Protein AF-A0A3R7J956-F1 (afdb_monomer_lite)

Foldseek 3Di:
DDDDDDDDDDDDDDDDDDDDDDDDDDDDDDDDDDDDDDDDDDDPPDDDDDPVRDDDDDDDDPDPQVVVVVCLVPLVVPPDFPLADPVLLVVCPVLNVVLLVLLVVLPDPPDPDDSVRSNVVLRSLCLLLVNDSLLSSLLSCLQSDDDDDDPPDDDPDDDDLVNVQVVLSNLLSVLSPDLEQEPVSLVSLVVSLVVCVVVVPSHDPSSNVSSVSLNVLVVVLVVLLVVLQVAQEALVSLSVSLSNCVSNNYDYVSNVVSVVLSVQLSVLVVVLVVQLVQLQPLDHPDQAALVRNVVSLVSNPVSSYDDDCNVVSVVLSVLVVVLVVVLVVQLPDQAHDLVVLVVSVVSVSVRSHDPPVSVVSSVVLNVVQVVLVVVLVVQDQPPPPPPPDPDDQQQAAALVVLVVSLVNHNHDDDPSSVVSVVLNVLVVVLLVVLVVLVVCPPVHDLVVLVVSLVVVSVRSHDDLSNLQSVLSSLLVVLLVVLVVCVVVVDDLVVLVVSLVSVVVSLVSHDPVCSVVPDDVSNVVSVVVSVVVVVVLVVVCVVCDVVRSVVVVVVVVVVVVVVVVVVVVD

InterPro domains:
  IPR000949 ELM2 domain [PF01448] (48-105)
  IPR000949 ELM2 domain [SM01189] (47-107)
  IPR013637 Lysine-specific demethylase-like domain [PF08429] (328-508)
  IPR052859 Leucine-rich repeat and IQ domain-containing protein [PTHR46723] (8-522)

Sequence (569 aa):
MSRRGASTAGDTGGDQSPRERSNSTSSAGTSTGAATTASPQFATLHSRVGKRYQAAIPEILTSAADAGELLYKQQALQSPRPRFSPNRAQELGPELEKYLKLARSLRDGATFDTQEQVETLALQHLHRFDYNPTDAACSLYARHSIELPTSAGEHQTKSTSAEETKKWILAFYRCMRRTNVDAQGLEQMRVLHEKAQGSAETMPPTETGVLARLVRRITKWREQCGTAQREKVERARLLQLLHQAEDMEVILPEKEAIAYRIRAFDSALTQLKEALERSSKRHQNKKVGLSELDALFEAVMAPRLVFPEEGSFRATVDEAKDLKHTIEKMLTEEKVSLPVMRDVLAKIELVPVNFEQEVDQFQKKMLNAQTWLAKARKCMPNRRATRRAGGADPKKMDLKAIRALVEDAPCENSTEMFEMQDLLDCADEWAAKVKEAIEGGADVQLERLKDLLDEAKDIPVVMDEQKYLEAEIAAREWCTTAALKLASRKSIEEMEELLSKAKEIRERIHPKKQSRWKPQVERDINASMDQARKWVNELRDHLGFTAFDKMNHRLGDCRRYEQNDLHRH

Secondary structure (DSSP, 8-state):
-------------------------------------------------STTTSPPPPP---SHHHHHHHHHHS-GGGSPP-S--HHHHHHTTHHHHHHHHHHHHT--TTS---HHHHHHHHHHHHHHTTT-HHHHHHHHHHHHS---------------HHHHHHHHHHHHHHHHT-SSEEHHHHHHHHHHHHHHHHTTTTS-HHHHHHHHHHHHHHHHHHHHHHHHHHS-EEHHHHHHHHHHHHHTTEE-HHHHHHHHHHHHHHHHHHHHHHHHHHHHSTT-S-PEEHHHHHHHHHHHHTT-EE-TTHHHHHHHHHHHHHHHHHHHHHHHSSS--HHHHHHHHHHHHHSSEE-HHHHHHHHHHHHHHHHHHHHHHHTS--S---S--------PEEHHHHHHHHHT-S-SS-HHHHHHHHHHHHHHHHHHHHHHHHHTGGGS-HHHHHHHHHHHHHS-EE-HHHHHHHHHHHHHHHHHHHHHHHHTT--HHHHHHHHHHHHHHHHHS-HHHHTT---HHHHHHHHHHHHHHHHHHHHHHHH-HHHHHHHHHHHHHHHHHHHHHTT--

Organism: NCBI:txid325452

Radius of gyration: 57.4 Å; chains: 1; bounding box: 139×59×167 Å

Structure (mmCIF, N/CA/C/O backbone):
data_AF-A0A3R7J956-F1
#
_entry.id   AF-A0A3R7J956-F1
#
loop_
_atom_site.group_PDB
_atom_site.id
_atom_site.type_symbol
_atom_site.label_atom_id
_atom_site.label_alt_id
_atom_site.label_comp_id
_atom_site.label_asym_id
_atom_site.label_entity_id
_atom_site.label_seq_id
_atom_site.pdbx_PDB_ins_code
_atom_site.Cartn_x
_atom_site.Cartn_y
_atom_site.Cartn_z
_atom_site.occupancy
_atom_site.B_iso_or_equiv
_atom_site.auth_seq_id
_atom_site.auth_comp_id
_atom_site.auth_asym_id
_atom_site.auth_atom_id
_atom_site.pdbx_PDB_model_num
ATOM 1 N N . MET A 1 1 ? 30.839 31.707 30.031 1.00 35.56 1 MET A N 1
ATOM 2 C CA . MET A 1 1 ? 32.205 32.230 30.249 1.00 35.56 1 MET A CA 1
ATOM 3 C C . MET A 1 1 ? 33.168 31.058 30.349 1.00 35.56 1 MET A C 1
ATOM 5 O O . MET A 1 1 ? 32.908 30.136 31.107 1.00 35.56 1 MET A O 1
ATOM 9 N N . SER A 1 2 ? 34.211 31.072 29.521 1.00 32.47 2 SER A N 1
ATOM 10 C CA . SER A 1 2 ? 35.227 30.022 29.371 1.00 32.47 2 SER A CA 1
ATOM 11 C C . SER A 1 2 ? 36.265 29.994 30.496 1.00 32.47 2 SER A C 1
ATOM 13 O O . SER A 1 2 ? 36.699 31.058 30.927 1.00 32.47 2 SER A O 1
ATOM 15 N N . ARG A 1 3 ? 36.760 28.792 30.838 1.00 31.28 3 ARG A N 1
ATOM 16 C CA . ARG A 1 3 ? 38.187 28.401 31.032 1.00 31.28 3 ARG A CA 1
ATOM 17 C C . ARG A 1 3 ? 38.226 26.918 31.461 1.00 31.28 3 ARG A C 1
ATOM 19 O O . ARG A 1 3 ? 37.575 26.562 32.427 1.00 31.28 3 ARG A O 1
ATOM 26 N N . ARG A 1 4 ? 38.698 25.991 30.615 1.00 36.31 4 ARG A N 1
ATOM 27 C CA . ARG A 1 4 ? 40.084 25.477 30.449 1.00 36.31 4 ARG A CA 1
ATOM 28 C C . ARG A 1 4 ? 40.672 24.816 31.706 1.00 36.31 4 ARG A C 1
ATOM 30 O O . ARG A 1 4 ? 40.901 25.504 32.690 1.00 36.31 4 ARG A O 1
ATOM 37 N N . GLY A 1 5 ? 41.058 23.543 31.582 1.00 28.44 5 GLY A N 1
ATOM 38 C CA . GLY A 1 5 ? 42.012 22.877 32.477 1.00 28.44 5 GLY A CA 1
ATOM 39 C C . GLY A 1 5 ? 41.967 21.355 32.359 1.00 28.44 5 GLY A C 1
ATOM 40 O O . GLY A 1 5 ? 40.961 20.753 32.700 1.00 28.44 5 GLY A O 1
ATOM 41 N N . ALA A 1 6 ? 43.031 20.759 31.826 1.00 33.09 6 ALA A N 1
ATOM 42 C CA . ALA A 1 6 ? 43.184 19.333 31.556 1.00 33.09 6 ALA A CA 1
ATOM 43 C C . ALA A 1 6 ? 43.811 18.554 32.734 1.00 33.09 6 ALA A C 1
ATOM 45 O O . ALA A 1 6 ? 44.442 19.153 33.599 1.00 33.09 6 ALA A O 1
ATOM 46 N N . SER A 1 7 ? 43.705 17.219 32.628 1.00 30.73 7 SER A N 1
ATOM 47 C CA . SER A 1 7 ? 44.549 16.140 33.189 1.00 30.73 7 SER A CA 1
ATOM 48 C C . SER A 1 7 ? 44.622 15.949 34.710 1.00 30.73 7 SER A C 1
ATOM 50 O O . SER A 1 7 ? 45.178 16.800 35.389 1.00 30.73 7 SER A O 1
ATOM 52 N N . THR A 1 8 ? 44.229 14.761 35.197 1.00 31.02 8 THR A N 1
ATOM 53 C CA . THR A 1 8 ? 45.140 13.674 35.643 1.00 31.02 8 THR A CA 1
ATOM 54 C C . THR A 1 8 ? 44.369 12.412 36.064 1.00 31.02 8 THR A C 1
ATOM 56 O O . THR A 1 8 ? 43.169 12.441 36.313 1.00 31.02 8 THR A O 1
ATOM 59 N N . ALA A 1 9 ? 45.093 11.292 36.041 1.00 31.47 9 ALA A N 1
ATOM 60 C CA . ALA A 1 9 ? 44.670 9.911 36.243 1.00 31.47 9 ALA A CA 1
ATOM 61 C C . ALA A 1 9 ? 44.447 9.497 37.717 1.00 31.47 9 ALA A C 1
ATOM 63 O O . ALA A 1 9 ? 44.961 10.137 38.630 1.00 31.47 9 ALA A O 1
ATOM 64 N N . GLY A 1 10 ? 43.761 8.361 37.897 1.00 29.47 10 GLY A N 1
ATOM 65 C CA . GLY A 1 10 ? 43.614 7.575 39.134 1.00 29.47 10 GLY A CA 1
ATOM 66 C C . GLY A 1 10 ? 42.394 6.652 38.998 1.00 29.47 10 GLY A C 1
ATOM 67 O O . GLY A 1 10 ? 41.270 7.117 39.113 1.00 29.47 10 GLY A O 1
ATOM 68 N N . ASP A 1 11 ? 42.528 5.481 38.375 1.00 30.28 11 ASP A N 1
ATOM 69 C CA . ASP A 1 11 ? 42.841 4.179 38.995 1.00 30.28 11 ASP A CA 1
ATOM 70 C C . ASP A 1 11 ? 41.724 3.641 39.912 1.00 30.28 11 ASP A C 1
ATOM 72 O O . ASP A 1 11 ? 41.392 4.260 40.920 1.00 30.28 11 ASP A O 1
ATOM 76 N N . THR A 1 12 ? 41.136 2.497 39.537 1.00 35.28 12 THR A N 1
ATOM 77 C CA . THR A 1 12 ? 40.677 1.414 40.436 1.00 35.28 12 THR A CA 1
ATOM 78 C C . THR A 1 12 ? 40.058 0.253 39.643 1.00 35.28 12 THR A C 1
ATOM 80 O O . THR A 1 12 ? 39.009 0.409 39.032 1.00 35.28 12 THR A O 1
ATOM 83 N N . GLY A 1 13 ? 40.722 -0.911 39.726 1.00 31.70 13 GLY A N 1
ATOM 84 C CA . GLY A 1 13 ? 40.157 -2.277 39.788 1.00 31.70 13 GLY A CA 1
ATOM 85 C C . GLY A 1 13 ? 39.386 -2.804 38.566 1.00 31.70 13 GLY A C 1
ATOM 86 O O . GLY A 1 13 ? 38.406 -2.224 38.137 1.00 31.70 13 GLY A O 1
ATOM 87 N N . GLY A 1 14 ? 39.696 -3.943 37.956 1.00 29.48 14 GLY A N 1
ATOM 88 C CA . GLY A 1 14 ? 40.456 -5.100 38.404 1.00 29.48 14 GLY A CA 1
ATOM 89 C C . GLY A 1 14 ? 39.686 -6.339 37.947 1.00 29.48 14 GLY A C 1
ATOM 90 O O . GLY A 1 14 ? 38.605 -6.581 38.457 1.00 29.48 14 GLY A O 1
ATOM 91 N N . ASP A 1 15 ? 40.212 -7.070 36.964 1.00 33.88 15 ASP A N 1
ATOM 92 C CA . ASP A 1 15 ? 40.140 -8.534 36.943 1.00 33.88 15 ASP A CA 1
ATOM 93 C C . ASP A 1 15 ? 41.128 -9.098 35.909 1.00 33.88 15 ASP A C 1
ATOM 95 O O . ASP A 1 15 ? 41.032 -8.882 34.700 1.00 33.88 15 ASP A O 1
ATOM 99 N N . GLN A 1 16 ? 42.147 -9.772 36.442 1.00 31.70 16 GLN A N 1
ATOM 100 C CA . GLN A 1 16 ? 43.103 -10.631 35.739 1.00 31.70 16 GLN A CA 1
ATOM 101 C C . GLN A 1 16 ? 42.481 -12.038 35.692 1.00 31.70 16 GLN A C 1
ATOM 103 O O . GLN A 1 16 ? 41.800 -12.428 36.631 1.00 31.70 16 GLN A O 1
ATOM 108 N N . SER A 1 17 ? 42.660 -12.879 34.672 1.00 36.50 17 SER A N 1
ATOM 109 C CA . SER A 1 17 ? 43.886 -13.637 34.341 1.00 36.50 17 SER A CA 1
ATOM 110 C C . SER A 1 17 ? 43.489 -14.775 33.360 1.00 36.50 17 SER A C 1
ATOM 112 O O . SER A 1 17 ? 42.289 -15.007 33.210 1.00 36.50 17 SER A O 1
ATOM 114 N N . PRO A 1 18 ? 44.394 -15.618 32.810 1.00 45.41 18 PRO A N 1
ATOM 115 C CA . PRO A 1 18 ? 45.819 -15.466 32.471 1.00 45.41 18 PRO A CA 1
ATOM 116 C C . PRO A 1 18 ? 46.080 -15.767 30.963 1.00 45.41 18 PRO A C 1
ATOM 118 O O . PRO A 1 18 ? 45.341 -16.485 30.305 1.00 45.41 18 PRO A O 1
ATOM 121 N N . ARG A 1 19 ? 47.037 -15.109 30.294 1.00 36.28 19 ARG A N 1
ATOM 122 C CA . ARG A 1 19 ? 48.421 -15.585 30.048 1.00 36.28 19 ARG A CA 1
ATOM 123 C C . ARG A 1 19 ? 48.539 -17.031 29.530 1.00 36.28 19 ARG A C 1
ATOM 125 O O . ARG A 1 19 ? 48.510 -17.943 30.334 1.00 36.28 19 ARG A O 1
ATOM 132 N N . GLU A 1 20 ? 48.941 -17.174 28.264 1.00 31.64 20 GLU A N 1
ATOM 133 C CA . GLU A 1 20 ? 50.146 -17.935 27.896 1.00 31.64 20 GLU A CA 1
ATOM 134 C C . GLU A 1 20 ? 50.908 -17.187 26.788 1.00 31.64 20 GLU A C 1
ATOM 136 O O . GLU A 1 20 ? 50.430 -16.981 25.674 1.00 31.64 20 GLU A O 1
ATOM 141 N N . ARG A 1 21 ? 52.100 -16.703 27.152 1.00 35.03 21 ARG A N 1
ATOM 142 C CA . ARG A 1 21 ? 53.157 -16.261 26.242 1.00 35.03 21 ARG A CA 1
ATOM 143 C C . ARG A 1 21 ? 54.156 -17.406 26.164 1.00 35.03 21 ARG A C 1
ATOM 145 O O . ARG A 1 21 ? 54.719 -17.761 27.196 1.00 35.03 21 ARG A O 1
ATOM 152 N N . SER A 1 22 ? 54.484 -17.855 24.963 1.00 34.44 22 SER A N 1
ATOM 153 C CA . SER A 1 22 ? 55.782 -18.476 24.708 1.00 34.44 22 SER A CA 1
ATOM 154 C C . SER A 1 22 ? 56.674 -17.428 24.052 1.00 34.44 22 SER A C 1
ATOM 156 O O . SER A 1 22 ? 56.509 -17.075 22.888 1.00 34.44 22 SER A O 1
ATOM 158 N N . ASN A 1 23 ? 57.587 -16.881 24.852 1.00 33.44 23 ASN A N 1
ATOM 159 C CA . ASN A 1 23 ? 58.734 -16.125 24.370 1.00 33.44 23 ASN A CA 1
ATOM 160 C C . ASN A 1 23 ? 59.752 -17.098 23.763 1.00 33.44 23 ASN A C 1
ATOM 162 O O . ASN A 1 23 ? 59.999 -18.164 24.322 1.00 33.44 23 ASN A O 1
ATOM 166 N N . SER A 1 24 ? 60.440 -16.677 22.708 1.00 32.66 24 SER A N 1
ATOM 167 C CA . SER A 1 24 ? 61.814 -17.103 22.434 1.00 32.66 24 SER A CA 1
ATOM 168 C C . SER A 1 24 ? 62.544 -15.960 21.741 1.00 32.66 24 SER A C 1
ATOM 170 O O . SER A 1 24 ? 62.379 -15.699 20.555 1.00 32.66 24 SER A O 1
ATOM 172 N N . THR A 1 25 ? 63.310 -15.231 22.542 1.00 37.03 25 THR A N 1
ATOM 173 C CA . THR A 1 25 ? 64.406 -14.349 22.137 1.00 37.03 25 THR A CA 1
ATOM 174 C C . THR A 1 25 ? 65.622 -15.186 21.754 1.00 37.03 25 THR A C 1
ATOM 176 O O . THR A 1 25 ? 65.996 -16.063 22.527 1.00 37.03 25 THR A O 1
ATOM 179 N N . SER A 1 26 ? 66.304 -14.862 20.655 1.00 31.38 26 SER A N 1
ATOM 180 C CA . SER A 1 26 ? 67.772 -14.899 20.556 1.00 31.38 26 SER A CA 1
ATOM 181 C C . SER A 1 26 ? 68.244 -13.993 19.422 1.00 31.38 26 SER A C 1
ATOM 183 O O . SER A 1 26 ? 67.603 -13.857 18.387 1.00 31.38 26 SER A O 1
ATOM 185 N N . SER A 1 27 ? 69.360 -13.346 19.697 1.00 38.38 27 SER A N 1
ATOM 186 C CA . SER A 1 27 ? 70.003 -12.210 19.052 1.00 38.38 27 SER A CA 1
ATOM 187 C C . SER A 1 27 ? 70.969 -12.561 17.912 1.00 38.38 27 SER A C 1
ATOM 189 O O . SER A 1 27 ? 71.585 -13.615 17.939 1.00 38.38 27 SER A O 1
ATOM 191 N N . ALA A 1 28 ? 71.147 -11.573 17.022 1.00 40.50 28 ALA A N 1
ATOM 192 C CA . ALA A 1 28 ? 72.368 -11.114 16.335 1.00 40.50 28 ALA A CA 1
ATOM 193 C C . ALA A 1 28 ? 73.318 -12.108 15.626 1.00 40.50 28 ALA A C 1
ATOM 195 O O . ALA A 1 28 ? 73.820 -13.060 16.209 1.00 40.50 28 ALA A O 1
ATOM 196 N N . GLY A 1 29 ? 73.716 -11.747 14.399 1.00 32.62 29 GLY A N 1
ATOM 197 C CA . GLY A 1 29 ? 74.884 -12.323 13.729 1.00 32.62 29 GLY A CA 1
ATOM 198 C C . GLY A 1 29 ? 75.041 -11.862 12.282 1.00 32.62 29 GLY A C 1
ATOM 199 O O . GLY A 1 29 ? 74.481 -12.455 11.369 1.00 32.62 29 GLY A O 1
ATOM 200 N N . THR A 1 30 ? 75.811 -10.799 12.070 1.00 39.25 30 THR A N 1
ATOM 201 C CA . THR A 1 30 ? 76.331 -10.373 10.765 1.00 39.25 30 THR A CA 1
ATOM 202 C C . THR A 1 30 ? 77.421 -11.350 10.303 1.00 39.25 30 THR A C 1
ATOM 204 O O . THR A 1 30 ? 78.337 -11.615 11.076 1.00 39.25 30 THR A O 1
ATOM 207 N N . SER A 1 31 ? 77.385 -11.843 9.060 1.00 35.50 31 SER A N 1
ATOM 208 C CA . SER A 1 31 ? 78.521 -11.847 8.107 1.00 35.50 31 SER A CA 1
ATOM 209 C C . SER A 1 31 ? 78.348 -12.828 6.932 1.00 35.50 31 SER A C 1
ATOM 211 O O . SER A 1 31 ? 77.748 -13.890 7.026 1.00 35.50 31 SER A O 1
ATOM 213 N N . THR A 1 32 ? 78.885 -12.355 5.811 1.00 42.88 32 THR A N 1
ATOM 214 C CA . THR A 1 32 ? 79.239 -12.942 4.509 1.00 42.88 32 THR A CA 1
ATOM 215 C C . THR A 1 32 ? 79.427 -14.460 4.361 1.00 42.88 32 THR A C 1
ATOM 217 O O . THR A 1 32 ? 80.190 -15.065 5.105 1.00 42.88 32 THR A O 1
ATOM 220 N N . GLY A 1 33 ? 78.979 -14.979 3.207 1.00 38.12 33 GLY A N 1
ATOM 221 C CA . GLY A 1 33 ? 79.795 -15.882 2.382 1.00 38.12 33 GLY A CA 1
ATOM 222 C C . GLY A 1 33 ? 79.175 -17.223 1.971 1.00 38.12 33 GLY A C 1
ATOM 223 O O . GLY A 1 33 ? 78.760 -18.007 2.809 1.00 38.12 33 GLY A O 1
ATOM 224 N N . ALA A 1 34 ? 79.281 -17.498 0.666 1.00 37.28 34 ALA A N 1
ATOM 225 C CA . ALA A 1 34 ? 79.226 -18.796 -0.017 1.00 37.28 34 ALA A CA 1
ATOM 226 C C . ALA A 1 34 ? 77.852 -19.418 -0.346 1.00 37.28 34 ALA A C 1
ATOM 228 O O . ALA A 1 34 ? 77.059 -19.820 0.499 1.00 37.28 34 ALA A O 1
ATOM 229 N N . ALA A 1 35 ? 77.641 -19.553 -1.658 1.00 50.84 35 ALA A N 1
ATOM 230 C CA . ALA A 1 35 ? 76.562 -20.284 -2.294 1.00 50.84 35 ALA A CA 1
ATOM 231 C C . ALA A 1 35 ? 76.656 -21.789 -2.017 1.00 50.84 35 ALA A C 1
ATOM 233 O O . ALA A 1 35 ? 77.698 -22.398 -2.246 1.00 50.84 35 ALA A O 1
ATOM 234 N N . THR A 1 36 ? 75.535 -22.397 -1.633 1.00 44.59 36 THR A N 1
ATOM 235 C CA . THR A 1 36 ? 75.287 -23.833 -1.798 1.00 44.59 36 THR A CA 1
ATOM 236 C C . THR A 1 36 ? 73.812 -24.060 -2.142 1.00 44.59 36 THR A C 1
ATOM 238 O O . THR A 1 36 ? 72.913 -23.712 -1.386 1.00 44.59 36 THR A O 1
ATOM 241 N N . THR A 1 37 ? 73.594 -24.564 -3.361 1.00 56.09 37 THR A N 1
ATOM 242 C CA . THR A 1 37 ? 72.463 -25.389 -3.831 1.00 56.09 37 THR A CA 1
ATOM 243 C C . THR A 1 37 ? 71.163 -25.326 -3.015 1.00 56.09 37 THR A C 1
ATOM 245 O O . THR A 1 37 ? 70.932 -26.155 -2.137 1.00 56.09 37 THR A O 1
ATOM 248 N N . ALA A 1 38 ? 70.276 -24.388 -3.361 1.00 49.03 38 ALA A N 1
ATOM 249 C CA . ALA A 1 38 ? 68.920 -24.338 -2.825 1.00 49.03 38 ALA A CA 1
ATOM 250 C C . ALA A 1 38 ? 67.953 -25.122 -3.728 1.00 49.03 38 ALA A C 1
ATOM 252 O O . ALA A 1 38 ? 67.590 -24.675 -4.817 1.00 49.03 38 ALA A O 1
ATOM 253 N N . SER A 1 39 ? 67.509 -26.285 -3.253 1.00 55.31 39 SER A N 1
ATOM 254 C CA . SER A 1 39 ? 66.224 -26.879 -3.642 1.00 55.31 39 SER A CA 1
ATOM 255 C C . SER A 1 39 ? 65.112 -25.826 -3.500 1.00 55.31 39 SER A C 1
ATOM 257 O O . SER A 1 39 ? 65.215 -24.993 -2.594 1.00 55.31 39 SER A O 1
ATOM 259 N N . PRO A 1 40 ? 64.050 -25.826 -4.330 1.00 54.56 40 PRO A N 1
ATOM 260 C CA . PRO A 1 40 ? 63.018 -24.800 -4.246 1.00 54.56 40 PRO A CA 1
ATOM 261 C C . PRO A 1 40 ? 62.308 -24.919 -2.894 1.00 54.56 40 PRO A C 1
ATOM 263 O O . PRO A 1 40 ? 61.473 -25.797 -2.681 1.00 54.56 40 PRO A O 1
ATOM 266 N N . GLN A 1 41 ? 62.666 -24.046 -1.954 1.00 61.72 41 GLN A N 1
ATOM 267 C CA . GLN A 1 41 ? 61.894 -23.842 -0.742 1.00 61.72 41 GLN A CA 1
ATOM 268 C C . GLN A 1 41 ? 60.569 -23.227 -1.179 1.00 61.72 41 GLN A C 1
ATOM 270 O O . GLN A 1 41 ? 60.509 -22.061 -1.570 1.00 61.72 41 GLN A O 1
ATOM 275 N N . PHE A 1 42 ? 59.505 -24.028 -1.160 1.00 60.66 42 PHE A N 1
ATOM 276 C CA . PHE A 1 42 ? 58.151 -23.511 -1.274 1.00 60.66 42 PHE A CA 1
ATOM 277 C C . PHE A 1 42 ? 57.957 -22.485 -0.159 1.00 60.66 42 PHE A C 1
ATOM 279 O O . PHE A 1 42 ? 57.909 -22.838 1.020 1.00 60.66 42 PHE A O 1
ATOM 286 N N . ALA A 1 43 ? 57.872 -21.206 -0.525 1.00 62.12 43 ALA A N 1
ATOM 287 C CA . ALA A 1 43 ? 57.448 -20.178 0.405 1.00 62.12 43 ALA A CA 1
ATOM 288 C C . ALA A 1 43 ? 56.057 -20.575 0.914 1.00 62.12 43 ALA A C 1
ATOM 290 O O . ALA A 1 43 ? 55.114 -20.697 0.130 1.00 62.12 43 ALA A O 1
ATOM 291 N N . THR A 1 44 ? 55.931 -20.821 2.217 1.00 60.69 44 THR A N 1
ATOM 292 C CA . THR A 1 44 ? 54.649 -21.131 2.854 1.00 60.69 44 THR A CA 1
ATOM 293 C C . THR A 1 44 ? 53.719 -19.929 2.706 1.00 60.69 44 THR A C 1
ATOM 295 O O . THR A 1 44 ? 53.771 -18.984 3.500 1.00 60.69 44 THR A O 1
ATOM 298 N N . LEU A 1 45 ? 52.886 -19.943 1.664 1.00 66.75 45 LEU A N 1
ATOM 299 C CA . LEU A 1 45 ? 51.837 -18.957 1.435 1.00 66.75 45 LEU A CA 1
ATOM 300 C C . LEU A 1 45 ? 50.819 -19.056 2.573 1.00 66.75 45 LEU A C 1
ATOM 302 O O . LEU A 1 45 ? 50.035 -19.999 2.655 1.00 66.75 45 LEU A O 1
ATOM 306 N N . HIS A 1 46 ? 50.835 -18.069 3.465 1.00 72.44 46 HIS A N 1
ATOM 307 C CA . HIS A 1 46 ? 49.845 -17.951 4.528 1.00 72.44 46 HIS A CA 1
ATOM 308 C C . HIS A 1 46 ? 48.559 -17.352 3.948 1.00 72.44 46 HIS A C 1
ATOM 310 O O . HIS A 1 46 ? 48.410 -16.132 3.860 1.00 72.44 46 HIS A O 1
ATOM 316 N N . SER A 1 47 ? 47.629 -18.215 3.536 1.00 78.44 47 SER A N 1
ATOM 317 C CA . SER A 1 47 ? 46.295 -17.792 3.104 1.00 78.44 47 SER A CA 1
ATOM 318 C C . SER A 1 47 ? 45.455 -17.375 4.313 1.00 78.44 47 SER A C 1
ATOM 320 O O . SER A 1 47 ? 45.272 -18.148 5.255 1.00 78.44 47 SER A O 1
ATOM 322 N N . ARG A 1 48 ? 44.948 -16.137 4.309 1.00 78.50 48 ARG A N 1
ATOM 323 C CA . ARG A 1 48 ? 44.042 -15.640 5.352 1.00 78.50 48 ARG A CA 1
ATOM 324 C C . ARG A 1 48 ? 42.610 -16.028 4.997 1.00 78.50 48 ARG A C 1
ATOM 326 O O . ARG A 1 48 ? 42.046 -15.506 4.041 1.00 78.50 48 ARG A O 1
ATOM 333 N N . VAL A 1 49 ? 42.016 -16.914 5.789 1.00 79.44 49 VAL A N 1
ATOM 334 C CA . VAL A 1 49 ? 40.639 -17.395 5.607 1.00 79.44 49 VAL A CA 1
ATOM 335 C C . VAL A 1 49 ? 39.733 -16.773 6.674 1.00 79.44 49 VAL A C 1
ATOM 337 O O . VAL A 1 49 ? 40.085 -16.738 7.851 1.00 79.44 49 VAL A O 1
ATOM 340 N N . GLY A 1 50 ? 38.570 -16.253 6.274 1.00 77.12 50 GLY A N 1
ATOM 341 C CA . GLY A 1 50 ? 37.545 -15.736 7.188 1.00 77.12 50 GLY A CA 1
ATOM 342 C C . GLY A 1 50 ? 36.605 -14.727 6.528 1.00 77.12 50 GLY A C 1
ATOM 343 O O . GLY A 1 50 ? 36.908 -14.210 5.456 1.00 77.12 50 GLY A O 1
ATOM 344 N N . LYS A 1 51 ? 35.494 -14.379 7.198 1.00 78.25 51 LYS A N 1
ATOM 345 C CA . LYS A 1 51 ? 34.431 -13.484 6.676 1.00 78.25 51 LYS A CA 1
ATOM 346 C C . LYS A 1 51 ? 34.915 -12.125 6.144 1.00 78.25 51 LYS A C 1
ATOM 348 O O . LYS A 1 51 ? 34.216 -11.495 5.368 1.00 78.25 51 LYS A O 1
ATOM 353 N N . ARG A 1 52 ? 36.087 -11.656 6.589 1.00 76.81 52 ARG A N 1
ATOM 354 C CA . ARG A 1 52 ? 36.700 -10.387 6.150 1.00 76.81 52 ARG A CA 1
ATOM 355 C C . ARG A 1 52 ? 37.547 -10.519 4.878 1.00 76.81 52 ARG A C 1
ATOM 357 O O . ARG A 1 52 ? 37.913 -9.508 4.297 1.00 76.81 52 ARG A O 1
ATOM 364 N N . TYR A 1 53 ? 37.904 -11.747 4.505 1.00 82.50 53 TYR A N 1
ATOM 365 C CA . TYR A 1 53 ? 38.822 -12.074 3.409 1.00 82.50 53 TYR A CA 1
ATOM 366 C C . TYR A 1 53 ? 38.156 -12.909 2.309 1.00 82.50 53 TYR A C 1
ATOM 368 O O . TYR A 1 53 ? 38.626 -12.917 1.177 1.00 82.50 53 TYR A O 1
ATOM 376 N N . GLN A 1 54 ? 37.067 -13.609 2.631 1.00 85.81 54 GLN A N 1
ATOM 377 C CA . GLN A 1 54 ? 36.275 -14.376 1.676 1.00 85.81 54 GLN A CA 1
ATOM 378 C C . GLN A 1 54 ? 35.179 -13.493 1.078 1.00 85.81 54 GLN A C 1
ATOM 380 O O . GLN A 1 54 ? 34.468 -12.802 1.808 1.00 85.81 54 GLN A O 1
ATOM 385 N N . ALA A 1 55 ? 35.031 -13.537 -0.246 1.00 80.25 55 ALA A N 1
ATOM 386 C CA . ALA A 1 55 ? 33.887 -12.936 -0.918 1.00 80.25 55 ALA A CA 1
ATOM 387 C C . ALA A 1 55 ? 32.596 -13.650 -0.487 1.00 80.25 55 ALA A C 1
ATOM 389 O O . ALA A 1 55 ? 32.588 -14.868 -0.296 1.00 80.25 55 ALA A O 1
ATOM 390 N N . ALA A 1 56 ? 31.505 -12.895 -0.346 1.00 78.06 56 ALA A N 1
ATOM 391 C CA . ALA A 1 56 ? 30.187 -13.490 -0.185 1.00 78.06 56 ALA A CA 1
ATOM 392 C C . ALA A 1 56 ? 29.851 -14.256 -1.469 1.00 78.06 56 ALA A C 1
ATOM 394 O O . ALA A 1 56 ? 29.831 -13.668 -2.549 1.00 78.06 56 ALA A O 1
ATOM 395 N N . ILE A 1 57 ? 29.645 -15.567 -1.351 1.00 75.94 57 ILE A N 1
ATOM 396 C CA . ILE A 1 57 ? 29.246 -16.411 -2.476 1.00 75.94 57 ILE A CA 1
ATOM 397 C C . ILE A 1 57 ? 27.757 -16.133 -2.725 1.00 75.94 57 ILE A C 1
ATOM 399 O O . ILE A 1 57 ? 26.964 -16.366 -1.811 1.00 75.94 57 ILE A O 1
ATOM 403 N N . PRO A 1 58 ? 27.367 -15.607 -3.901 1.00 68.69 58 PRO A N 1
ATOM 404 C CA . PRO A 1 58 ? 25.962 -15.404 -4.227 1.00 68.69 58 PRO A CA 1
ATOM 405 C C . PRO A 1 58 ? 25.214 -16.739 -4.234 1.00 68.69 58 PRO A C 1
ATOM 407 O O . PRO A 1 58 ? 25.770 -17.761 -4.643 1.00 68.69 58 PRO A O 1
ATOM 410 N N . GLU A 1 59 ? 23.959 -16.728 -3.796 1.00 73.81 59 GLU A N 1
ATOM 411 C CA . GLU A 1 59 ? 23.104 -17.913 -3.857 1.00 73.81 59 GLU A CA 1
ATOM 412 C C . GLU A 1 59 ? 22.886 -18.348 -5.312 1.00 73.81 59 GLU A C 1
ATOM 414 O O . GLU A 1 59 ? 22.781 -17.524 -6.225 1.00 73.81 59 GLU A O 1
ATOM 419 N N . ILE A 1 60 ? 22.851 -19.664 -5.535 1.00 68.88 60 ILE A N 1
ATOM 420 C CA . ILE A 1 60 ? 22.594 -20.235 -6.857 1.00 68.88 60 ILE A CA 1
ATOM 421 C C . ILE A 1 60 ? 21.140 -19.921 -7.209 1.00 68.88 60 ILE A C 1
ATOM 423 O O . ILE A 1 60 ? 20.221 -20.443 -6.582 1.00 68.88 60 ILE A O 1
ATOM 427 N N . LEU A 1 61 ? 20.943 -19.066 -8.212 1.00 63.06 61 LEU A N 1
ATOM 428 C CA . LEU A 1 61 ? 19.615 -18.736 -8.717 1.00 63.06 61 LEU A CA 1
ATOM 429 C C . LEU A 1 61 ? 18.955 -19.998 -9.280 1.00 63.06 61 LEU A C 1
ATOM 431 O O . LEU A 1 61 ? 19.511 -20.657 -10.160 1.00 63.06 61 LEU A O 1
ATOM 435 N N . THR A 1 62 ? 17.779 -20.341 -8.759 1.00 60.22 62 THR A N 1
ATOM 436 C CA . THR A 1 62 ? 17.055 -21.569 -9.131 1.00 60.22 62 THR A CA 1
ATOM 437 C C . THR A 1 62 ? 16.068 -21.346 -10.279 1.00 60.22 62 THR A C 1
ATOM 439 O O . THR A 1 62 ? 15.635 -22.313 -10.904 1.00 60.22 62 THR A O 1
ATOM 442 N N . SER A 1 63 ? 15.761 -20.085 -10.609 1.00 55.53 63 SER A N 1
ATOM 443 C CA . SER A 1 63 ? 14.823 -19.702 -11.667 1.00 55.53 63 SER A CA 1
ATOM 444 C C . SER A 1 63 ? 15.389 -18.632 -12.607 1.00 55.53 63 SER A C 1
ATOM 446 O O . SER A 1 63 ? 16.117 -17.723 -12.207 1.00 55.53 63 SER A O 1
ATOM 448 N N . ALA A 1 64 ? 14.985 -18.695 -13.880 1.00 54.50 64 ALA A N 1
ATOM 449 C CA . ALA A 1 64 ? 15.267 -17.659 -14.875 1.00 54.50 64 ALA A CA 1
ATOM 450 C C . ALA A 1 64 ? 14.640 -16.294 -14.513 1.00 54.50 64 ALA A C 1
ATOM 452 O O . ALA A 1 64 ? 15.138 -15.257 -14.951 1.00 54.50 64 ALA A O 1
ATOM 453 N N . ALA A 1 65 ? 13.585 -16.281 -13.689 1.00 51.41 65 ALA A N 1
ATOM 454 C CA . ALA A 1 65 ? 12.975 -15.055 -13.174 1.00 51.41 65 ALA A CA 1
ATOM 455 C C . ALA A 1 65 ? 13.928 -14.292 -12.232 1.00 51.41 65 ALA A C 1
ATOM 457 O O . ALA A 1 65 ? 14.057 -13.073 -12.349 1.00 51.41 65 ALA A O 1
ATOM 458 N N . ASP A 1 66 ? 14.680 -15.011 -11.395 1.00 49.31 66 ASP A N 1
ATOM 459 C CA . ASP A 1 66 ? 15.631 -14.420 -10.444 1.00 49.31 66 ASP A CA 1
ATOM 460 C C . ASP A 1 66 ? 16.886 -13.885 -11.163 1.00 49.31 66 ASP A C 1
ATOM 462 O O . ASP A 1 66 ? 17.481 -12.878 -10.774 1.00 49.31 66 ASP A O 1
ATOM 466 N N . ALA A 1 67 ? 17.260 -14.511 -12.287 1.00 51.16 67 ALA A N 1
ATOM 467 C CA . ALA A 1 67 ? 18.286 -13.987 -13.191 1.00 51.16 67 ALA A CA 1
ATOM 468 C C . ALA A 1 67 ? 17.828 -12.690 -13.882 1.00 51.16 67 ALA A C 1
ATOM 470 O O . ALA A 1 67 ? 18.625 -11.767 -14.067 1.00 51.16 67 ALA A O 1
ATOM 471 N N . GLY A 1 68 ? 16.534 -12.593 -14.208 1.00 54.38 68 GLY A N 1
ATOM 472 C CA . GLY A 1 68 ? 15.893 -11.355 -14.645 1.00 54.38 68 GLY A CA 1
ATOM 473 C C . GLY A 1 68 ? 16.035 -10.247 -13.603 1.00 54.38 68 GLY A C 1
ATOM 474 O O . GLY A 1 68 ? 16.434 -9.137 -13.947 1.00 54.38 68 GLY A O 1
ATOM 475 N N . GLU A 1 69 ? 15.815 -10.550 -12.324 1.00 53.06 69 GLU A N 1
ATOM 476 C CA . GLU A 1 69 ? 15.951 -9.581 -11.230 1.00 53.06 69 GLU A CA 1
ATOM 477 C C . GLU A 1 69 ? 17.386 -9.031 -11.090 1.00 53.06 69 GLU A C 1
ATOM 479 O O . GLU A 1 69 ? 17.581 -7.829 -10.885 1.00 53.06 69 GLU A O 1
ATOM 484 N N . LEU A 1 70 ? 18.410 -9.870 -11.295 1.00 50.75 70 LEU A N 1
ATOM 485 C CA . LEU A 1 70 ? 19.803 -9.411 -11.381 1.00 50.75 70 LEU A CA 1
ATOM 486 C C . LEU A 1 70 ? 20.073 -8.543 -12.620 1.00 50.75 70 LEU A C 1
ATOM 488 O O . LEU A 1 70 ? 20.839 -7.585 -12.524 1.00 50.75 70 LEU A O 1
ATOM 492 N N . LEU A 1 71 ? 19.426 -8.814 -13.758 1.00 50.94 71 LEU A N 1
ATOM 493 C CA . LEU A 1 71 ? 19.496 -7.963 -14.958 1.00 50.94 71 LEU A CA 1
ATOM 494 C C . LEU A 1 71 ? 18.788 -6.609 -14.778 1.00 50.94 71 LEU A C 1
ATOM 496 O O . LEU A 1 71 ? 19.096 -5.651 -15.494 1.00 50.94 71 LEU A O 1
ATOM 500 N N . TYR A 1 72 ? 17.839 -6.509 -13.845 1.00 52.22 72 TYR A N 1
ATOM 501 C CA . TYR A 1 72 ? 17.279 -5.228 -13.405 1.00 52.22 72 TYR A CA 1
ATOM 502 C C . TYR A 1 72 ? 18.216 -4.505 -12.422 1.00 52.22 72 TYR A C 1
ATOM 504 O O . TYR A 1 72 ? 18.310 -3.282 -12.484 1.00 52.22 72 TYR A O 1
ATOM 512 N N . LYS A 1 73 ? 18.958 -5.237 -11.573 1.00 50.62 73 LYS A N 1
ATOM 513 C CA . LYS A 1 73 ? 19.969 -4.671 -10.651 1.00 50.62 73 LYS A CA 1
ATOM 514 C C . LYS A 1 73 ? 21.252 -4.216 -11.355 1.00 50.62 73 LYS A C 1
ATOM 516 O O . LYS A 1 73 ? 21.859 -3.229 -10.942 1.00 50.62 73 LYS A O 1
ATOM 521 N N . GLN A 1 74 ? 21.678 -4.891 -12.423 1.00 52.81 74 GLN A N 1
ATOM 522 C CA . GLN A 1 74 ? 22.697 -4.356 -13.321 1.00 52.81 74 GLN A CA 1
ATOM 523 C C . GLN A 1 74 ? 22.096 -3.166 -14.069 1.00 52.81 74 GLN A C 1
ATOM 525 O O . GLN A 1 74 ? 21.094 -3.309 -14.770 1.00 52.81 74 GLN A O 1
ATOM 530 N N . GLN A 1 75 ? 22.716 -1.989 -13.928 1.00 57.19 75 GLN A N 1
ATOM 531 C CA . GLN A 1 75 ? 22.376 -0.820 -14.737 1.00 57.19 75 GLN A CA 1
ATOM 532 C C . GLN A 1 75 ? 22.349 -1.260 -16.205 1.00 57.19 75 GLN A C 1
ATOM 534 O O . GLN A 1 75 ? 23.389 -1.595 -16.763 1.00 57.19 75 GLN A O 1
ATOM 539 N N . ALA A 1 76 ? 21.164 -1.295 -16.820 1.00 54.00 76 ALA A N 1
ATOM 540 C CA . ALA A 1 76 ? 20.939 -1.870 -18.154 1.00 54.00 76 ALA A CA 1
ATOM 541 C C . ALA A 1 76 ? 21.903 -1.309 -19.209 1.00 54.00 76 ALA A C 1
ATOM 543 O O . ALA A 1 76 ? 22.358 -1.999 -20.121 1.00 54.00 76 ALA A O 1
ATOM 544 N N . LEU A 1 77 ? 22.214 -0.024 -19.035 1.00 57.06 77 LEU A N 1
ATOM 545 C CA . LEU A 1 77 ? 23.106 0.768 -19.869 1.00 57.06 77 LEU A CA 1
ATOM 546 C C . LEU A 1 77 ? 24.577 0.329 -19.786 1.00 57.06 77 LEU A C 1
ATOM 548 O O . LEU A 1 77 ? 25.385 0.800 -20.576 1.00 57.06 77 LEU A O 1
ATOM 552 N N . GLN A 1 78 ? 24.934 -0.539 -18.837 1.00 59.94 78 GLN A N 1
ATOM 553 C CA . GLN A 1 78 ? 26.275 -1.107 -18.680 1.00 59.94 78 GLN A CA 1
ATOM 554 C C . GLN A 1 78 ? 26.394 -2.532 -19.238 1.00 59.94 78 GLN A C 1
ATOM 556 O O . GLN A 1 78 ? 27.466 -3.130 -19.138 1.00 59.94 78 GLN A O 1
ATOM 561 N N . SER A 1 79 ? 25.323 -3.100 -19.806 1.00 62.16 79 SER A N 1
ATOM 562 C CA . SER A 1 79 ? 25.408 -4.431 -20.411 1.00 62.16 79 SER A CA 1
ATOM 563 C C . SER A 1 79 ? 26.432 -4.435 -21.564 1.00 62.16 79 SER A C 1
ATOM 565 O O . SER A 1 79 ? 26.468 -3.497 -22.367 1.00 62.16 79 SER A O 1
ATOM 567 N N . PRO A 1 80 ? 27.327 -5.442 -21.635 1.00 63.72 80 PRO A N 1
ATOM 568 C CA . PRO A 1 80 ? 28.375 -5.470 -22.645 1.00 63.72 80 PRO A CA 1
ATOM 569 C C . PRO A 1 80 ? 27.765 -5.571 -24.045 1.00 63.72 80 PRO A C 1
ATOM 571 O O . PRO A 1 80 ? 27.020 -6.499 -24.361 1.00 63.72 80 PRO A O 1
ATOM 574 N N . ARG A 1 81 ? 28.107 -4.600 -24.894 1.00 68.81 81 ARG A N 1
ATOM 575 C CA . ARG A 1 81 ? 27.607 -4.498 -26.265 1.00 68.81 81 ARG A CA 1
ATOM 576 C C . ARG A 1 81 ? 28.374 -5.436 -27.202 1.00 68.81 81 ARG A C 1
ATOM 578 O O . ARG A 1 81 ? 29.604 -5.334 -27.278 1.00 68.81 81 ARG A O 1
ATOM 585 N N . PRO A 1 82 ? 27.689 -6.274 -27.997 1.00 69.19 82 PRO A N 1
ATOM 586 C CA . PRO A 1 82 ? 28.337 -6.955 -29.105 1.00 69.19 82 PRO A CA 1
ATOM 587 C C . PRO A 1 82 ? 28.700 -5.913 -30.170 1.00 69.19 82 PRO A C 1
ATOM 589 O O . PRO A 1 82 ? 27.824 -5.286 -30.746 1.00 69.19 82 PRO A O 1
ATOM 592 N N . ARG A 1 83 ? 29.997 -5.701 -30.419 1.00 76.06 83 ARG A N 1
ATOM 593 C CA . ARG A 1 83 ? 30.490 -4.862 -31.537 1.00 76.06 83 ARG A CA 1
ATOM 594 C C . ARG A 1 83 ? 30.714 -5.656 -32.825 1.00 76.06 83 ARG A C 1
ATOM 596 O O . ARG A 1 83 ? 31.139 -5.102 -33.834 1.00 76.06 83 ARG A O 1
ATOM 603 N N . PHE A 1 84 ? 30.481 -6.961 -32.756 1.00 83.31 84 PHE A N 1
ATOM 604 C CA . PHE A 1 84 ? 30.675 -7.921 -33.824 1.00 83.31 84 PHE A CA 1
ATOM 605 C C . PHE A 1 84 ? 29.860 -9.181 -33.512 1.00 83.31 84 PHE A C 1
ATOM 607 O O . PHE A 1 84 ? 29.742 -9.588 -32.356 1.00 83.31 84 PHE A O 1
ATOM 614 N N . SER A 1 85 ? 29.303 -9.797 -34.546 1.00 85.31 85 SER A N 1
ATOM 615 C CA . SER A 1 85 ? 28.554 -11.046 -34.503 1.00 85.31 85 SER A CA 1
ATOM 616 C C . SER A 1 85 ? 29.247 -12.032 -35.441 1.00 85.31 85 SER A C 1
ATOM 618 O O . SER A 1 85 ? 29.142 -11.885 -36.662 1.00 85.31 85 SER A O 1
ATOM 620 N N . PRO A 1 86 ? 29.953 -13.037 -34.891 1.00 84.00 86 PRO A N 1
ATOM 621 C CA . PRO A 1 86 ? 30.670 -14.025 -35.691 1.00 84.00 86 PRO A CA 1
ATOM 622 C C . PRO A 1 86 ? 29.756 -14.765 -36.667 1.00 84.00 86 PRO A C 1
ATOM 624 O O . PRO A 1 86 ? 30.113 -14.925 -37.829 1.00 84.00 86 PRO A O 1
ATOM 627 N N . ASN A 1 87 ? 28.555 -15.141 -36.220 1.00 87.31 87 ASN A N 1
ATOM 628 C CA . ASN A 1 87 ? 27.600 -15.903 -37.026 1.00 87.31 87 ASN A CA 1
ATOM 629 C C . ASN A 1 87 ? 27.171 -15.114 -38.271 1.00 87.31 87 ASN A C 1
ATOM 631 O O . ASN A 1 87 ? 27.291 -15.610 -39.386 1.00 87.31 87 ASN A O 1
ATOM 635 N N . ARG A 1 88 ? 26.783 -13.844 -38.095 1.00 86.94 88 ARG A N 1
ATOM 636 C CA . ARG A 1 88 ? 26.375 -12.984 -39.217 1.00 86.94 88 ARG A CA 1
ATOM 637 C C . ARG A 1 88 ? 27.518 -12.658 -40.172 1.00 86.94 88 ARG A C 1
ATOM 639 O O . ARG A 1 88 ? 27.297 -12.508 -41.365 1.00 86.94 88 ARG A O 1
ATOM 646 N N . ALA A 1 89 ? 28.744 -12.548 -39.666 1.00 86.81 89 ALA A N 1
ATOM 647 C CA . ALA A 1 89 ? 29.907 -12.362 -40.526 1.00 86.81 89 ALA A CA 1
ATOM 648 C C . ALA A 1 89 ? 30.200 -13.617 -41.363 1.00 86.81 89 ALA A C 1
ATOM 650 O O . ALA A 1 89 ? 30.520 -13.503 -42.543 1.00 86.81 89 ALA A O 1
ATOM 651 N N . GLN A 1 90 ? 30.065 -14.808 -40.774 1.00 87.19 90 GLN A N 1
ATOM 652 C CA . GLN A 1 90 ? 30.283 -16.081 -41.467 1.00 87.19 90 GLN A CA 1
ATOM 653 C C . GLN A 1 90 ? 29.241 -16.343 -42.563 1.00 87.19 90 GLN A C 1
ATOM 655 O O . GLN A 1 90 ? 29.595 -16.885 -43.608 1.00 87.19 90 GLN A O 1
ATOM 660 N N . GLU A 1 91 ? 27.995 -15.898 -42.371 1.00 90.94 91 GLU A N 1
ATOM 661 C CA . GLU A 1 91 ? 26.918 -15.992 -43.371 1.00 90.94 91 GLU A CA 1
ATOM 662 C C . GLU A 1 91 ? 27.259 -15.299 -44.704 1.00 90.94 91 GLU A C 1
ATOM 664 O O . GLU A 1 91 ? 26.762 -15.707 -45.752 1.00 90.94 91 GLU A O 1
ATOM 669 N N . LEU A 1 92 ? 28.148 -14.299 -44.697 1.00 88.44 92 LEU A N 1
ATOM 670 C CA . LEU A 1 92 ? 28.579 -13.579 -45.904 1.00 88.44 92 LEU A CA 1
ATOM 671 C C . LEU A 1 92 ? 29.557 -14.372 -46.788 1.00 88.44 92 LEU A C 1
ATOM 673 O O . LEU A 1 92 ? 29.776 -14.010 -47.948 1.00 88.44 92 LEU A O 1
ATOM 677 N N . GLY A 1 93 ? 30.182 -15.425 -46.252 1.00 90.75 93 GLY A N 1
ATOM 678 C CA . GLY A 1 93 ? 31.106 -16.296 -46.979 1.00 90.75 93 GLY A CA 1
ATOM 679 C C . GLY A 1 93 ? 32.158 -15.534 -47.814 1.00 90.75 93 GLY A C 1
ATOM 680 O O . GLY A 1 93 ? 32.949 -14.769 -47.256 1.00 90.75 93 GLY A O 1
ATOM 681 N N . PRO A 1 94 ? 32.201 -15.715 -49.150 1.00 91.88 94 PRO A N 1
ATOM 682 C CA . PRO A 1 94 ? 33.223 -15.113 -50.011 1.00 91.88 94 PRO A CA 1
ATOM 683 C C . PRO A 1 94 ? 33.112 -13.584 -50.139 1.00 91.88 94 PRO A C 1
ATOM 685 O O . PRO A 1 94 ? 34.077 -12.930 -50.542 1.00 91.88 94 PRO A O 1
ATOM 688 N N . GLU A 1 95 ? 31.960 -12.986 -49.828 1.00 91.31 95 GLU A N 1
ATOM 689 C CA . GLU A 1 95 ? 31.789 -11.530 -49.890 1.00 91.31 95 GLU A CA 1
ATOM 690 C C . GLU A 1 95 ? 32.523 -10.816 -48.756 1.00 91.31 95 GLU A C 1
ATOM 692 O O . GLU A 1 95 ? 33.081 -9.737 -48.971 1.00 91.31 95 GLU A O 1
ATOM 697 N N . LEU A 1 96 ? 32.614 -11.454 -47.584 1.00 92.62 96 LEU A N 1
ATOM 698 C CA . LEU A 1 96 ? 33.406 -10.949 -46.466 1.00 92.62 96 LEU A CA 1
ATOM 699 C C . LEU A 1 96 ? 34.882 -10.822 -46.854 1.00 92.62 96 LEU A C 1
ATOM 701 O O . LEU A 1 96 ? 35.512 -9.802 -46.583 1.00 92.62 96 LEU A O 1
ATOM 705 N N . GLU A 1 97 ? 35.434 -11.826 -47.536 1.00 91.12 97 GLU A N 1
ATOM 706 C CA . GLU A 1 97 ? 36.835 -11.800 -47.960 1.00 91.12 97 GLU A CA 1
ATOM 707 C C . GLU A 1 97 ? 37.095 -10.689 -48.989 1.00 91.12 97 GLU A C 1
ATOM 709 O O . GLU A 1 97 ? 38.111 -9.995 -48.912 1.00 91.12 97 GLU A O 1
ATOM 714 N N . LYS A 1 98 ? 36.164 -10.467 -49.928 1.00 93.00 98 LYS A N 1
ATOM 715 C CA . LYS A 1 98 ? 36.238 -9.350 -50.888 1.00 93.00 98 LYS A CA 1
ATOM 716 C C . LYS A 1 98 ? 36.202 -7.997 -50.177 1.00 93.00 98 LYS A C 1
ATOM 718 O O . LYS A 1 98 ? 37.003 -7.121 -50.498 1.00 93.00 98 LYS A O 1
ATOM 723 N N . TYR A 1 99 ? 35.318 -7.844 -49.195 1.00 93.44 99 TYR A N 1
ATOM 724 C CA . TYR A 1 99 ? 35.211 -6.633 -48.385 1.00 93.44 99 TYR A CA 1
ATOM 725 C C . TYR A 1 99 ? 36.487 -6.362 -47.574 1.00 93.44 99 TYR A C 1
ATOM 727 O O . TYR A 1 99 ? 37.008 -5.248 -47.593 1.00 93.44 99 TYR A O 1
ATOM 735 N N . LEU A 1 100 ? 37.052 -7.382 -46.924 1.00 91.62 100 LEU A N 1
ATOM 736 C CA . LEU A 1 100 ? 38.304 -7.243 -46.176 1.00 91.62 100 LEU A CA 1
ATOM 737 C C . LEU A 1 100 ? 39.495 -6.946 -47.098 1.00 91.62 100 LEU A C 1
ATOM 739 O O . LEU A 1 100 ? 40.344 -6.128 -46.750 1.00 91.62 100 LEU A O 1
ATOM 743 N N . LYS A 1 101 ? 39.547 -7.536 -48.301 1.00 90.94 101 LYS A N 1
ATOM 744 C CA . LYS A 1 101 ? 40.544 -7.178 -49.329 1.00 90.94 101 LYS A CA 1
ATOM 745 C C . LYS A 1 101 ? 40.425 -5.711 -49.743 1.00 90.94 101 LYS A C 1
ATOM 747 O O . LYS A 1 101 ? 41.449 -5.035 -49.827 1.00 90.94 101 LYS A O 1
ATOM 752 N N . LEU A 1 102 ? 39.203 -5.209 -49.940 1.00 90.00 102 LEU A N 1
ATOM 753 C CA . LEU A 1 102 ? 38.961 -3.792 -50.210 1.00 90.00 102 LEU A CA 1
ATOM 754 C C . LEU A 1 102 ? 39.461 -2.919 -49.051 1.00 90.00 102 LEU A C 1
ATOM 756 O O . LEU A 1 102 ? 40.236 -1.997 -49.288 1.00 90.00 102 LEU A O 1
ATOM 760 N N . ALA A 1 103 ? 39.096 -3.235 -47.807 1.00 89.06 103 ALA A N 1
ATOM 761 C CA . ALA A 1 103 ? 39.554 -2.488 -46.635 1.00 89.06 103 ALA A CA 1
ATOM 762 C C . ALA A 1 103 ? 41.090 -2.449 -46.531 1.00 89.06 103 ALA A C 1
ATOM 764 O O . ALA A 1 103 ? 41.664 -1.387 -46.302 1.00 89.06 103 ALA A O 1
ATOM 765 N N . ARG A 1 104 ? 41.769 -3.577 -46.790 1.00 88.12 104 ARG A N 1
ATOM 766 C CA . ARG A 1 104 ? 43.240 -3.642 -46.852 1.00 88.12 104 ARG A CA 1
ATOM 767 C C . ARG A 1 104 ? 43.821 -2.784 -47.981 1.00 88.12 104 ARG A C 1
ATOM 769 O O . ARG A 1 104 ? 44.890 -2.217 -47.797 1.00 88.12 104 ARG A O 1
ATOM 776 N N . SER A 1 105 ? 43.144 -2.687 -49.127 1.00 86.81 105 SER A N 1
ATOM 777 C CA . SER A 1 105 ? 43.595 -1.874 -50.270 1.00 86.81 105 SER A CA 1
ATOM 778 C C . SER A 1 105 ? 43.416 -0.367 -50.066 1.00 86.81 105 SER A C 1
ATOM 780 O O . SER A 1 105 ? 44.175 0.410 -50.630 1.00 86.81 105 SER A O 1
ATOM 782 N N . LEU A 1 106 ? 42.445 0.039 -49.239 1.00 81.81 106 LEU A N 1
ATOM 783 C CA . LEU A 1 106 ? 42.195 1.439 -48.873 1.00 81.81 106 LEU A CA 1
ATOM 784 C C . LEU A 1 106 ? 43.145 1.953 -47.778 1.00 81.81 106 LEU A C 1
ATOM 786 O O . LEU A 1 106 ? 43.060 3.113 -47.377 1.00 81.81 106 LEU A O 1
ATOM 790 N N . ARG A 1 107 ? 44.053 1.100 -47.294 1.00 75.81 107 ARG A N 1
ATOM 791 C CA . ARG A 1 107 ? 45.161 1.488 -46.426 1.00 75.81 107 ARG A CA 1
ATOM 792 C C . ARG A 1 107 ? 46.142 2.342 -47.231 1.00 75.81 107 ARG A C 1
ATOM 794 O O . ARG A 1 107 ? 47.072 1.822 -47.844 1.00 75.81 107 ARG A O 1
ATOM 801 N N . ASP A 1 108 ? 45.937 3.654 -47.220 1.00 60.53 108 ASP A N 1
ATOM 802 C CA . ASP A 1 108 ? 46.941 4.599 -47.700 1.00 60.53 108 ASP A CA 1
ATOM 803 C C . ASP A 1 108 ? 48.224 4.412 -46.881 1.00 60.53 108 ASP A C 1
ATOM 805 O O . ASP A 1 108 ? 48.188 4.367 -45.650 1.00 60.53 108 ASP A O 1
ATOM 809 N N . GLY A 1 109 ? 49.377 4.317 -47.549 1.00 55.03 109 GLY A N 1
ATOM 810 C CA . GLY A 1 109 ? 50.695 4.074 -46.938 1.00 55.03 109 GLY A CA 1
ATOM 811 C C . GLY A 1 109 ? 51.200 5.151 -45.960 1.00 55.03 109 GLY A C 1
ATOM 812 O O . GLY A 1 109 ? 52.390 5.181 -45.661 1.00 55.03 109 GLY A O 1
ATOM 813 N N . ALA A 1 110 ? 50.323 6.038 -45.483 1.00 51.59 110 ALA A N 1
ATOM 814 C CA . ALA A 1 110 ? 50.591 7.101 -44.523 1.00 51.59 110 ALA A CA 1
ATOM 815 C C . ALA A 1 110 ? 50.210 6.736 -43.072 1.00 51.59 110 ALA A C 1
ATOM 817 O O . ALA A 1 110 ? 50.724 7.371 -42.151 1.00 51.59 110 ALA A O 1
ATOM 818 N N . THR A 1 111 ? 49.351 5.732 -42.834 1.00 57.34 111 THR A N 1
ATOM 819 C CA . THR A 1 111 ? 49.029 5.265 -41.472 1.00 57.34 111 THR A CA 1
ATOM 820 C C . THR A 1 111 ? 49.772 3.965 -41.148 1.00 57.34 111 THR A C 1
ATOM 822 O O . THR A 1 111 ? 49.729 2.980 -41.889 1.00 57.34 111 THR A O 1
ATOM 825 N N . PHE A 1 112 ? 50.484 3.939 -40.017 1.00 60.06 112 PHE A N 1
ATOM 826 C CA . PHE A 1 112 ? 51.212 2.763 -39.512 1.00 60.06 112 PHE A CA 1
ATOM 827 C C . PHE A 1 112 ? 50.279 1.674 -38.943 1.00 60.06 112 PHE A C 1
ATOM 829 O O . PHE A 1 112 ? 50.681 0.911 -38.067 1.00 60.06 112 PHE A O 1
ATOM 836 N N . ASP A 1 113 ? 49.037 1.586 -39.422 1.00 74.81 113 ASP A N 1
ATOM 837 C CA . ASP A 1 113 ? 48.056 0.641 -38.895 1.00 74.81 113 ASP A CA 1
ATOM 838 C C . ASP A 1 113 ? 48.462 -0.791 -39.253 1.00 74.81 113 ASP A C 1
ATOM 840 O O . ASP A 1 113 ? 48.840 -1.081 -40.394 1.00 74.81 113 ASP A O 1
ATOM 844 N N . THR A 1 114 ? 48.397 -1.709 -38.293 1.00 82.62 114 THR A N 1
ATOM 845 C CA . THR A 1 114 ? 48.639 -3.129 -38.564 1.00 82.62 114 THR A CA 1
ATOM 846 C C . THR A 1 114 ? 47.486 -3.721 -39.374 1.00 82.62 114 THR A C 1
ATOM 848 O O . THR A 1 114 ? 46.363 -3.215 -39.371 1.00 82.62 114 THR A O 1
ATOM 851 N N . GLN A 1 115 ? 47.741 -4.834 -40.065 1.00 83.44 115 GLN A N 1
ATOM 852 C CA . GLN A 1 115 ? 46.692 -5.547 -40.797 1.00 83.44 115 GLN A CA 1
ATOM 853 C C . GLN A 1 115 ? 45.502 -5.904 -39.885 1.00 83.44 115 GLN A C 1
ATOM 855 O O . GLN A 1 115 ? 44.350 -5.733 -40.278 1.00 83.44 115 GLN A O 1
ATOM 860 N N . GLU A 1 116 ? 45.781 -6.324 -38.651 1.00 85.06 116 GLU A N 1
ATOM 861 C CA . GLU A 1 116 ? 44.767 -6.664 -37.648 1.00 85.06 116 GLU A CA 1
ATOM 862 C C . GLU A 1 116 ? 43.910 -5.455 -37.244 1.00 85.06 116 GLU A C 1
ATOM 864 O O . GLU A 1 116 ? 42.698 -5.587 -37.064 1.00 85.06 116 GLU A O 1
ATOM 869 N N . GLN A 1 117 ? 44.505 -4.262 -37.143 1.00 85.06 117 GLN A N 1
ATOM 870 C CA . GLN A 1 117 ? 43.773 -3.030 -36.831 1.00 85.06 117 GLN A CA 1
ATOM 871 C C . GLN A 1 117 ? 42.811 -2.646 -37.961 1.00 85.06 117 GLN A C 1
ATOM 873 O O . GLN A 1 117 ? 41.647 -2.341 -37.695 1.00 85.06 117 GLN A O 1
ATOM 878 N N . VAL A 1 118 ? 43.266 -2.725 -39.216 1.00 86.06 118 VAL A N 1
ATOM 879 C CA . VAL A 1 118 ? 42.436 -2.435 -40.399 1.00 86.06 118 VAL A CA 1
ATOM 880 C C . VAL A 1 118 ? 41.270 -3.417 -40.505 1.00 86.06 118 VAL A C 1
ATOM 882 O O . VAL A 1 118 ? 40.130 -3.004 -40.712 1.00 86.06 118 VAL A O 1
ATOM 885 N N . GLU A 1 119 ? 41.527 -4.711 -40.311 1.00 88.69 119 GLU A N 1
ATOM 886 C CA . GLU A 1 119 ? 40.480 -5.736 -40.333 1.00 88.69 119 GLU A CA 1
ATOM 887 C C . GLU A 1 119 ? 39.478 -5.549 -39.194 1.00 88.69 119 GLU A C 1
ATOM 889 O O . GLU A 1 119 ? 38.271 -5.603 -39.423 1.00 88.69 119 GLU A O 1
ATOM 894 N N . THR A 1 120 ? 39.950 -5.246 -37.985 1.00 88.19 120 THR A N 1
ATOM 895 C CA . THR A 1 120 ? 39.073 -4.996 -36.833 1.00 88.19 120 THR A CA 1
ATOM 896 C C . THR A 1 120 ? 38.148 -3.804 -37.082 1.00 88.19 120 THR A C 1
ATOM 898 O O . THR A 1 120 ? 36.946 -3.893 -36.824 1.00 88.19 120 THR A O 1
ATOM 901 N N . LEU A 1 121 ? 38.676 -2.700 -37.620 1.00 86.38 121 LEU A N 1
ATOM 902 C CA . LEU A 1 121 ? 37.873 -1.526 -37.969 1.00 86.38 121 LEU A CA 1
ATOM 903 C C . LEU A 1 121 ? 36.875 -1.834 -39.090 1.00 86.38 121 LEU A C 1
ATOM 905 O O . LEU A 1 121 ? 35.711 -1.445 -38.996 1.00 86.38 121 LEU A O 1
ATOM 909 N N . ALA A 1 122 ? 37.291 -2.573 -40.120 1.00 89.12 122 ALA A N 1
ATOM 910 C CA . ALA A 1 122 ? 36.402 -2.994 -41.199 1.00 89.12 122 ALA A CA 1
ATOM 911 C C . ALA A 1 122 ? 35.243 -3.857 -40.672 1.00 89.12 122 ALA A C 1
ATOM 913 O O . ALA A 1 122 ? 34.088 -3.617 -41.010 1.00 89.12 122 ALA A O 1
ATOM 914 N N . LEU A 1 123 ? 35.510 -4.811 -39.777 1.00 91.06 123 LEU A N 1
ATOM 915 C CA . LEU A 1 123 ? 34.464 -5.639 -39.169 1.00 91.06 123 LEU A CA 1
ATOM 916 C C . LEU A 1 123 ? 33.502 -4.824 -38.288 1.00 91.06 123 LEU A C 1
ATOM 918 O O . LEU A 1 123 ? 32.298 -5.083 -38.298 1.00 91.06 123 LEU A O 1
ATOM 922 N N . GLN A 1 124 ? 33.995 -3.804 -37.578 1.00 88.06 124 GLN A N 1
ATOM 923 C CA . GLN A 1 124 ? 33.138 -2.869 -36.835 1.00 88.06 124 GLN A CA 1
ATOM 924 C C . GLN A 1 124 ? 32.237 -2.052 -37.775 1.00 88.06 124 GLN A C 1
ATOM 926 O O . GLN A 1 124 ? 31.046 -1.887 -37.506 1.00 88.06 124 GLN A O 1
ATOM 931 N N . HIS A 1 125 ? 32.770 -1.587 -38.908 1.00 86.88 125 HIS A N 1
ATOM 932 C CA . HIS A 1 125 ? 31.980 -0.902 -39.933 1.00 86.88 125 HIS A CA 1
ATOM 933 C C . HIS A 1 125 ? 30.930 -1.815 -40.562 1.00 86.88 125 HIS A C 1
ATOM 935 O O . HIS A 1 125 ? 29.777 -1.416 -40.717 1.00 86.88 125 HIS A O 1
ATOM 941 N N . LEU A 1 126 ? 31.295 -3.055 -40.870 1.00 91.25 126 LEU A N 1
ATOM 942 C CA . LEU A 1 126 ? 30.366 -4.049 -41.390 1.00 91.25 126 LEU A CA 1
ATOM 943 C C . LEU A 1 126 ? 29.202 -4.294 -40.421 1.00 91.25 126 LEU A C 1
ATOM 945 O O . LEU A 1 126 ? 28.045 -4.332 -40.839 1.00 91.25 126 LEU A O 1
ATOM 949 N N . HIS A 1 127 ? 29.489 -4.371 -39.120 1.00 89.50 127 HIS A N 1
ATOM 950 C CA . HIS A 1 127 ? 28.460 -4.487 -38.092 1.00 89.50 127 HIS A CA 1
ATOM 951 C C . HIS A 1 127 ? 27.525 -3.264 -38.053 1.00 89.50 127 HIS A C 1
ATOM 953 O O . HIS A 1 127 ? 26.303 -3.432 -38.013 1.00 89.50 127 HIS A O 1
ATOM 959 N N . ARG A 1 128 ? 28.072 -2.043 -38.153 1.00 88.06 128 ARG A N 1
ATOM 960 C CA . ARG A 1 128 ? 27.291 -0.793 -38.237 1.00 88.06 128 ARG A CA 1
ATOM 961 C C . ARG A 1 128 ? 26.286 -0.810 -39.390 1.00 88.06 128 ARG A C 1
ATOM 963 O O . ARG A 1 128 ? 25.141 -0.389 -39.215 1.00 88.06 128 ARG A O 1
ATOM 970 N N . PHE A 1 129 ? 26.662 -1.358 -40.541 1.00 89.25 129 PHE A N 1
ATOM 971 C CA . PHE A 1 129 ? 25.798 -1.469 -41.723 1.00 89.25 129 PHE A CA 1
ATOM 972 C C . PHE A 1 129 ? 24.996 -2.778 -41.798 1.00 89.25 129 PHE A C 1
ATOM 974 O O . PHE A 1 129 ? 24.592 -3.190 -42.880 1.00 89.25 129 PHE A O 1
ATOM 981 N N . ASP A 1 130 ? 24.724 -3.413 -40.651 1.00 88.12 130 ASP A N 1
ATOM 982 C CA . ASP A 1 130 ? 23.901 -4.631 -40.554 1.00 88.12 130 ASP A CA 1
ATOM 983 C C . ASP A 1 130 ? 24.397 -5.761 -41.472 1.00 88.12 130 ASP A C 1
ATOM 985 O O . ASP A 1 130 ? 23.612 -6.487 -42.074 1.00 88.12 130 ASP A O 1
ATOM 989 N N . TYR A 1 131 ? 25.722 -5.897 -41.581 1.00 91.00 131 TYR A N 1
ATOM 990 C CA . TYR A 1 131 ? 26.398 -6.900 -42.404 1.00 91.00 131 TYR A CA 1
ATOM 991 C C . TYR A 1 131 ? 26.146 -6.763 -43.911 1.00 91.00 131 TYR A C 1
ATOM 993 O O . TYR A 1 131 ? 26.376 -7.709 -44.653 1.00 91.00 131 TYR A O 1
ATOM 1001 N N . ASN A 1 132 ? 25.750 -5.584 -44.401 1.00 91.75 132 ASN A N 1
ATOM 1002 C CA . ASN A 1 132 ? 25.716 -5.313 -45.837 1.00 91.75 132 ASN A CA 1
ATOM 1003 C C . ASN A 1 132 ? 27.111 -4.872 -46.341 1.00 91.75 132 ASN A C 1
ATOM 1005 O O . ASN A 1 132 ? 27.552 -3.762 -46.014 1.00 91.75 132 ASN A O 1
ATOM 1009 N N . PRO A 1 133 ? 27.821 -5.695 -47.141 1.00 91.25 133 PRO A N 1
ATOM 1010 C CA . PRO A 1 133 ? 29.190 -5.397 -47.557 1.00 91.25 133 PRO A CA 1
ATOM 1011 C C . PRO A 1 133 ? 29.266 -4.198 -48.507 1.00 91.25 133 PRO A C 1
ATOM 1013 O O . PRO A 1 133 ? 30.248 -3.462 -48.472 1.00 91.25 133 PRO A O 1
ATOM 1016 N N . THR A 1 134 ? 28.234 -3.957 -49.323 1.00 90.56 134 THR A N 1
ATOM 1017 C CA . THR A 1 134 ? 28.170 -2.810 -50.241 1.00 90.56 134 THR A CA 1
ATOM 1018 C C . THR A 1 134 ? 28.019 -1.497 -49.478 1.00 90.56 134 THR A C 1
ATOM 1020 O O . THR A 1 134 ? 28.763 -0.552 -49.731 1.00 90.56 134 THR A O 1
ATOM 1023 N N . ASP A 1 135 ? 27.111 -1.447 -48.501 1.00 90.81 135 ASP A N 1
ATOM 1024 C CA . ASP A 1 135 ? 26.885 -0.252 -47.677 1.00 90.81 135 ASP A CA 1
ATOM 1025 C C . ASP A 1 135 ? 28.137 0.087 -46.853 1.00 90.81 135 ASP A C 1
ATOM 1027 O O . ASP A 1 135 ? 28.589 1.238 -46.820 1.00 90.81 135 ASP A O 1
ATOM 1031 N N . ALA A 1 136 ? 28.747 -0.941 -46.253 1.00 90.44 136 ALA A N 1
ATOM 1032 C CA . ALA A 1 136 ? 29.981 -0.808 -45.492 1.00 90.44 136 ALA A CA 1
ATOM 1033 C C . ALA A 1 136 ? 31.170 -0.392 -46.374 1.00 90.44 136 ALA A C 1
ATOM 1035 O O . ALA A 1 136 ? 31.984 0.429 -45.951 1.00 90.44 136 ALA A O 1
ATOM 1036 N N . ALA A 1 137 ? 31.271 -0.917 -47.600 1.00 90.38 137 ALA A N 1
ATOM 1037 C CA . ALA A 1 137 ? 32.313 -0.555 -48.560 1.00 90.38 137 ALA A CA 1
ATOM 1038 C C . ALA A 1 137 ? 32.198 0.906 -49.005 1.00 90.38 137 ALA A C 1
ATOM 1040 O O . ALA A 1 137 ? 33.200 1.620 -48.999 1.00 90.38 137 ALA A O 1
ATOM 1041 N N . CYS A 1 138 ? 30.987 1.378 -49.324 1.00 88.75 138 CYS A N 1
ATOM 1042 C CA . CYS A 1 138 ? 30.750 2.777 -49.683 1.00 88.75 138 CYS A CA 1
ATOM 1043 C C . CYS A 1 138 ? 31.117 3.729 -48.537 1.00 88.75 138 CYS A C 1
ATOM 1045 O O . CYS A 1 138 ? 31.717 4.774 -48.782 1.00 88.75 138 CYS A O 1
ATOM 1047 N N . SER A 1 139 ? 30.805 3.368 -47.287 1.00 87.00 139 SER A N 1
ATOM 1048 C CA . SER A 1 139 ? 31.203 4.165 -46.119 1.00 87.00 139 SER A CA 1
ATOM 1049 C C . SER A 1 139 ? 32.715 4.155 -45.886 1.00 87.00 139 SER A C 1
ATOM 1051 O O . SER A 1 139 ? 33.295 5.219 -45.677 1.00 87.00 139 SER A O 1
ATOM 1053 N N . LEU A 1 140 ? 33.377 2.994 -45.975 1.00 87.75 140 LEU A N 1
ATOM 1054 C CA . LEU A 1 140 ? 34.838 2.909 -45.867 1.00 87.75 140 LEU A CA 1
ATOM 1055 C C . LEU A 1 140 ? 35.529 3.745 -46.948 1.00 87.75 140 LEU A C 1
ATOM 1057 O O . LEU A 1 140 ? 36.408 4.547 -46.639 1.00 87.75 140 LEU A O 1
ATOM 1061 N N . TYR A 1 141 ? 35.087 3.619 -48.198 1.00 87.38 141 TYR A N 1
ATOM 1062 C CA . TYR A 1 141 ? 35.610 4.409 -49.308 1.00 87.38 141 TYR A CA 1
ATOM 1063 C C . TYR A 1 141 ? 35.439 5.916 -49.065 1.00 87.38 141 TYR A C 1
ATOM 1065 O O . TYR A 1 141 ? 36.393 6.671 -49.227 1.00 87.38 141 TYR A O 1
ATOM 1073 N N . ALA A 1 142 ? 34.271 6.350 -48.573 1.00 85.69 142 ALA A N 1
ATOM 1074 C CA . ALA A 1 142 ? 34.004 7.749 -48.220 1.00 85.69 142 ALA A CA 1
ATOM 1075 C C . ALA A 1 142 ? 34.984 8.316 -47.178 1.00 85.69 142 ALA A C 1
ATOM 1077 O O . ALA A 1 142 ? 35.304 9.508 -47.173 1.00 85.69 142 ALA A O 1
ATOM 1078 N N . ARG A 1 143 ? 35.442 7.481 -46.238 1.00 81.06 143 ARG A N 1
ATOM 1079 C CA . ARG A 1 143 ? 36.401 7.900 -45.208 1.00 81.06 143 ARG A CA 1
ATOM 1080 C C . ARG A 1 143 ? 37.783 8.116 -45.814 1.00 81.06 143 ARG A C 1
ATOM 1082 O O . ARG A 1 143 ? 38.392 9.142 -45.520 1.00 81.06 143 ARG A O 1
ATOM 1089 N N . HIS A 1 144 ? 38.207 7.234 -46.715 1.00 77.62 144 HIS A N 1
ATOM 1090 C CA . HIS A 1 144 ? 39.520 7.285 -47.364 1.00 77.62 144 HIS A CA 1
ATOM 1091 C C . HIS A 1 144 ? 39.593 8.217 -48.588 1.00 77.62 144 HIS A C 1
ATOM 1093 O O . HIS A 1 144 ? 40.678 8.631 -48.980 1.00 77.62 144 HIS A O 1
ATOM 1099 N N . SER A 1 145 ? 38.466 8.630 -49.178 1.00 74.25 145 SER A N 1
ATOM 1100 C CA . SER A 1 145 ? 38.469 9.538 -50.333 1.00 74.25 145 SER A CA 1
ATOM 1101 C C . SER A 1 145 ? 38.915 10.958 -49.949 1.00 74.25 145 SER A C 1
ATOM 1103 O O . SER A 1 145 ? 38.171 11.678 -49.287 1.00 74.25 145 SER A O 1
ATOM 1105 N N . ILE A 1 146 ? 40.105 11.405 -50.354 1.00 62.72 146 ILE A N 1
ATOM 1106 C CA . ILE A 1 146 ? 40.619 12.755 -50.050 1.00 62.72 146 ILE A CA 1
ATOM 1107 C C . ILE A 1 146 ? 39.648 13.834 -50.568 1.00 62.72 146 ILE A C 1
ATOM 1109 O O . ILE A 1 146 ? 39.242 13.822 -51.730 1.00 62.72 146 ILE A O 1
ATOM 1113 N N . GLU A 1 147 ? 39.270 14.783 -49.704 1.00 58.34 147 GLU A N 1
ATOM 1114 C CA . GLU A 1 147 ? 38.511 15.962 -50.131 1.00 58.34 147 GLU A CA 1
ATOM 1115 C C . GLU A 1 147 ? 39.438 16.896 -50.912 1.00 58.34 147 GLU A C 1
ATOM 1117 O O . GLU A 1 147 ? 40.364 17.478 -50.352 1.00 58.34 147 GLU A O 1
ATOM 1122 N N . LEU A 1 148 ? 39.187 17.058 -52.210 1.00 46.66 148 LEU A N 1
ATOM 1123 C CA . LEU A 1 148 ? 39.783 18.153 -52.970 1.00 46.66 148 LEU A CA 1
ATOM 1124 C C . LEU A 1 148 ? 39.030 19.449 -52.614 1.00 46.66 148 LEU A C 1
ATOM 1126 O O . LEU A 1 148 ? 37.793 19.439 -52.642 1.00 46.66 148 LEU A O 1
ATOM 1130 N N . PRO A 1 149 ? 39.726 20.556 -52.281 1.00 43.16 149 PRO A N 1
ATOM 1131 C CA . PRO A 1 149 ? 39.084 21.823 -51.950 1.00 43.16 149 PRO A CA 1
ATOM 1132 C C . PRO A 1 149 ? 38.116 22.246 -53.056 1.00 43.16 149 PRO A C 1
ATOM 1134 O O . PRO A 1 149 ? 38.494 22.350 -54.223 1.00 43.16 149 PRO A O 1
ATOM 1137 N N . THR A 1 150 ? 36.861 22.512 -52.699 1.00 48.22 150 THR A N 1
ATOM 1138 C CA . THR A 1 150 ? 35.933 23.205 -53.595 1.00 48.22 150 THR A CA 1
ATOM 1139 C C . THR A 1 150 ? 36.445 24.627 -53.792 1.00 48.22 150 THR A C 1
ATOM 1141 O O . THR A 1 150 ? 36.352 25.443 -52.879 1.00 48.22 150 THR A O 1
ATOM 1144 N N . SER A 1 151 ? 36.994 24.925 -54.971 1.00 39.09 151 SER A N 1
ATOM 1145 C CA . SER A 1 151 ? 37.264 26.297 -55.394 1.00 39.09 151 SER A CA 1
ATOM 1146 C C . SER A 1 151 ? 35.955 27.082 -55.344 1.00 39.09 151 SER A C 1
ATOM 1148 O O . SER A 1 151 ? 35.022 26.789 -56.096 1.00 39.09 151 SER A O 1
ATOM 1150 N N . ALA A 1 152 ? 35.876 28.044 -54.426 1.00 40.38 152 ALA A N 1
ATOM 1151 C CA . ALA A 1 152 ? 34.815 29.032 -54.370 1.00 40.38 152 ALA A CA 1
ATOM 1152 C C . ALA A 1 152 ? 34.837 29.837 -55.678 1.00 40.38 152 ALA A C 1
ATOM 1154 O O . ALA A 1 152 ? 35.698 30.683 -55.893 1.00 40.38 152 ALA A O 1
ATOM 1155 N N . GLY A 1 153 ? 33.924 29.499 -56.580 1.00 40.03 153 GLY A N 1
ATOM 1156 C CA . GLY A 1 153 ? 33.741 30.148 -57.868 1.00 40.03 153 GLY A CA 1
ATOM 1157 C C . GLY A 1 153 ? 32.301 29.939 -58.296 1.00 40.03 153 GLY A C 1
ATOM 1158 O O . GLY A 1 153 ? 31.995 29.027 -59.060 1.00 40.03 153 GLY A O 1
ATOM 1159 N N . GLU A 1 154 ? 31.403 30.738 -57.727 1.00 47.03 154 GLU A N 1
ATOM 1160 C CA . GLU A 1 154 ? 30.031 30.869 -58.200 1.00 47.03 154 GLU A CA 1
ATOM 1161 C C . GLU A 1 154 ? 30.045 31.484 -59.602 1.00 47.03 154 GLU A C 1
ATOM 1163 O O . GLU A 1 154 ? 30.116 32.698 -59.772 1.00 47.03 154 GLU A O 1
ATOM 1168 N N . HIS A 1 155 ? 29.930 30.642 -60.623 1.00 40.88 155 HIS A N 1
ATOM 1169 C CA . HIS A 1 155 ? 29.374 31.062 -61.899 1.00 40.88 155 HIS A CA 1
ATOM 1170 C C . HIS A 1 155 ? 28.135 30.216 -62.183 1.00 40.88 155 HIS A C 1
ATOM 1172 O O . HIS A 1 155 ? 28.202 29.001 -62.353 1.00 40.88 155 HIS A O 1
ATOM 1178 N N . GLN A 1 156 ? 26.981 30.886 -62.168 1.00 49.25 156 GLN A N 1
ATOM 1179 C CA . GLN A 1 156 ? 25.693 30.349 -62.586 1.00 49.25 156 GLN A CA 1
ATOM 1180 C C . GLN A 1 156 ? 25.711 30.131 -64.105 1.00 49.25 156 GLN A C 1
ATOM 1182 O O . GLN A 1 156 ? 25.262 30.972 -64.879 1.00 49.25 156 GLN A O 1
ATOM 1187 N N . THR A 1 157 ? 26.241 28.999 -64.548 1.00 45.25 157 THR A N 1
ATOM 1188 C CA . THR A 1 157 ? 25.969 28.449 -65.878 1.00 45.25 157 THR A CA 1
ATOM 1189 C C . THR A 1 157 ? 25.120 27.191 -65.712 1.00 45.25 157 THR A C 1
ATOM 1191 O O . THR A 1 157 ? 25.229 26.491 -64.706 1.00 45.25 157 THR A O 1
ATOM 1194 N N . LYS A 1 158 ? 24.197 26.951 -66.656 1.00 53.56 158 LYS A N 1
ATOM 1195 C CA . LYS A 1 158 ? 23.274 25.802 -66.650 1.00 53.56 158 LYS A CA 1
ATOM 1196 C C . LYS A 1 158 ? 24.071 24.517 -66.405 1.00 53.56 158 LYS A C 1
ATOM 1198 O O . LYS A 1 158 ? 24.867 24.140 -67.262 1.00 53.56 158 LYS A O 1
ATOM 1203 N N . SER A 1 159 ? 23.880 23.884 -65.248 1.00 60.53 159 SER A N 1
ATOM 1204 C CA . SER A 1 159 ? 24.591 22.656 -64.911 1.00 60.53 159 SER A CA 1
ATOM 1205 C C . SER A 1 159 ? 24.209 21.560 -65.892 1.00 60.53 159 SER A C 1
ATOM 1207 O O . SER A 1 159 ? 23.033 21.324 -66.160 1.00 60.53 159 SER A O 1
ATOM 1209 N N . THR A 1 160 ? 25.213 20.902 -66.457 1.00 73.94 160 THR A N 1
ATOM 1210 C CA . THR A 1 160 ? 24.985 19.702 -67.265 1.00 73.94 160 THR A CA 1
ATOM 1211 C C . THR A 1 160 ? 24.571 18.544 -66.349 1.00 73.94 160 THR A C 1
ATOM 1213 O O . THR A 1 160 ? 24.960 18.503 -65.180 1.00 73.94 160 THR A O 1
ATOM 1216 N N . SER A 1 161 ? 23.817 17.563 -66.859 1.00 75.19 161 SER A N 1
ATOM 1217 C CA . SER A 1 161 ? 23.396 16.386 -66.072 1.00 75.19 161 SER A CA 1
ATOM 1218 C C . SER A 1 161 ? 24.582 15.637 -65.435 1.00 75.19 161 SER A C 1
ATOM 1220 O O . SER A 1 161 ? 24.481 15.115 -64.323 1.00 75.19 161 SER A O 1
ATOM 1222 N N . ALA A 1 162 ? 25.744 15.646 -66.094 1.00 78.94 162 ALA A N 1
ATOM 1223 C CA . ALA A 1 162 ? 26.991 15.085 -65.579 1.00 78.94 162 ALA A CA 1
ATOM 1224 C C . ALA A 1 162 ? 27.556 15.869 -64.376 1.00 78.94 162 ALA A C 1
ATOM 1226 O O . ALA A 1 162 ? 28.036 15.272 -63.409 1.00 78.94 162 ALA A O 1
ATOM 1227 N N . GLU A 1 163 ? 27.476 17.202 -64.393 1.00 82.31 163 GLU A N 1
ATOM 1228 C CA . GLU A 1 163 ? 27.890 18.043 -63.264 1.00 82.31 163 GLU A CA 1
ATOM 1229 C C . GLU A 1 163 ? 26.960 17.891 -62.060 1.00 82.31 163 GLU A C 1
ATOM 1231 O O . GLU A 1 163 ? 27.426 17.881 -60.920 1.00 82.31 163 GLU A O 1
ATOM 1236 N N . GLU A 1 164 ? 25.657 17.737 -62.295 1.00 83.31 164 GLU A N 1
ATOM 1237 C CA . GLU A 1 164 ? 24.670 17.470 -61.243 1.00 83.31 164 GLU A CA 1
ATOM 1238 C C . GLU A 1 164 ? 24.908 16.111 -60.587 1.00 83.31 164 GLU A C 1
ATOM 1240 O O . GLU A 1 164 ? 24.933 16.017 -59.358 1.00 83.31 164 GLU A O 1
ATOM 1245 N N . THR A 1 165 ? 25.198 15.089 -61.394 1.00 84.06 165 THR A N 1
ATOM 1246 C CA . THR A 1 165 ? 25.560 13.749 -60.915 1.00 84.06 165 THR A CA 1
ATOM 1247 C C . THR A 1 165 ? 26.840 13.793 -60.076 1.00 84.06 165 THR A C 1
ATOM 1249 O O . THR A 1 165 ? 26.881 13.259 -58.968 1.00 84.06 165 THR A O 1
ATOM 1252 N N . LYS A 1 166 ? 27.875 14.517 -60.526 1.00 84.88 166 LYS A N 1
ATOM 1253 C CA . LYS A 1 166 ? 29.124 14.695 -59.762 1.00 84.88 166 LYS A CA 1
ATOM 1254 C C . LYS A 1 166 ? 28.896 15.433 -58.438 1.00 84.88 166 LYS A C 1
ATOM 1256 O O . LYS A 1 166 ? 29.434 15.023 -57.408 1.00 84.88 166 LYS A O 1
ATOM 1261 N N . LYS A 1 167 ? 28.091 16.502 -58.440 1.00 86.94 167 LYS A N 1
ATOM 1262 C CA . LYS A 1 167 ? 27.712 17.239 -57.219 1.00 86.94 167 LYS A CA 1
ATOM 1263 C C . LYS A 1 167 ? 26.948 16.342 -56.243 1.00 86.94 167 LYS A C 1
ATOM 1265 O O . LYS A 1 167 ? 27.211 16.401 -55.042 1.00 86.94 167 LYS A O 1
ATOM 1270 N N . TRP A 1 168 ? 26.049 15.497 -56.749 1.00 89.94 168 TRP A N 1
ATOM 1271 C CA . TRP A 1 168 ? 25.292 14.542 -55.941 1.00 89.94 168 TRP A CA 1
ATOM 1272 C C . TRP A 1 168 ? 26.200 13.479 -55.312 1.00 89.94 168 TRP A C 1
ATOM 1274 O O . TRP A 1 168 ? 26.147 13.284 -54.100 1.00 89.94 168 TRP A O 1
ATOM 1284 N N . ILE A 1 169 ? 27.102 12.869 -56.090 1.00 87.75 169 ILE A N 1
ATOM 1285 C CA . ILE A 1 169 ? 28.059 11.859 -55.604 1.00 87.75 169 ILE A CA 1
ATOM 1286 C C . ILE A 1 169 ? 28.964 12.434 -54.503 1.00 87.75 169 ILE A C 1
ATOM 1288 O O . ILE A 1 169 ? 29.172 11.802 -53.467 1.00 87.75 169 ILE A O 1
ATOM 1292 N N . LEU A 1 170 ? 29.465 13.662 -54.678 1.00 87.19 170 LEU A N 1
ATOM 1293 C CA . LEU A 1 170 ? 30.258 14.338 -53.646 1.00 87.19 170 LEU A CA 1
ATOM 1294 C C . LEU A 1 170 ? 29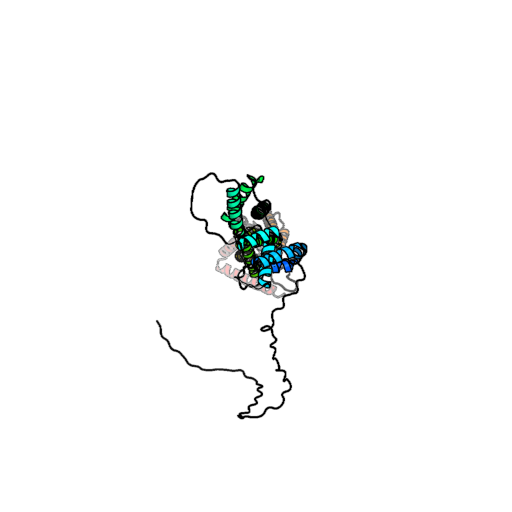.448 14.571 -52.364 1.00 87.19 170 LEU A C 1
ATOM 1296 O O . LEU A 1 170 ? 29.962 14.384 -51.262 1.00 87.19 170 LEU A O 1
ATOM 1300 N N . ALA A 1 171 ? 28.178 14.960 -52.488 1.00 88.12 171 ALA A N 1
ATOM 1301 C CA . ALA A 1 171 ? 27.296 15.143 -51.340 1.00 88.12 171 ALA A CA 1
ATOM 1302 C C . ALA A 1 171 ? 26.960 13.810 -50.641 1.00 88.12 171 ALA A C 1
ATOM 1304 O O . ALA A 1 171 ? 26.930 13.767 -49.409 1.00 88.12 171 ALA A O 1
ATOM 1305 N N . PHE A 1 172 ? 26.788 12.723 -51.401 1.00 90.62 172 PHE A N 1
ATOM 1306 C CA . PHE A 1 172 ? 26.622 11.365 -50.881 1.00 90.62 172 PHE A CA 1
ATOM 1307 C C . PHE A 1 172 ? 27.835 10.933 -50.048 1.00 90.62 172 PHE A C 1
ATOM 1309 O O . PHE A 1 172 ? 27.679 10.604 -48.872 1.00 90.62 172 PHE A O 1
ATOM 1316 N N . TYR A 1 173 ? 29.052 11.008 -50.600 1.00 89.50 173 TYR A N 1
ATOM 1317 C CA . TYR A 1 173 ? 30.261 10.602 -49.873 1.00 89.50 173 TYR A CA 1
ATOM 1318 C C . TYR A 1 173 ? 30.542 11.498 -48.656 1.00 89.50 173 TYR A C 1
ATOM 1320 O O . TYR A 1 173 ? 30.948 10.995 -47.609 1.00 89.50 173 TYR A O 1
ATOM 1328 N N . ARG A 1 174 ? 30.209 12.796 -48.712 1.00 88.56 174 ARG A N 1
ATOM 1329 C CA . ARG A 1 174 ? 30.234 13.671 -47.522 1.00 88.56 174 ARG A CA 1
ATOM 1330 C C . ARG A 1 174 ? 29.283 13.200 -46.421 1.00 88.56 174 ARG A C 1
ATOM 1332 O O . ARG A 1 174 ? 29.637 13.287 -45.248 1.00 88.56 174 ARG A O 1
ATOM 1339 N N . CYS A 1 175 ? 28.098 12.699 -46.771 1.00 87.56 175 CYS A N 1
ATOM 1340 C CA . CYS A 1 175 ? 27.159 12.133 -45.800 1.00 87.56 175 CYS A CA 1
ATOM 1341 C C . CYS A 1 175 ? 27.670 10.798 -45.235 1.00 87.56 175 CYS A C 1
ATOM 1343 O O . CYS A 1 175 ? 27.646 10.607 -44.022 1.00 87.56 175 CYS A O 1
ATOM 1345 N N . MET A 1 176 ? 28.193 9.913 -46.089 1.00 87.56 176 MET A N 1
ATOM 1346 C CA . MET A 1 176 ? 28.703 8.586 -45.705 1.00 87.56 176 MET A CA 1
ATOM 1347 C C . MET A 1 176 ? 30.002 8.619 -44.888 1.00 87.56 176 MET A C 1
ATOM 1349 O O . MET A 1 176 ? 30.303 7.662 -44.172 1.00 87.56 176 MET A O 1
ATOM 1353 N N . ARG A 1 177 ? 30.762 9.716 -44.975 1.00 85.56 177 ARG A N 1
ATOM 1354 C CA . ARG A 1 177 ? 31.961 9.973 -44.167 1.00 85.56 177 ARG A CA 1
ATOM 1355 C C . ARG A 1 177 ? 31.637 10.300 -42.707 1.00 85.56 177 ARG A C 1
ATOM 1357 O O . ARG A 1 177 ? 32.493 10.100 -41.841 1.00 85.56 177 ARG A O 1
ATOM 1364 N N . ARG A 1 178 ? 30.436 10.813 -42.416 1.00 83.75 178 ARG A N 1
ATOM 1365 C CA . ARG A 1 178 ? 30.058 11.183 -41.047 1.00 83.75 178 ARG A CA 1
ATOM 1366 C C . ARG A 1 178 ? 30.005 9.943 -40.164 1.00 83.75 178 ARG A C 1
ATOM 1368 O O . ARG A 1 178 ? 29.322 8.964 -40.458 1.00 83.75 178 ARG A O 1
ATOM 1375 N N . THR A 1 179 ? 30.721 10.001 -39.049 1.00 79.00 179 THR A N 1
ATOM 1376 C CA . THR A 1 179 ? 30.625 8.982 -38.002 1.00 79.00 179 THR A CA 1
ATOM 1377 C C . THR A 1 179 ? 29.249 9.051 -37.369 1.00 79.00 179 THR A C 1
ATOM 1379 O O . THR A 1 179 ? 28.490 8.099 -37.450 1.00 79.00 179 THR A O 1
ATOM 1382 N N . ASN A 1 180 ? 28.859 10.228 -36.898 1.00 86.75 180 ASN A N 1
ATOM 1383 C CA . ASN A 1 180 ? 27.580 10.414 -36.237 1.00 86.75 180 ASN A CA 1
ATOM 1384 C C . ASN A 1 180 ? 26.515 10.963 -37.191 1.00 86.75 180 ASN A C 1
ATOM 1386 O O . ASN A 1 180 ? 26.780 11.899 -37.950 1.00 86.75 180 ASN A O 1
ATOM 1390 N N . VAL A 1 181 ? 25.305 10.407 -37.121 1.00 89.06 181 VAL A N 1
ATOM 1391 C CA . VAL A 1 181 ? 24.139 10.920 -37.856 1.00 89.06 181 VAL A CA 1
ATOM 1392 C C . VAL A 1 181 ? 23.254 11.706 -36.896 1.00 89.06 181 VAL A C 1
ATOM 1394 O O . VAL A 1 181 ? 22.548 11.130 -36.068 1.00 89.06 181 VAL A O 1
ATOM 1397 N N . ASP A 1 182 ? 23.315 13.028 -37.003 1.00 91.00 182 ASP A N 1
ATOM 1398 C CA . ASP A 1 182 ? 22.463 13.972 -36.287 1.00 91.00 182 ASP A CA 1
ATOM 1399 C C . ASP A 1 182 ? 21.201 14.327 -37.097 1.00 91.00 182 ASP A C 1
ATOM 1401 O O . ASP A 1 182 ? 20.992 13.852 -38.218 1.00 91.00 182 ASP A O 1
ATOM 1405 N N . ALA A 1 183 ? 20.329 15.168 -36.533 1.00 89.62 183 ALA A N 1
ATOM 1406 C CA . ALA A 1 183 ? 19.085 15.571 -37.193 1.00 89.62 183 ALA A CA 1
ATOM 1407 C C . ALA A 1 183 ? 19.340 16.277 -38.535 1.00 89.62 183 ALA A C 1
ATOM 1409 O O . ALA A 1 183 ? 18.643 16.011 -39.514 1.00 89.62 183 ALA A O 1
ATOM 1410 N N . GLN A 1 184 ? 20.372 17.125 -38.596 1.00 90.25 184 GLN A N 1
ATOM 1411 C CA . GLN A 1 184 ? 20.758 17.827 -39.817 1.00 90.25 184 GLN A CA 1
ATOM 1412 C C . GLN A 1 184 ? 21.323 16.864 -40.870 1.00 90.25 184 GLN A C 1
ATOM 1414 O O . GLN A 1 184 ? 21.000 16.983 -42.051 1.00 90.25 184 GLN A O 1
ATOM 1419 N N . GLY A 1 185 ? 22.145 15.896 -40.463 1.00 88.81 185 GLY A N 1
ATOM 1420 C CA . GLY A 1 185 ? 22.687 14.859 -41.335 1.00 88.81 185 GLY A CA 1
ATOM 1421 C C . GLY A 1 185 ? 21.610 13.949 -41.908 1.00 88.81 185 GLY A C 1
ATOM 1422 O O . GLY A 1 185 ? 21.626 13.682 -43.108 1.00 88.81 185 GLY A O 1
ATOM 1423 N N . LEU A 1 186 ? 20.633 13.537 -41.097 1.00 90.62 186 LEU A N 1
ATOM 1424 C CA . LEU A 1 186 ? 19.494 12.758 -41.583 1.00 90.62 186 LEU A CA 1
ATOM 1425 C C . LEU A 1 186 ? 18.667 13.544 -42.608 1.00 90.62 186 LEU A C 1
ATOM 1427 O O . LEU A 1 186 ? 18.262 12.982 -43.624 1.00 90.62 186 LEU A O 1
ATOM 1431 N N . GLU A 1 187 ? 18.437 14.834 -42.369 1.00 91.81 187 GLU A N 1
ATOM 1432 C CA . GLU A 1 187 ? 17.689 15.675 -43.303 1.00 91.81 187 GLU A CA 1
ATOM 1433 C C . GLU A 1 187 ? 18.440 15.862 -44.626 1.00 91.81 187 GLU A C 1
ATOM 1435 O O . GLU A 1 187 ? 17.868 15.716 -45.702 1.00 91.81 187 GLU A O 1
ATOM 1440 N N . GLN A 1 188 ? 19.758 16.062 -44.571 1.00 91.00 188 GLN A N 1
ATOM 1441 C CA . GLN A 1 188 ? 20.598 16.107 -45.770 1.00 91.00 188 GLN A CA 1
ATOM 1442 C C . GLN A 1 188 ? 20.555 14.789 -46.554 1.00 91.00 188 GLN A C 1
ATOM 1444 O O . GLN A 1 188 ? 20.441 14.813 -47.780 1.00 91.00 188 GLN A O 1
ATOM 1449 N N . MET A 1 189 ? 20.586 13.643 -45.867 1.00 91.62 189 MET A N 1
ATOM 1450 C CA . MET A 1 189 ? 20.439 12.328 -46.498 1.00 91.62 189 MET A CA 1
ATOM 1451 C C . MET A 1 189 ? 19.061 12.148 -47.154 1.00 91.62 189 MET A C 1
ATOM 1453 O O . MET A 1 189 ? 18.984 11.589 -48.247 1.00 91.62 189 MET A O 1
ATOM 1457 N N . ARG A 1 190 ? 17.983 12.647 -46.535 1.00 92.69 190 ARG A N 1
ATOM 1458 C CA . ARG A 1 190 ? 16.623 12.618 -47.105 1.00 92.69 190 ARG A CA 1
ATOM 1459 C C . ARG A 1 190 ? 16.505 13.478 -48.355 1.00 92.69 190 ARG A C 1
ATOM 1461 O O . ARG A 1 190 ? 16.089 12.966 -49.387 1.00 92.69 190 ARG A O 1
ATOM 1468 N N . VAL A 1 191 ? 16.961 14.729 -48.297 1.00 92.56 191 VAL A N 1
ATOM 1469 C CA . VAL A 1 191 ? 16.958 15.639 -49.454 1.00 92.56 191 VAL A CA 1
ATOM 1470 C C . VAL A 1 191 ? 17.781 15.060 -50.610 1.00 92.56 191 VAL A C 1
ATOM 1472 O O . VAL A 1 191 ? 17.385 15.158 -51.770 1.00 92.56 191 VAL A O 1
ATOM 1475 N N . LEU A 1 192 ? 18.925 14.429 -50.323 1.00 90.69 192 LEU A N 1
ATOM 1476 C CA . LEU A 1 192 ? 19.726 13.749 -51.348 1.00 90.69 192 LEU A CA 1
ATOM 1477 C C . LEU A 1 192 ? 19.014 12.528 -51.937 1.00 90.69 192 LEU A C 1
ATOM 1479 O O . LEU A 1 192 ? 19.111 12.299 -53.143 1.00 90.69 192 LEU A O 1
ATOM 1483 N N . HIS A 1 193 ? 18.296 11.768 -51.112 1.00 91.25 193 HIS A N 1
ATOM 1484 C CA . HIS A 1 193 ? 17.510 10.621 -51.550 1.00 91.25 193 HIS A CA 1
ATOM 1485 C C . HIS A 1 193 ? 16.321 11.043 -52.428 1.00 91.25 193 HIS A C 1
ATOM 1487 O O . HIS A 1 193 ? 16.121 10.459 -53.487 1.00 91.25 193 HIS A O 1
ATOM 1493 N N . GLU A 1 194 ? 15.590 12.096 -52.063 1.00 90.31 194 GLU A N 1
ATOM 1494 C CA . GLU A 1 194 ? 14.491 12.648 -52.873 1.00 90.31 194 GLU A CA 1
ATOM 1495 C C . GLU A 1 194 ? 14.983 13.157 -54.234 1.00 90.31 194 GLU A C 1
ATOM 1497 O O . GLU A 1 194 ? 14.391 12.854 -55.270 1.00 90.31 194 GLU A O 1
ATOM 1502 N N . LYS A 1 195 ? 16.125 13.858 -54.258 1.00 87.25 195 LYS A N 1
ATOM 1503 C CA . LYS A 1 195 ? 16.768 14.286 -55.512 1.00 87.25 195 LYS A CA 1
ATOM 1504 C C . LYS A 1 195 ? 17.164 13.107 -56.398 1.00 87.25 195 LYS A C 1
ATOM 1506 O O . LYS A 1 195 ? 17.030 13.192 -57.613 1.00 87.25 195 LYS A O 1
ATOM 1511 N N . ALA A 1 196 ? 17.631 12.009 -55.804 1.00 86.12 196 ALA A N 1
ATOM 1512 C CA . ALA A 1 196 ? 17.949 10.799 -56.553 1.00 86.12 196 ALA A CA 1
ATOM 1513 C C . ALA A 1 196 ? 16.701 10.109 -57.120 1.00 86.12 196 ALA A C 1
ATOM 1515 O O . ALA A 1 196 ? 16.756 9.579 -58.224 1.00 86.12 196 ALA A O 1
ATOM 1516 N N . GLN A 1 197 ? 15.574 10.147 -56.404 1.00 84.88 197 GLN A N 1
ATOM 1517 C CA . GLN A 1 197 ? 14.302 9.611 -56.897 1.00 84.88 197 GLN A CA 1
ATOM 1518 C C . GLN A 1 197 ? 13.744 10.421 -58.073 1.00 84.88 197 GLN A C 1
ATOM 1520 O O . GLN A 1 197 ? 13.224 9.832 -59.018 1.00 84.88 197 GLN A O 1
ATOM 1525 N N . GLY A 1 198 ? 13.885 11.751 -58.045 1.00 80.88 198 GLY A N 1
ATOM 1526 C CA . GLY A 1 198 ? 13.470 12.627 -59.148 1.00 80.88 198 GLY A CA 1
ATOM 1527 C C . GLY A 1 198 ? 14.316 12.484 -60.420 1.00 80.88 198 GLY A C 1
ATOM 1528 O O . GLY A 1 198 ? 13.834 12.790 -61.506 1.00 80.88 198 GLY A O 1
ATOM 1529 N N . SER A 1 199 ? 15.545 11.974 -60.290 1.00 79.38 199 SER A N 1
ATOM 1530 C CA . SER A 1 199 ? 16.525 11.818 -61.374 1.00 79.38 199 SER A CA 1
ATOM 1531 C C . SER A 1 199 ? 17.032 10.372 -61.477 1.00 79.38 199 SER A C 1
ATOM 1533 O O . SER A 1 199 ? 18.229 10.124 -61.625 1.00 79.38 199 SER A O 1
ATOM 1535 N N . ALA A 1 200 ? 16.119 9.402 -61.362 1.00 69.12 200 ALA A N 1
ATOM 1536 C CA . ALA A 1 200 ? 16.448 7.980 -61.228 1.00 69.12 200 ALA A CA 1
ATOM 1537 C C . ALA A 1 200 ? 17.241 7.390 -62.412 1.00 69.12 200 ALA A C 1
ATOM 1539 O O . ALA A 1 200 ? 17.994 6.440 -62.219 1.00 69.12 200 ALA A O 1
ATOM 1540 N N . GLU A 1 201 ? 17.112 7.951 -63.619 1.00 67.56 201 GLU A N 1
ATOM 1541 C CA . GLU A 1 201 ? 17.832 7.479 -64.814 1.00 67.56 201 GLU A CA 1
ATOM 1542 C C . GLU A 1 201 ? 19.284 7.980 -64.907 1.00 67.56 201 GLU A C 1
ATOM 1544 O O . GLU A 1 201 ? 20.086 7.389 -65.627 1.00 67.56 201 GLU A O 1
ATOM 1549 N N . THR A 1 202 ? 19.651 9.052 -64.195 1.00 75.50 202 THR A N 1
ATOM 1550 C CA . THR A 1 202 ? 20.985 9.677 -64.302 1.00 75.50 202 THR A CA 1
ATOM 1551 C C . THR A 1 202 ? 21.898 9.399 -63.110 1.00 75.50 202 THR A C 1
ATOM 1553 O O . THR A 1 202 ? 23.110 9.588 -63.215 1.00 75.50 202 THR A O 1
ATOM 1556 N N . MET A 1 203 ? 21.351 8.930 -61.986 1.00 82.69 203 MET A N 1
ATOM 1557 C CA . MET A 1 203 ? 22.109 8.737 -60.748 1.00 82.69 203 MET A CA 1
ATOM 1558 C C . MET A 1 203 ? 22.674 7.311 -60.608 1.00 82.69 203 MET A C 1
ATOM 1560 O O . MET A 1 203 ? 22.033 6.347 -61.026 1.00 82.69 203 MET A O 1
ATOM 1564 N N . PRO A 1 204 ? 23.850 7.133 -59.972 1.00 84.81 204 PRO A N 1
ATOM 1565 C CA . PRO A 1 204 ? 24.440 5.812 -59.762 1.00 84.81 204 PRO A CA 1
ATOM 1566 C C . PRO A 1 204 ? 23.530 4.880 -58.937 1.00 84.81 204 PRO A C 1
ATOM 1568 O O . PRO A 1 204 ? 23.122 5.241 -57.828 1.00 84.81 204 PRO A O 1
ATOM 1571 N N . PRO A 1 205 ? 23.220 3.660 -59.412 1.00 85.19 205 PRO A N 1
ATOM 1572 C CA . PRO A 1 205 ? 22.266 2.770 -58.743 1.00 85.19 205 PRO A CA 1
ATOM 1573 C C . PRO A 1 205 ? 22.782 2.224 -57.400 1.00 85.19 205 PRO A C 1
ATOM 1575 O O . PRO A 1 205 ? 21.997 1.935 -56.495 1.00 85.19 205 PRO A O 1
ATOM 1578 N N . THR A 1 206 ? 24.103 2.096 -57.241 1.00 87.06 206 THR A N 1
ATOM 1579 C CA . THR A 1 206 ? 24.719 1.560 -56.020 1.00 87.06 206 THR A CA 1
ATOM 1580 C C . THR A 1 206 ? 24.590 2.553 -54.869 1.00 87.06 206 THR A C 1
ATOM 1582 O O . THR A 1 206 ? 23.987 2.235 -53.844 1.00 87.06 206 THR A O 1
ATOM 1585 N N . GLU A 1 207 ? 25.094 3.774 -55.045 1.00 88.81 207 GLU A N 1
ATOM 1586 C CA . GLU A 1 207 ? 25.072 4.840 -54.043 1.00 88.81 207 GLU A CA 1
ATOM 1587 C C . GLU A 1 207 ? 23.643 5.265 -53.689 1.00 88.81 207 GLU A C 1
ATOM 1589 O O . GLU A 1 207 ? 23.329 5.472 -52.514 1.00 88.81 207 GLU A O 1
ATOM 1594 N N . THR A 1 208 ? 22.743 5.335 -54.676 1.00 88.19 208 THR A N 1
ATOM 1595 C CA . THR A 1 208 ? 21.321 5.611 -54.418 1.00 88.19 208 THR A CA 1
ATOM 1596 C C . THR A 1 208 ? 20.669 4.495 -53.601 1.00 88.19 208 THR A C 1
ATOM 1598 O O . THR A 1 208 ? 19.939 4.784 -52.651 1.00 88.19 208 THR A O 1
ATOM 1601 N N . GLY A 1 209 ? 20.987 3.227 -53.886 1.00 89.06 209 GLY A N 1
ATOM 1602 C CA . GLY A 1 209 ? 20.526 2.076 -53.109 1.00 89.06 209 GLY A CA 1
ATOM 1603 C C . GLY A 1 209 ? 21.039 2.068 -51.664 1.00 89.06 209 GLY A C 1
ATOM 1604 O O . GLY A 1 209 ? 20.266 1.787 -50.744 1.00 89.06 209 GLY A O 1
ATOM 1605 N N . VAL A 1 210 ? 22.314 2.413 -51.451 1.00 90.25 210 VAL A N 1
ATOM 1606 C CA . VAL A 1 210 ? 22.938 2.534 -50.117 1.00 90.25 210 VAL A CA 1
ATOM 1607 C C . VAL A 1 210 ? 22.249 3.635 -49.307 1.00 90.25 210 VAL A C 1
ATOM 1609 O O . VAL A 1 210 ? 21.813 3.404 -48.176 1.00 90.25 210 VAL A O 1
ATOM 1612 N N . LEU A 1 211 ? 22.084 4.822 -49.904 1.00 90.44 211 LEU A N 1
ATOM 1613 C CA . LEU A 1 211 ? 21.424 5.956 -49.258 1.00 90.44 211 LEU A CA 1
ATOM 1614 C C . LEU A 1 211 ? 19.968 5.628 -48.902 1.00 90.44 211 LEU A C 1
ATOM 1616 O O . LEU A 1 211 ? 19.533 5.885 -47.778 1.00 90.44 211 LEU A O 1
ATOM 1620 N N . ALA A 1 212 ? 19.231 5.003 -49.825 1.00 91.44 212 ALA A N 1
ATOM 1621 C CA . ALA A 1 212 ? 17.848 4.590 -49.607 1.00 91.44 212 ALA A CA 1
ATOM 1622 C C . ALA A 1 212 ? 17.715 3.606 -48.434 1.00 91.44 212 ALA A C 1
ATOM 1624 O O . ALA A 1 212 ? 16.815 3.757 -47.603 1.00 91.44 212 ALA A O 1
ATOM 1625 N N . ARG A 1 213 ? 18.611 2.614 -48.327 1.00 92.50 213 ARG A N 1
ATOM 1626 C CA . ARG A 1 213 ? 18.622 1.657 -47.208 1.00 92.50 213 ARG A CA 1
ATOM 1627 C C . ARG A 1 213 ? 18.912 2.339 -45.875 1.00 92.50 213 ARG A C 1
ATOM 1629 O O . ARG A 1 213 ? 18.188 2.086 -44.911 1.00 92.50 213 ARG A O 1
ATOM 1636 N N . LEU A 1 214 ? 19.910 3.223 -45.819 1.00 90.19 214 LEU A N 1
ATOM 1637 C CA . LEU A 1 214 ? 20.274 3.934 -44.591 1.00 90.19 214 LEU A CA 1
ATOM 1638 C C . LEU A 1 214 ? 19.147 4.862 -44.114 1.00 90.19 214 LEU A C 1
ATOM 1640 O O . LEU A 1 214 ? 18.730 4.779 -42.956 1.00 90.19 214 LEU A O 1
ATOM 1644 N N . VAL A 1 215 ? 18.593 5.684 -45.013 1.00 92.19 215 VAL A N 1
ATOM 1645 C CA . VAL A 1 215 ? 17.460 6.575 -44.706 1.00 92.19 215 VAL A CA 1
ATOM 1646 C C . VAL A 1 215 ? 16.253 5.764 -44.237 1.00 92.19 215 VAL A C 1
ATOM 1648 O O . VAL A 1 215 ? 15.643 6.106 -43.221 1.00 92.19 215 VAL A O 1
ATOM 1651 N N . ARG A 1 216 ? 15.931 4.654 -44.915 1.00 93.44 216 ARG A N 1
ATOM 1652 C CA . ARG A 1 216 ? 14.838 3.750 -44.523 1.00 93.44 216 ARG A CA 1
ATOM 1653 C C . ARG A 1 216 ? 15.064 3.121 -43.149 1.00 93.44 216 ARG A C 1
ATOM 1655 O O . ARG A 1 216 ? 14.128 2.995 -42.366 1.00 93.44 216 ARG A O 1
ATOM 1662 N N . ARG A 1 217 ? 16.296 2.724 -42.832 1.00 92.44 217 ARG A N 1
ATOM 1663 C CA . ARG A 1 217 ? 16.629 2.118 -41.538 1.00 92.44 217 ARG A CA 1
ATOM 1664 C C . ARG A 1 217 ? 16.451 3.115 -40.392 1.00 92.44 217 ARG A C 1
ATOM 1666 O O . ARG A 1 217 ? 15.802 2.782 -39.404 1.00 92.44 217 ARG A O 1
ATOM 1673 N N . ILE A 1 218 ? 16.960 4.340 -40.546 1.00 92.81 218 ILE A N 1
ATOM 1674 C CA . ILE A 1 218 ? 16.855 5.387 -39.516 1.00 92.81 218 ILE A CA 1
ATOM 1675 C C . ILE A 1 218 ? 15.403 5.868 -39.359 1.00 92.81 218 ILE A C 1
ATOM 1677 O O . ILE A 1 218 ? 14.935 6.058 -38.238 1.00 92.81 218 ILE A O 1
ATOM 1681 N N . THR A 1 219 ? 14.660 6.025 -40.460 1.00 92.62 219 THR A N 1
ATOM 1682 C CA . THR A 1 219 ? 13.226 6.386 -40.419 1.00 92.62 219 THR A CA 1
ATOM 1683 C C . THR A 1 219 ? 12.388 5.314 -39.732 1.00 92.62 219 THR A C 1
ATOM 1685 O O . THR A 1 219 ? 11.663 5.639 -38.795 1.00 92.62 219 THR A O 1
ATOM 1688 N N . LYS A 1 220 ? 12.567 4.039 -40.097 1.00 94.94 220 LYS A N 1
ATOM 1689 C CA . LYS A 1 220 ? 11.905 2.907 -39.432 1.00 94.94 220 LYS A CA 1
ATOM 1690 C C . LYS A 1 220 ? 12.234 2.847 -37.940 1.00 94.94 220 LYS A C 1
ATOM 1692 O O . LYS A 1 220 ? 11.356 2.574 -37.128 1.00 94.94 220 LYS A O 1
ATOM 1697 N N . TRP A 1 221 ? 13.486 3.104 -37.560 1.00 95.19 221 TRP A N 1
ATOM 1698 C CA . TRP A 1 221 ? 13.871 3.187 -36.150 1.00 95.19 221 TRP A CA 1
ATOM 1699 C C . TRP A 1 221 ? 13.131 4.323 -35.429 1.00 95.19 221 TRP A C 1
ATOM 1701 O O . TRP A 1 221 ? 12.540 4.087 -34.381 1.00 95.19 221 TRP A O 1
ATOM 1711 N N . ARG A 1 222 ? 13.064 5.523 -36.020 1.00 94.56 222 ARG A N 1
ATOM 1712 C CA . ARG A 1 222 ? 12.327 6.669 -35.459 1.00 94.56 222 ARG A CA 1
ATOM 1713 C C . ARG A 1 222 ? 10.830 6.383 -35.306 1.00 94.56 222 ARG A C 1
ATOM 1715 O O . ARG A 1 222 ? 10.247 6.735 -34.284 1.00 94.56 222 ARG A O 1
ATOM 1722 N N . GLU A 1 223 ? 10.217 5.709 -36.275 1.00 94.00 223 GLU A N 1
ATOM 1723 C CA . GLU A 1 223 ? 8.827 5.244 -36.176 1.00 94.00 223 GLU A CA 1
ATOM 1724 C C . GLU A 1 223 ? 8.643 4.282 -34.996 1.00 94.00 223 GLU A C 1
ATOM 1726 O O . GLU A 1 223 ? 7.731 4.466 -34.193 1.00 94.00 223 GLU A O 1
ATOM 1731 N N . GLN A 1 224 ? 9.552 3.314 -34.832 1.00 93.69 224 GLN A N 1
ATOM 1732 C CA . GLN A 1 224 ? 9.534 2.381 -33.700 1.00 93.69 224 GLN A CA 1
ATOM 1733 C C . GLN A 1 224 ? 9.759 3.074 -32.349 1.00 93.69 224 GLN A C 1
ATOM 1735 O O . GLN A 1 224 ? 9.178 2.660 -31.347 1.00 93.69 224 GLN A O 1
ATOM 1740 N N . CYS A 1 225 ? 10.571 4.134 -32.296 1.00 92.94 225 CYS A N 1
ATOM 1741 C CA . CYS A 1 225 ? 10.688 4.973 -31.104 1.00 92.94 225 CYS A CA 1
ATOM 1742 C C . CYS A 1 225 ? 9.366 5.690 -30.802 1.00 92.94 225 CYS A C 1
ATOM 1744 O O . CYS A 1 225 ? 8.941 5.727 -29.648 1.00 92.94 225 CYS A O 1
ATOM 1746 N N . GLY A 1 226 ? 8.695 6.212 -31.833 1.00 91.44 226 GLY A N 1
ATOM 1747 C CA . GLY A 1 226 ? 7.406 6.892 -31.710 1.00 91.44 226 GLY A CA 1
ATOM 1748 C C . GLY A 1 226 ? 6.281 5.978 -31.215 1.00 91.44 226 GLY A C 1
ATOM 1749 O O . GLY A 1 226 ? 5.509 6.383 -30.343 1.00 91.44 226 GLY A O 1
ATOM 1750 N N . THR A 1 227 ? 6.204 4.738 -31.709 1.00 92.12 227 THR A N 1
ATOM 1751 C CA . THR A 1 227 ? 5.249 3.741 -31.191 1.00 92.12 227 THR A CA 1
ATOM 1752 C C . THR A 1 227 ? 5.590 3.373 -29.751 1.00 92.12 227 THR A C 1
ATOM 1754 O O . THR A 1 227 ? 4.729 3.440 -28.872 1.00 92.12 227 THR A O 1
ATOM 1757 N N . ALA A 1 228 ? 6.870 3.098 -29.476 1.00 91.44 228 ALA A N 1
ATOM 1758 C CA . ALA A 1 228 ? 7.315 2.716 -28.146 1.00 91.44 228 ALA A CA 1
ATOM 1759 C C . ALA A 1 228 ? 7.044 3.806 -27.103 1.00 91.44 228 ALA A C 1
ATOM 1761 O O . ALA A 1 228 ? 6.730 3.477 -25.964 1.00 91.44 228 ALA A O 1
ATOM 1762 N N . GLN A 1 229 ? 7.133 5.091 -27.459 1.00 89.69 229 GLN A N 1
ATOM 1763 C CA . GLN A 1 229 ? 6.873 6.209 -26.545 1.00 89.69 229 GLN A CA 1
ATOM 1764 C C . GLN A 1 229 ? 5.410 6.286 -26.077 1.00 89.69 229 GLN A C 1
ATOM 1766 O O . GLN A 1 229 ? 5.147 6.756 -24.970 1.00 89.69 229 GLN A O 1
ATOM 1771 N N . ARG A 1 230 ? 4.456 5.841 -26.902 1.00 88.62 230 ARG A N 1
ATOM 1772 C CA . ARG A 1 230 ? 3.019 5.906 -26.586 1.00 88.62 230 ARG A CA 1
ATOM 1773 C C . ARG A 1 230 ? 2.555 4.699 -25.782 1.00 88.62 230 ARG A C 1
ATOM 1775 O O . ARG A 1 230 ? 1.694 4.837 -24.913 1.00 88.62 230 ARG A O 1
ATOM 1782 N N . GLU A 1 231 ? 3.134 3.542 -26.059 1.00 92.31 231 GLU A N 1
ATOM 1783 C CA . GLU A 1 231 ? 2.701 2.263 -25.509 1.00 92.31 231 GLU A CA 1
ATOM 1784 C C . GLU A 1 231 ? 3.401 1.906 -24.192 1.00 92.31 231 GLU A C 1
ATOM 1786 O O . GLU A 1 231 ? 4.462 2.438 -23.830 1.00 92.31 231 GLU A O 1
ATOM 1791 N N . LYS A 1 232 ? 2.786 0.965 -23.470 1.00 91.56 232 LYS A N 1
ATOM 1792 C CA . LYS A 1 232 ? 3.437 0.268 -22.365 1.00 91.56 232 LYS A CA 1
ATOM 1793 C C . LYS A 1 232 ? 4.286 -0.853 -22.955 1.00 91.56 232 LYS A C 1
ATOM 1795 O O . LYS A 1 232 ? 3.754 -1.738 -23.613 1.00 91.56 232 LYS A O 1
ATOM 1800 N N . VAL A 1 233 ? 5.599 -0.783 -22.761 1.00 92.00 233 VAL A N 1
ATOM 1801 C CA . VAL A 1 233 ? 6.564 -1.622 -23.491 1.00 92.00 233 VAL A CA 1
ATOM 1802 C C . VAL A 1 233 ? 7.460 -2.376 -22.511 1.00 92.00 233 VAL A C 1
ATOM 1804 O O . VAL A 1 233 ? 7.699 -1.927 -21.393 1.00 92.00 233 VAL A O 1
ATOM 1807 N N . GLU A 1 234 ? 7.972 -3.530 -22.919 1.00 88.19 234 GLU A N 1
ATOM 1808 C CA . GLU A 1 234 ? 8.996 -4.250 -22.167 1.00 88.19 234 GLU A CA 1
ATOM 1809 C C . GLU A 1 234 ? 10.348 -3.522 -22.203 1.00 88.19 234 GLU A C 1
ATOM 1811 O O . GLU A 1 234 ? 10.768 -2.976 -23.229 1.00 88.19 234 GLU A O 1
ATOM 1816 N N . ARG A 1 235 ? 11.097 -3.586 -21.097 1.00 86.12 235 ARG A N 1
ATOM 1817 C CA . ARG A 1 235 ? 12.448 -3.003 -20.999 1.00 86.12 235 ARG A CA 1
ATOM 1818 C C . ARG A 1 235 ? 13.387 -3.508 -22.101 1.00 86.12 235 ARG A C 1
ATOM 1820 O O . ARG A 1 235 ? 14.124 -2.715 -22.686 1.00 86.12 235 ARG A O 1
ATOM 1827 N N . ALA A 1 236 ? 13.322 -4.800 -22.432 1.00 85.69 236 ALA A N 1
ATOM 1828 C CA . ALA A 1 236 ? 14.158 -5.424 -23.463 1.00 85.69 236 ALA A CA 1
ATOM 1829 C C . ALA A 1 236 ? 13.989 -4.766 -24.843 1.00 85.69 236 ALA A C 1
ATOM 1831 O O . ALA A 1 236 ? 14.966 -4.547 -25.562 1.00 85.69 236 ALA A O 1
ATOM 1832 N N . ARG A 1 237 ? 12.759 -4.376 -25.192 1.00 89.19 237 ARG A N 1
ATOM 1833 C CA . ARG A 1 237 ? 12.459 -3.723 -26.467 1.00 89.19 237 ARG A CA 1
ATOM 1834 C C . ARG A 1 237 ? 13.057 -2.318 -26.553 1.00 89.19 237 ARG A C 1
ATOM 1836 O O . ARG A 1 237 ? 13.565 -1.948 -27.609 1.00 89.19 237 ARG A O 1
ATOM 1843 N N . LEU A 1 238 ? 13.050 -1.551 -25.461 1.00 90.06 238 LEU A N 1
ATOM 1844 C CA . LEU A 1 238 ? 13.703 -0.236 -25.430 1.00 90.06 238 LEU A CA 1
ATOM 1845 C C . LEU A 1 238 ? 15.230 -0.345 -25.525 1.00 90.06 238 LEU A C 1
ATOM 1847 O O . LEU A 1 238 ? 15.849 0.434 -26.248 1.00 90.06 238 LEU A O 1
ATOM 1851 N N . LEU A 1 239 ? 15.831 -1.334 -24.857 1.00 88.75 239 LEU A N 1
ATOM 1852 C CA . LEU A 1 239 ? 17.270 -1.605 -24.969 1.00 88.75 239 LEU A CA 1
ATOM 1853 C C . LEU A 1 239 ? 17.662 -2.006 -26.391 1.00 88.75 239 LEU A C 1
ATOM 1855 O O . LEU A 1 239 ? 18.667 -1.528 -26.907 1.00 88.75 239 LEU A O 1
ATOM 1859 N N . GLN A 1 240 ? 16.834 -2.808 -27.063 1.00 89.19 240 GLN A N 1
ATOM 1860 C CA . GLN A 1 240 ? 17.043 -3.150 -28.467 1.00 89.19 240 GLN A CA 1
ATOM 1861 C C . GLN A 1 240 ? 17.060 -1.902 -29.364 1.00 89.19 240 GLN A C 1
ATOM 1863 O O . GLN A 1 240 ? 17.932 -1.784 -30.223 1.00 89.19 240 GLN A O 1
ATOM 1868 N N . LEU A 1 241 ? 16.132 -0.960 -29.163 1.00 91.06 241 LEU A N 1
ATOM 1869 C CA . LEU A 1 241 ? 16.108 0.301 -29.915 1.00 91.06 241 LEU A CA 1
ATOM 1870 C C . LEU A 1 241 ? 17.331 1.174 -29.614 1.00 91.06 241 LEU A C 1
ATOM 1872 O O . LEU A 1 241 ? 17.855 1.815 -30.525 1.00 91.06 241 LEU A O 1
ATOM 1876 N N . LEU A 1 242 ? 17.803 1.184 -28.367 1.00 90.25 242 LEU A N 1
ATOM 1877 C CA . LEU A 1 242 ? 19.013 1.904 -27.976 1.00 90.25 242 LEU A CA 1
ATOM 1878 C C . LEU A 1 242 ? 20.260 1.304 -28.644 1.00 90.25 242 LEU A C 1
ATOM 1880 O O . LEU A 1 242 ? 21.027 2.043 -29.258 1.00 90.25 242 LEU A O 1
ATOM 1884 N N . HIS A 1 243 ? 20.409 -0.025 -28.625 1.00 87.94 243 HIS A N 1
ATOM 1885 C CA . HIS A 1 243 ? 21.496 -0.721 -29.321 1.00 87.94 243 HIS A CA 1
ATOM 1886 C C . HIS A 1 243 ? 21.459 -0.464 -30.830 1.00 87.94 243 HIS A C 1
ATOM 1888 O O . HIS A 1 243 ? 22.480 -0.113 -31.407 1.00 87.94 243 HIS A O 1
ATOM 1894 N N . GLN A 1 244 ? 20.282 -0.514 -31.466 1.00 89.25 244 GLN A N 1
ATOM 1895 C CA . GLN A 1 244 ? 20.146 -0.174 -32.889 1.00 89.25 244 GLN A CA 1
ATOM 1896 C C . GLN A 1 244 ? 20.589 1.264 -33.194 1.00 89.25 244 GLN A C 1
ATOM 1898 O O . GLN A 1 244 ? 21.257 1.499 -34.201 1.00 89.25 244 GLN A O 1
ATOM 1903 N N . ALA A 1 245 ? 20.235 2.227 -32.338 1.00 89.56 245 ALA A N 1
ATOM 1904 C CA . ALA A 1 245 ? 20.649 3.621 -32.492 1.00 89.56 245 ALA A CA 1
ATOM 1905 C C . ALA A 1 245 ? 22.171 3.779 -32.373 1.00 89.56 245 ALA A C 1
ATOM 1907 O O . ALA A 1 245 ? 22.783 4.551 -33.108 1.00 89.56 245 ALA A O 1
ATOM 1908 N N . GLU A 1 246 ? 22.786 3.044 -31.449 1.00 87.38 246 GLU A N 1
ATOM 1909 C CA . GLU A 1 246 ? 24.234 3.023 -31.260 1.00 87.38 246 GLU A CA 1
ATOM 1910 C C . GLU A 1 246 ? 24.982 2.279 -32.369 1.00 87.38 246 GLU A C 1
ATOM 1912 O O . GLU A 1 246 ? 26.094 2.676 -32.710 1.00 87.38 246 GLU A O 1
ATOM 1917 N N . ASP A 1 247 ? 24.396 1.230 -32.947 1.00 86.56 247 ASP A N 1
ATOM 1918 C CA . ASP A 1 247 ? 24.931 0.521 -34.116 1.00 86.56 247 ASP A CA 1
ATOM 1919 C C . ASP A 1 247 ? 24.944 1.423 -35.341 1.00 86.56 247 ASP A C 1
ATOM 1921 O O . ASP A 1 247 ? 25.903 1.411 -36.102 1.00 86.56 247 ASP A O 1
ATOM 1925 N N . MET A 1 248 ? 23.919 2.259 -35.502 1.00 87.19 248 MET A N 1
ATOM 1926 C CA . MET A 1 248 ? 23.855 3.248 -36.577 1.00 87.19 248 MET A CA 1
ATOM 1927 C C . MET A 1 248 ? 24.651 4.536 -36.284 1.00 87.19 248 MET A C 1
ATOM 1929 O O . MET A 1 248 ? 24.784 5.368 -37.184 1.00 87.19 248 MET A O 1
ATOM 1933 N N . GLU A 1 249 ? 25.187 4.697 -35.067 1.00 86.44 249 GLU A N 1
ATOM 1934 C CA . GLU A 1 249 ? 25.856 5.917 -34.571 1.00 86.44 249 GLU A CA 1
ATOM 1935 C C . GLU A 1 249 ? 24.965 7.173 -34.674 1.00 86.44 249 GLU A C 1
ATOM 1937 O O . GLU A 1 249 ? 25.371 8.256 -35.094 1.00 86.44 249 GLU A O 1
ATOM 1942 N N . VAL A 1 250 ? 23.697 7.021 -34.298 1.00 88.31 250 VAL A N 1
ATOM 1943 C CA . VAL A 1 250 ? 22.676 8.068 -34.388 1.00 88.31 250 VAL A CA 1
ATOM 1944 C C . VAL A 1 250 ? 22.687 8.945 -33.128 1.00 88.31 250 VAL A C 1
ATOM 1946 O O . VAL A 1 250 ? 22.663 8.439 -31.999 1.00 88.31 250 VAL A O 1
ATOM 1949 N N . ILE A 1 251 ? 22.685 10.268 -33.323 1.00 90.19 251 ILE A N 1
ATOM 1950 C CA . ILE A 1 251 ? 22.555 11.295 -32.277 1.00 90.19 251 ILE A CA 1
ATOM 1951 C C . ILE A 1 251 ? 21.252 12.051 -32.532 1.00 90.19 251 ILE A C 1
ATOM 1953 O O . ILE A 1 251 ? 21.221 13.117 -33.144 1.00 90.19 251 ILE A O 1
ATOM 1957 N N . LEU A 1 252 ? 20.148 11.442 -32.112 1.00 91.25 252 LEU A N 1
ATOM 1958 C CA . LEU A 1 252 ? 18.804 11.984 -32.276 1.00 91.25 252 LEU A CA 1
ATOM 1959 C C . LEU A 1 252 ? 18.093 12.055 -30.918 1.00 91.25 252 LEU A C 1
ATOM 1961 O O . LEU A 1 252 ? 18.351 11.204 -30.060 1.00 91.25 252 LEU A O 1
ATOM 1965 N N . PRO A 1 253 ? 17.179 13.025 -30.718 1.00 90.44 253 PRO A N 1
ATOM 1966 C CA . PRO A 1 253 ? 16.501 13.226 -29.435 1.00 90.44 253 PRO A CA 1
ATOM 1967 C C . PRO A 1 253 ? 15.695 11.999 -28.992 1.00 90.44 253 PRO A C 1
ATOM 1969 O O . PRO A 1 253 ? 15.552 11.746 -27.799 1.00 90.44 253 PRO A O 1
ATOM 1972 N N . GLU A 1 254 ? 15.218 11.176 -29.930 1.00 93.00 254 GLU A N 1
ATOM 1973 C CA . GLU A 1 254 ? 14.511 9.933 -29.618 1.00 93.00 254 GLU A CA 1
ATOM 1974 C C . GLU A 1 254 ? 15.389 8.929 -28.853 1.00 93.00 254 GLU A C 1
ATOM 1976 O O . GLU A 1 254 ? 14.899 8.227 -27.966 1.00 93.00 254 GLU A O 1
ATOM 1981 N N . LYS A 1 255 ? 16.699 8.889 -29.140 1.00 91.12 255 LYS A N 1
ATOM 1982 C CA . LYS A 1 255 ? 17.655 8.032 -28.422 1.00 91.12 255 LYS A CA 1
ATOM 1983 C C . LYS A 1 255 ? 17.794 8.485 -26.971 1.00 91.12 255 LYS A C 1
ATOM 1985 O O . LYS A 1 255 ? 17.757 7.660 -26.058 1.00 91.12 255 LYS A O 1
ATOM 1990 N N . GLU A 1 256 ? 17.941 9.789 -26.760 1.00 90.62 256 GLU A N 1
ATOM 1991 C CA . GLU A 1 256 ? 18.056 10.381 -25.425 1.00 90.62 256 GLU A CA 1
ATOM 1992 C C . GLU A 1 256 ? 16.767 10.200 -24.622 1.00 90.62 256 GLU A C 1
ATOM 1994 O O . GLU A 1 256 ? 16.828 9.840 -23.448 1.00 90.62 256 GLU A O 1
ATOM 1999 N N . ALA A 1 257 ? 15.604 10.346 -25.264 1.00 92.12 257 ALA A N 1
ATOM 2000 C CA . ALA A 1 257 ? 14.306 10.113 -24.639 1.00 92.12 257 ALA A CA 1
ATOM 2001 C C . ALA A 1 257 ? 14.146 8.659 -24.159 1.00 92.12 257 ALA A C 1
ATOM 2003 O O . ALA A 1 257 ? 13.677 8.426 -23.044 1.00 92.12 257 ALA A O 1
ATOM 2004 N N . ILE A 1 258 ? 14.578 7.676 -24.960 1.00 91.50 258 ILE A N 1
ATOM 2005 C CA . ILE A 1 258 ? 14.580 6.259 -24.559 1.00 91.50 258 ILE A CA 1
ATOM 2006 C C . ILE A 1 258 ? 15.540 6.027 -23.387 1.00 91.50 258 ILE A C 1
ATOM 2008 O O . ILE A 1 258 ? 15.156 5.399 -22.398 1.00 91.50 258 ILE A O 1
ATOM 2012 N N . ALA A 1 259 ? 16.766 6.551 -23.466 1.00 90.06 259 ALA A N 1
ATOM 2013 C CA . ALA A 1 259 ? 17.751 6.414 -22.396 1.00 90.06 259 ALA A CA 1
ATOM 2014 C C . ALA A 1 259 ? 17.254 7.038 -21.081 1.00 90.06 259 ALA A C 1
ATOM 2016 O O . ALA A 1 259 ? 17.384 6.431 -20.018 1.00 90.06 259 ALA A O 1
ATOM 2017 N N . TYR A 1 260 ? 16.645 8.223 -21.155 1.00 91.38 260 TYR A N 1
ATOM 2018 C CA . TYR A 1 260 ? 16.030 8.898 -20.017 1.00 91.38 260 TYR A CA 1
ATOM 2019 C C . TYR A 1 260 ? 14.889 8.071 -19.422 1.00 91.38 260 TYR A C 1
ATOM 2021 O O . TYR A 1 260 ? 14.865 7.859 -18.214 1.00 91.38 260 TYR A O 1
ATOM 2029 N N . ARG A 1 261 ? 13.991 7.536 -20.259 1.00 91.69 261 ARG A N 1
ATOM 2030 C CA . ARG A 1 261 ? 12.869 6.695 -19.817 1.00 91.69 261 ARG A CA 1
ATOM 2031 C C . ARG A 1 261 ? 13.334 5.461 -19.042 1.00 91.69 261 ARG A C 1
ATOM 2033 O O . ARG A 1 261 ? 12.762 5.160 -17.999 1.00 91.69 261 ARG A O 1
ATOM 2040 N N . ILE A 1 262 ? 14.375 4.776 -19.522 1.00 90.00 262 ILE A N 1
ATOM 2041 C CA . ILE A 1 262 ? 14.958 3.617 -18.825 1.00 90.00 262 ILE A CA 1
ATOM 2042 C C . ILE A 1 262 ? 15.563 4.047 -17.483 1.00 90.00 262 ILE A C 1
ATOM 2044 O O . ILE A 1 262 ? 15.267 3.435 -16.464 1.00 90.00 262 ILE A O 1
ATOM 2048 N N . ARG A 1 263 ? 16.355 5.130 -17.453 1.00 89.25 263 ARG A N 1
ATOM 2049 C CA . ARG A 1 263 ? 16.967 5.634 -16.208 1.00 89.25 263 ARG A CA 1
ATOM 2050 C C . ARG A 1 263 ? 15.932 6.070 -15.175 1.00 89.25 263 ARG A C 1
ATOM 2052 O O . ARG A 1 263 ? 16.103 5.782 -13.995 1.00 89.25 263 ARG A O 1
ATOM 2059 N N . ALA A 1 264 ? 14.881 6.765 -15.609 1.00 90.62 264 ALA A N 1
ATOM 2060 C CA . ALA A 1 264 ? 13.796 7.208 -14.741 1.00 90.62 264 ALA A CA 1
ATOM 2061 C C . ALA A 1 264 ? 13.087 6.010 -14.098 1.00 90.62 264 ALA A C 1
ATOM 2063 O O . ALA A 1 264 ? 12.871 6.006 -12.889 1.00 90.62 264 ALA A O 1
ATOM 2064 N N . PHE A 1 265 ? 12.810 4.968 -14.886 1.00 91.88 265 PHE A N 1
ATOM 2065 C CA . PHE A 1 265 ? 12.247 3.720 -14.381 1.00 91.88 265 PHE A CA 1
ATOM 2066 C C . PHE A 1 265 ? 13.185 2.993 -13.416 1.00 91.88 265 PHE A C 1
ATOM 2068 O O . PHE A 1 265 ? 12.763 2.668 -12.313 1.00 91.88 265 PHE A O 1
ATOM 2075 N N . ASP A 1 266 ? 14.452 2.778 -13.786 1.00 87.75 266 ASP A N 1
ATOM 2076 C CA . ASP A 1 266 ? 15.420 2.076 -12.934 1.00 87.75 266 ASP A CA 1
ATOM 2077 C C . ASP A 1 266 ? 15.602 2.817 -11.589 1.00 87.75 266 ASP A C 1
ATOM 2079 O O . ASP A 1 266 ? 15.638 2.195 -10.525 1.00 87.75 266 ASP A O 1
ATOM 2083 N N . SER A 1 267 ? 15.647 4.156 -11.617 1.00 89.19 267 SER A N 1
ATOM 2084 C CA . SER A 1 267 ? 15.709 4.991 -10.411 1.00 89.19 267 SER A CA 1
ATOM 2085 C C . SER A 1 267 ? 14.453 4.851 -9.551 1.00 89.19 267 SER A C 1
ATOM 2087 O O . SER A 1 267 ? 14.570 4.654 -8.343 1.00 89.19 267 SER A O 1
ATOM 2089 N N . ALA A 1 268 ? 13.262 4.947 -10.148 1.00 91.31 268 ALA A N 1
ATOM 2090 C CA . ALA A 1 268 ? 12.002 4.835 -9.417 1.00 91.31 268 ALA A CA 1
ATOM 2091 C C . ALA A 1 268 ? 11.822 3.431 -8.818 1.00 91.31 268 ALA A C 1
ATOM 2093 O O . ALA A 1 268 ? 11.454 3.296 -7.653 1.00 91.31 268 ALA A O 1
ATOM 2094 N N . LEU A 1 269 ? 12.152 2.381 -9.580 1.00 89.56 269 LEU A N 1
ATOM 2095 C CA . LEU A 1 269 ? 12.047 0.993 -9.132 1.00 89.56 269 LEU A CA 1
ATOM 2096 C C . LEU A 1 269 ? 13.001 0.718 -7.967 1.00 89.56 269 LEU A C 1
ATOM 2098 O O . LEU A 1 269 ? 12.614 0.071 -6.996 1.00 89.56 269 LEU A O 1
ATOM 2102 N N . THR A 1 270 ? 14.227 1.244 -8.034 1.00 88.06 270 THR A N 1
ATOM 2103 C CA . THR A 1 270 ? 15.197 1.135 -6.936 1.00 88.06 270 THR A CA 1
ATOM 2104 C C . THR A 1 270 ? 14.673 1.827 -5.679 1.00 88.06 270 THR A C 1
ATOM 2106 O O . THR A 1 270 ? 14.682 1.228 -4.607 1.00 88.06 270 THR A O 1
ATOM 2109 N N . GLN A 1 271 ? 14.140 3.046 -5.807 1.00 89.00 271 GLN A N 1
ATOM 2110 C CA . GLN A 1 271 ? 13.568 3.782 -4.675 1.00 89.00 271 GLN A CA 1
ATOM 2111 C C . GLN A 1 271 ? 12.378 3.047 -4.043 1.00 89.00 271 GLN A C 1
ATOM 2113 O O . GLN A 1 271 ? 12.306 2.969 -2.817 1.00 89.00 271 GLN A O 1
ATOM 2118 N N . LEU A 1 272 ? 11.486 2.469 -4.855 1.00 89.25 272 LEU A N 1
ATOM 2119 C CA . LEU A 1 272 ? 10.355 1.670 -4.378 1.00 89.25 272 LEU A CA 1
ATOM 2120 C C . LEU A 1 272 ? 10.821 0.402 -3.646 1.00 89.25 272 LEU A C 1
ATOM 2122 O O . LEU A 1 272 ? 10.360 0.131 -2.536 1.00 89.25 272 LEU A O 1
ATOM 2126 N N . LYS A 1 273 ? 11.763 -0.356 -4.225 1.00 87.56 273 LYS A N 1
ATOM 2127 C CA . LYS A 1 273 ? 12.313 -1.566 -3.590 1.00 87.56 273 LYS A CA 1
ATOM 2128 C C . LYS A 1 273 ? 13.007 -1.236 -2.270 1.00 87.56 273 LYS A C 1
ATOM 2130 O O . LYS A 1 273 ? 12.732 -1.879 -1.263 1.00 87.56 273 LYS A O 1
ATOM 2135 N N . GLU A 1 274 ? 13.834 -0.195 -2.231 1.00 86.44 274 GLU A N 1
ATOM 2136 C CA . GLU A 1 274 ? 14.477 0.244 -0.990 1.00 86.44 274 GLU A CA 1
ATOM 2137 C C . GLU A 1 274 ? 13.466 0.695 0.071 1.00 86.44 274 GLU A C 1
ATOM 2139 O O . GLU A 1 274 ? 13.654 0.424 1.256 1.00 86.44 274 GLU A O 1
ATOM 2144 N N . ALA A 1 275 ? 12.404 1.394 -0.332 1.00 85.44 275 ALA A N 1
ATOM 2145 C CA . ALA A 1 275 ? 11.325 1.821 0.553 1.00 85.44 275 ALA A CA 1
ATOM 2146 C C . ALA A 1 275 ? 10.612 0.606 1.189 1.00 85.44 275 ALA A C 1
ATOM 2148 O O . ALA A 1 275 ? 10.394 0.574 2.407 1.00 85.44 275 ALA A O 1
ATOM 2149 N N . LEU A 1 276 ? 10.339 -0.436 0.400 1.00 84.00 276 LEU A N 1
ATOM 2150 C CA . LEU A 1 276 ? 9.744 -1.693 0.869 1.00 84.00 276 LEU A CA 1
ATOM 2151 C C . LEU A 1 276 ? 10.708 -2.535 1.729 1.00 84.00 276 LEU A C 1
ATOM 2153 O O . LEU A 1 276 ? 10.318 -3.082 2.759 1.00 84.00 276 LEU A O 1
ATOM 2157 N N . GLU A 1 277 ? 11.993 -2.599 1.382 1.00 82.75 277 GLU A N 1
ATOM 2158 C CA . GLU A 1 277 ? 12.998 -3.301 2.193 1.00 82.75 277 GLU A CA 1
ATOM 2159 C C . GLU A 1 277 ? 13.230 -2.619 3.550 1.00 82.75 277 GLU A C 1
ATOM 2161 O O . GLU A 1 277 ? 13.410 -3.291 4.572 1.00 82.75 277 GLU A O 1
ATOM 2166 N N . ARG A 1 278 ? 13.220 -1.279 3.579 1.00 79.19 278 ARG A N 1
ATOM 2167 C CA . ARG A 1 278 ? 13.328 -0.491 4.817 1.00 79.19 278 ARG A CA 1
ATOM 2168 C C . ARG A 1 278 ? 12.158 -0.757 5.761 1.00 79.19 278 ARG A C 1
ATOM 2170 O O . ARG A 1 278 ? 12.368 -0.844 6.967 1.00 79.19 278 ARG A O 1
ATOM 2177 N N . SER A 1 279 ? 10.958 -0.917 5.217 1.00 73.25 279 SER A N 1
ATOM 2178 C CA . SER A 1 279 ? 9.727 -1.138 5.983 1.00 73.25 279 SER A CA 1
ATOM 2179 C C . SER A 1 279 ? 9.489 -2.603 6.372 1.00 73.25 279 SER A C 1
ATOM 2181 O O . SER A 1 279 ? 8.854 -2.856 7.394 1.00 73.25 279 SER A O 1
ATOM 2183 N N . SER A 1 280 ? 10.043 -3.564 5.625 1.00 71.38 280 SER A N 1
ATOM 2184 C CA . SER A 1 280 ? 9.988 -5.001 5.940 1.00 71.38 280 SER A CA 1
ATOM 2185 C C . SER A 1 280 ? 10.849 -5.388 7.155 1.00 71.38 280 SER A C 1
ATOM 2187 O O . SER A 1 280 ? 10.519 -6.308 7.910 1.00 71.38 280 SER A O 1
ATOM 2189 N N . LYS A 1 281 ? 11.954 -4.671 7.405 1.00 69.69 281 LYS A N 1
ATOM 2190 C CA . LYS A 1 281 ? 12.813 -4.924 8.571 1.00 69.69 281 LYS A CA 1
ATOM 2191 C C . LYS A 1 281 ? 12.085 -4.502 9.847 1.00 69.69 281 LYS A C 1
ATOM 2193 O O . LYS A 1 281 ? 12.071 -3.326 10.193 1.00 69.69 281 LYS A O 1
ATOM 2198 N N . ARG A 1 282 ? 11.558 -5.504 10.563 1.00 58.19 282 ARG A N 1
ATOM 2199 C CA . ARG A 1 282 ? 10.729 -5.473 11.792 1.00 58.19 282 ARG A CA 1
ATOM 2200 C C . ARG A 1 282 ? 11.046 -4.414 12.867 1.00 58.19 282 ARG A C 1
ATOM 2202 O O . ARG A 1 282 ? 10.219 -4.217 13.748 1.00 58.19 282 ARG A O 1
ATOM 2209 N N . HIS A 1 283 ? 12.205 -3.751 12.836 1.00 52.28 283 HIS A N 1
ATOM 2210 C CA . HIS A 1 283 ? 12.698 -2.862 13.895 1.00 52.28 283 HIS A CA 1
ATOM 2211 C C . HIS A 1 283 ? 13.366 -1.559 13.410 1.00 52.28 283 HIS A C 1
ATOM 2213 O O . HIS A 1 283 ? 14.159 -0.982 14.152 1.00 52.28 283 HIS A O 1
ATOM 2219 N N . GLN A 1 284 ? 13.094 -1.067 12.194 1.00 55.66 284 GLN A N 1
ATOM 2220 C CA . GLN A 1 284 ? 13.494 0.304 11.836 1.00 55.66 284 GLN A CA 1
ATOM 2221 C C . GLN A 1 284 ? 12.308 1.268 11.930 1.00 55.66 284 GLN A C 1
ATOM 2223 O O . GLN A 1 284 ? 11.298 1.086 11.259 1.00 55.66 284 GLN A O 1
ATOM 2228 N N . ASN A 1 285 ? 12.472 2.324 12.735 1.00 54.84 285 ASN A N 1
ATOM 2229 C CA . ASN A 1 285 ? 11.511 3.406 13.017 1.00 54.84 285 ASN A CA 1
ATOM 2230 C C . ASN A 1 285 ? 11.217 4.316 11.802 1.00 54.84 285 ASN A C 1
ATOM 2232 O O . ASN A 1 285 ? 11.051 5.525 11.940 1.00 54.84 285 ASN A O 1
ATOM 2236 N N . LYS A 1 286 ? 11.267 3.779 10.581 1.00 67.06 286 LYS A N 1
ATOM 2237 C CA . LYS A 1 286 ? 11.095 4.548 9.349 1.00 67.06 286 LYS A CA 1
ATOM 2238 C C . LYS A 1 286 ? 10.368 3.718 8.296 1.00 67.06 286 LYS A C 1
ATOM 2240 O O . LYS A 1 286 ? 10.863 3.516 7.188 1.00 67.06 286 LYS A O 1
ATOM 2245 N N . LYS A 1 287 ? 9.195 3.200 8.677 1.00 77.44 287 LYS A N 1
ATOM 2246 C CA . LYS A 1 287 ? 8.227 2.678 7.711 1.00 77.44 287 LYS A CA 1
ATOM 2247 C C . LYS A 1 287 ? 7.785 3.816 6.784 1.00 77.44 287 LYS A C 1
ATOM 2249 O O . LYS A 1 287 ? 7.720 4.974 7.192 1.00 77.44 287 LYS A O 1
ATOM 2254 N N . VAL A 1 288 ? 7.512 3.469 5.535 1.00 83.81 288 VAL A N 1
ATOM 2255 C CA . VAL A 1 288 ? 7.124 4.406 4.474 1.00 83.81 288 VAL A CA 1
ATOM 2256 C C . VAL A 1 288 ? 5.654 4.766 4.663 1.00 83.81 288 VAL A C 1
ATOM 2258 O O . VAL A 1 288 ? 4.842 3.894 4.974 1.00 83.81 288 VAL A O 1
ATOM 2261 N N . GLY A 1 289 ? 5.302 6.044 4.527 1.00 86.19 289 GLY A N 1
ATOM 2262 C CA . GLY A 1 289 ? 3.899 6.463 4.609 1.00 86.19 289 GLY A CA 1
ATOM 2263 C C . GLY A 1 289 ? 3.095 5.961 3.406 1.00 86.19 289 GLY A C 1
ATOM 2264 O O . GLY A 1 289 ? 3.648 5.822 2.319 1.00 86.19 289 GLY A O 1
ATOM 2265 N N . LEU A 1 290 ? 1.784 5.732 3.558 1.00 87.38 290 LEU A N 1
ATOM 2266 C CA . LEU A 1 290 ? 0.939 5.265 2.444 1.00 87.38 290 LEU A CA 1
ATOM 2267 C C . LEU A 1 290 ? 1.006 6.204 1.228 1.00 87.38 290 LEU A C 1
ATOM 2269 O O . LEU A 1 290 ? 1.152 5.745 0.102 1.00 87.38 290 LEU A O 1
ATOM 2273 N N . SER A 1 291 ? 0.970 7.519 1.461 1.00 87.81 291 SER A N 1
ATOM 2274 C CA . SER A 1 291 ? 1.074 8.529 0.400 1.00 87.81 291 SER A CA 1
ATOM 2275 C C . SER A 1 291 ? 2.431 8.521 -0.304 1.00 87.81 291 SER A C 1
ATOM 2277 O O . SER A 1 291 ? 2.506 8.783 -1.501 1.00 87.81 291 SER A O 1
ATOM 2279 N N . GLU A 1 292 ? 3.504 8.217 0.427 1.00 89.69 292 GLU A N 1
ATOM 2280 C CA . GLU A 1 292 ? 4.846 8.073 -0.134 1.00 89.69 292 GLU A CA 1
ATOM 2281 C C . GLU A 1 292 ? 4.939 6.793 -0.970 1.00 89.69 292 GLU A C 1
ATOM 2283 O O . GLU A 1 292 ? 5.458 6.836 -2.082 1.00 89.69 292 GLU A O 1
ATOM 2288 N N . LEU A 1 293 ? 4.385 5.676 -0.484 1.00 89.56 293 LEU A N 1
ATOM 2289 C CA . LEU A 1 293 ? 4.345 4.415 -1.225 1.00 89.56 293 LEU A CA 1
ATOM 2290 C C . LEU A 1 293 ? 3.539 4.552 -2.525 1.00 89.56 293 LEU A C 1
ATOM 2292 O O . LEU A 1 293 ? 4.008 4.119 -3.577 1.00 89.56 293 LEU A O 1
ATOM 2296 N N . ASP A 1 294 ? 2.375 5.204 -2.464 1.00 90.44 294 ASP A N 1
ATOM 2297 C CA . ASP A 1 294 ? 1.559 5.534 -3.636 1.00 90.44 294 ASP A CA 1
ATOM 2298 C C . ASP A 1 294 ? 2.335 6.392 -4.639 1.00 90.44 294 ASP A C 1
ATOM 2300 O O . ASP A 1 294 ? 2.388 6.070 -5.825 1.00 90.44 294 ASP A O 1
ATOM 2304 N N . ALA A 1 295 ? 2.995 7.456 -4.173 1.00 92.06 295 ALA A N 1
ATOM 2305 C CA . ALA A 1 295 ? 3.780 8.332 -5.040 1.00 92.06 295 ALA A CA 1
ATOM 2306 C C . ALA A 1 295 ? 4.961 7.600 -5.701 1.00 92.06 295 ALA A C 1
ATOM 2308 O O . ALA A 1 295 ? 5.238 7.817 -6.882 1.00 92.06 295 ALA A O 1
ATOM 2309 N N . LEU A 1 296 ? 5.646 6.721 -4.962 1.00 91.69 296 LEU A N 1
ATOM 2310 C CA . LEU A 1 296 ? 6.734 5.898 -5.492 1.00 91.69 296 LEU A CA 1
ATOM 2311 C C . LEU A 1 296 ? 6.224 4.888 -6.524 1.00 91.69 296 LEU A C 1
ATOM 2313 O O . LEU A 1 296 ? 6.858 4.711 -7.565 1.00 91.69 296 LEU A O 1
ATOM 2317 N N . PHE A 1 297 ? 5.076 4.256 -6.277 1.00 91.44 297 PHE A N 1
ATOM 2318 C CA . PHE A 1 297 ? 4.466 3.337 -7.234 1.00 91.44 297 PHE A CA 1
ATOM 2319 C C . PHE A 1 297 ? 4.036 4.061 -8.518 1.00 91.44 297 PHE A C 1
ATOM 2321 O O . PHE A 1 297 ? 4.388 3.628 -9.616 1.00 91.44 297 PHE A O 1
ATOM 2328 N N . GLU A 1 298 ? 3.382 5.219 -8.405 1.00 92.56 298 GLU A N 1
ATOM 2329 C CA . GLU A 1 298 ? 3.026 6.055 -9.560 1.00 92.56 298 GLU A CA 1
ATOM 2330 C C . GLU A 1 298 ? 4.265 6.516 -10.346 1.00 92.56 298 GLU A C 1
ATOM 2332 O O . GLU A 1 298 ? 4.264 6.505 -11.580 1.00 92.56 298 GLU A O 1
ATOM 2337 N N . ALA A 1 299 ? 5.369 6.837 -9.662 1.00 91.81 299 ALA A N 1
ATOM 2338 C CA . ALA A 1 299 ? 6.635 7.177 -10.311 1.00 91.81 299 ALA A CA 1
ATOM 2339 C C . ALA A 1 299 ? 7.234 6.003 -11.111 1.00 91.81 299 ALA A C 1
ATOM 2341 O O . ALA A 1 299 ? 7.810 6.227 -12.177 1.00 91.81 299 ALA A O 1
ATOM 2342 N N . VAL A 1 300 ? 7.072 4.756 -10.649 1.00 92.38 300 VAL A N 1
ATOM 2343 C CA . VAL A 1 300 ? 7.474 3.542 -11.393 1.00 92.38 300 VAL A CA 1
ATOM 2344 C C . VAL A 1 300 ? 6.567 3.296 -12.601 1.00 92.38 300 VAL A C 1
ATOM 2346 O O . VAL A 1 300 ? 7.032 2.834 -13.647 1.00 92.38 300 VAL A O 1
ATOM 2349 N N . MET A 1 301 ? 5.283 3.637 -12.490 1.00 91.69 301 MET A N 1
ATOM 2350 C CA . MET A 1 301 ? 4.296 3.452 -13.555 1.00 91.69 301 MET A CA 1
ATOM 2351 C C . MET A 1 301 ? 4.356 4.538 -14.639 1.00 91.69 301 MET A C 1
ATOM 2353 O O . MET A 1 301 ? 4.059 4.253 -15.805 1.00 91.69 301 MET A O 1
ATOM 2357 N N . ALA A 1 302 ? 4.792 5.757 -14.305 1.00 92.00 302 ALA A N 1
ATOM 2358 C CA . ALA A 1 302 ? 4.849 6.894 -15.228 1.00 92.00 302 ALA A CA 1
ATOM 2359 C C . ALA A 1 302 ? 5.680 6.637 -16.510 1.00 92.00 302 ALA A C 1
ATOM 2361 O O . ALA A 1 302 ? 5.215 6.995 -17.598 1.00 92.00 302 ALA A O 1
ATOM 2362 N N . PRO A 1 303 ? 6.843 5.951 -16.464 1.00 89.25 303 PRO A N 1
ATOM 2363 C CA . PRO A 1 303 ? 7.580 5.523 -17.654 1.00 89.25 303 PRO A CA 1
ATOM 2364 C C . PRO A 1 303 ? 6.873 4.472 -18.522 1.00 89.25 303 PRO A C 1
ATOM 2366 O O . PRO A 1 303 ? 7.395 4.145 -19.584 1.00 89.25 303 PRO A O 1
ATOM 2369 N N . ARG A 1 304 ? 5.724 3.910 -18.125 1.00 90.75 304 ARG A N 1
ATOM 2370 C CA . ARG A 1 304 ? 4.978 2.887 -18.888 1.00 90.75 304 ARG A CA 1
ATOM 2371 C C . ARG A 1 304 ? 5.848 1.692 -19.289 1.00 90.75 304 ARG A C 1
ATOM 2373 O O . ARG A 1 304 ? 5.892 1.315 -20.460 1.00 90.75 304 ARG A O 1
ATOM 2380 N N . LEU A 1 305 ? 6.590 1.128 -18.347 1.00 89.12 305 LEU A N 1
ATOM 2381 C CA . LEU A 1 305 ? 7.382 -0.078 -18.578 1.00 89.12 305 LEU A CA 1
ATOM 2382 C C . LEU A 1 305 ? 6.710 -1.283 -17.923 1.00 89.12 305 LEU A C 1
ATOM 2384 O O . LEU A 1 305 ? 6.127 -1.163 -16.850 1.00 89.12 305 LEU A O 1
ATOM 2388 N N . VAL A 1 306 ? 6.750 -2.431 -18.599 1.00 87.81 306 VAL A N 1
ATOM 2389 C CA . VAL A 1 306 ? 6.295 -3.705 -18.027 1.00 87.81 306 VAL A CA 1
ATOM 2390 C C . VAL A 1 306 ? 7.408 -4.279 -17.158 1.00 87.81 306 VAL A C 1
ATOM 2392 O O . VAL A 1 306 ? 8.565 -4.346 -17.592 1.00 87.81 306 VAL A O 1
ATOM 2395 N N . PHE A 1 307 ? 7.056 -4.715 -15.951 1.00 86.69 307 PHE A N 1
ATOM 2396 C CA . PHE A 1 307 ? 7.962 -5.423 -15.057 1.00 86.69 307 PHE A CA 1
ATOM 2397 C C . PHE A 1 307 ? 7.214 -6.507 -14.261 1.00 86.69 307 PHE A C 1
ATOM 2399 O O . PHE A 1 307 ? 6.018 -6.349 -14.007 1.00 86.69 307 PHE A O 1
ATOM 2406 N N . PRO A 1 308 ? 7.878 -7.620 -13.894 1.00 82.62 308 PRO A N 1
ATOM 2407 C CA . PRO A 1 308 ? 7.202 -8.788 -13.324 1.00 82.62 308 PRO A CA 1
ATOM 2408 C C . PRO A 1 308 ? 6.518 -8.525 -11.978 1.00 82.62 308 PRO A C 1
ATOM 2410 O O . PRO A 1 308 ? 5.450 -9.075 -11.719 1.00 82.62 308 PRO A O 1
ATOM 2413 N N . GLU A 1 309 ? 7.100 -7.675 -11.125 1.00 84.62 309 GLU A N 1
ATOM 2414 C CA . GLU A 1 309 ? 6.587 -7.443 -9.767 1.00 84.62 309 GLU A CA 1
ATOM 2415 C C . GLU A 1 309 ? 5.413 -6.448 -9.699 1.00 84.62 309 GLU A C 1
ATOM 2417 O O . GLU A 1 309 ? 4.912 -6.168 -8.610 1.00 84.62 309 GLU A O 1
ATOM 2422 N N . GLU A 1 310 ? 4.934 -5.919 -10.832 1.00 87.56 310 GLU A N 1
ATOM 2423 C CA . GLU A 1 310 ? 3.882 -4.890 -10.866 1.00 87.56 310 GLU A CA 1
ATOM 2424 C C . GLU A 1 310 ? 2.612 -5.324 -10.129 1.00 87.56 310 GLU A C 1
ATOM 2426 O O . GLU A 1 310 ? 2.056 -4.551 -9.348 1.00 87.56 310 GLU A O 1
ATOM 2431 N N . GLY A 1 311 ? 2.167 -6.564 -10.355 1.00 86.25 311 GLY A N 1
ATOM 2432 C CA . GLY A 1 311 ? 0.978 -7.107 -9.697 1.00 86.25 311 GLY A CA 1
ATOM 2433 C C . GLY A 1 311 ? 1.156 -7.233 -8.185 1.00 86.25 311 GLY A C 1
ATOM 2434 O O . GLY A 1 311 ? 0.237 -6.918 -7.435 1.00 86.25 311 GLY A O 1
ATOM 2435 N N . SER A 1 312 ? 2.354 -7.622 -7.738 1.00 87.00 312 SER A N 1
ATOM 2436 C CA . SER A 1 312 ? 2.671 -7.740 -6.314 1.00 87.00 312 SER A CA 1
ATOM 2437 C C . SER A 1 312 ? 2.667 -6.376 -5.630 1.00 87.00 312 SER A C 1
ATOM 2439 O O . SER A 1 312 ? 2.040 -6.229 -4.587 1.00 87.00 312 SER A O 1
ATOM 2441 N N . PHE A 1 313 ? 3.328 -5.367 -6.212 1.00 88.31 313 PHE A N 1
ATOM 2442 C CA . PHE A 1 313 ? 3.360 -4.028 -5.614 1.00 88.31 313 PHE A CA 1
ATOM 2443 C C . PHE A 1 313 ? 1.986 -3.367 -5.608 1.00 88.31 313 PHE A C 1
ATOM 2445 O O . PHE A 1 313 ? 1.619 -2.757 -4.607 1.00 88.31 313 PHE A O 1
ATOM 2452 N N . ARG A 1 314 ? 1.204 -3.536 -6.681 1.00 91.19 314 ARG A N 1
ATOM 2453 C CA . ARG A 1 314 ? -0.177 -3.049 -6.728 1.00 91.19 314 ARG A CA 1
ATOM 2454 C C . ARG A 1 314 ? -1.025 -3.675 -5.623 1.00 91.19 314 ARG A C 1
ATOM 2456 O O . ARG A 1 314 ? -1.672 -2.943 -4.888 1.00 91.19 314 ARG A O 1
ATOM 2463 N N . ALA A 1 315 ? -0.959 -4.997 -5.461 1.00 89.31 315 ALA A N 1
ATOM 2464 C CA . ALA A 1 315 ? -1.696 -5.692 -4.410 1.00 89.31 315 ALA A CA 1
ATOM 2465 C C . ALA A 1 315 ? -1.322 -5.184 -3.008 1.00 89.31 315 ALA A C 1
ATOM 2467 O O . ALA A 1 315 ? -2.208 -4.963 -2.193 1.00 89.31 315 ALA A O 1
ATOM 2468 N N . THR A 1 316 ? -0.035 -4.932 -2.736 1.00 87.69 316 THR A N 1
ATOM 2469 C CA . THR A 1 316 ? 0.408 -4.366 -1.448 1.00 87.69 316 THR A CA 1
ATOM 2470 C C . THR A 1 316 ? -0.116 -2.947 -1.218 1.00 87.69 316 THR A C 1
ATOM 2472 O O . THR A 1 316 ? -0.506 -2.609 -0.102 1.00 87.69 316 THR A O 1
ATOM 2475 N N . VAL A 1 317 ? -0.122 -2.106 -2.255 1.00 90.12 317 VAL A N 1
ATOM 2476 C CA . VAL A 1 317 ? -0.665 -0.741 -2.181 1.00 90.12 317 VAL A CA 1
ATOM 2477 C C . VAL A 1 317 ? -2.174 -0.766 -1.930 1.00 90.12 317 VAL A C 1
ATOM 2479 O O . VAL A 1 317 ? -2.659 -0.043 -1.059 1.00 90.12 317 VAL A O 1
ATOM 2482 N N . ASP A 1 318 ? -2.903 -1.611 -2.656 1.00 90.06 318 ASP A N 1
ATOM 2483 C CA . ASP A 1 318 ? -4.353 -1.749 -2.522 1.00 90.06 318 ASP A CA 1
ATOM 2484 C C . ASP A 1 318 ? -4.725 -2.319 -1.143 1.00 90.06 318 ASP A C 1
ATOM 2486 O O . ASP A 1 318 ? -5.568 -1.751 -0.454 1.00 90.06 318 ASP A O 1
ATOM 2490 N N . GLU A 1 319 ? -4.014 -3.346 -0.663 1.00 90.12 319 GLU A N 1
ATOM 2491 C CA . GLU A 1 319 ? -4.191 -3.889 0.691 1.00 90.12 319 GLU A CA 1
ATOM 2492 C C . GLU A 1 319 ? -3.950 -2.820 1.768 1.00 90.12 319 GLU A C 1
ATOM 2494 O O . GLU A 1 319 ? -4.713 -2.712 2.730 1.00 90.12 319 GLU A O 1
ATOM 2499 N N . ALA A 1 320 ? -2.923 -1.981 1.606 1.00 89.44 320 ALA A N 1
ATOM 2500 C CA . ALA A 1 320 ? -2.651 -0.898 2.543 1.00 89.44 320 ALA A CA 1
ATOM 2501 C C . ALA A 1 320 ? -3.744 0.189 2.529 1.00 89.44 320 ALA A C 1
ATOM 2503 O O . ALA A 1 320 ? -4.092 0.720 3.589 1.00 89.44 320 ALA A O 1
ATOM 2504 N N . LYS A 1 321 ? -4.316 0.505 1.359 1.00 90.31 321 LYS A N 1
ATOM 2505 C CA . LYS A 1 321 ? -5.463 1.423 1.229 1.00 90.31 321 LYS A CA 1
ATOM 2506 C C . LYS A 1 321 ? -6.719 0.854 1.878 1.00 90.31 321 LYS A C 1
ATOM 2508 O O . LYS A 1 321 ? -7.375 1.563 2.641 1.00 90.31 321 LYS A O 1
ATOM 2513 N N . ASP A 1 322 ? -7.015 -0.417 1.634 1.00 90.75 322 ASP A N 1
ATOM 2514 C CA . ASP A 1 322 ? -8.172 -1.106 2.206 1.00 90.75 322 ASP A CA 1
ATOM 2515 C C . ASP A 1 322 ? -8.068 -1.205 3.731 1.00 90.75 322 ASP A C 1
ATOM 2517 O O . ASP A 1 322 ? -9.046 -0.965 4.449 1.00 90.75 322 ASP A O 1
ATOM 2521 N N . LEU A 1 323 ? -6.870 -1.490 4.253 1.00 90.38 323 LEU A N 1
ATOM 2522 C CA . LEU A 1 323 ? -6.608 -1.455 5.691 1.00 90.38 323 LEU A CA 1
ATOM 2523 C C . LEU A 1 323 ? -6.806 -0.054 6.257 1.00 90.38 323 LEU A C 1
ATOM 2525 O O . LEU A 1 323 ? -7.495 0.080 7.265 1.00 90.38 323 LEU A O 1
ATOM 2529 N N . LYS A 1 324 ? -6.280 0.989 5.602 1.00 89.88 324 LYS A N 1
ATOM 2530 C CA . LYS A 1 324 ? -6.502 2.375 6.036 1.00 89.88 324 LYS A CA 1
ATOM 2531 C C . LYS A 1 324 ? -7.989 2.718 6.092 1.00 89.88 324 LYS A C 1
ATOM 2533 O O . LYS A 1 324 ? -8.456 3.252 7.093 1.00 89.88 324 LYS A O 1
ATOM 2538 N N . HIS A 1 325 ? -8.743 2.361 5.058 1.00 89.50 325 HIS A N 1
ATOM 2539 C CA . HIS A 1 325 ? -10.181 2.601 5.020 1.00 89.50 325 HIS A CA 1
ATOM 2540 C C . HIS A 1 325 ? -10.923 1.837 6.128 1.00 89.50 325 HIS A C 1
ATOM 2542 O O . HIS A 1 325 ? -11.795 2.387 6.800 1.00 89.50 325 HIS A O 1
ATOM 2548 N N . THR A 1 326 ? -10.540 0.580 6.370 1.00 89.44 326 THR A N 1
ATOM 2549 C CA . THR A 1 326 ? -11.098 -0.244 7.454 1.00 89.44 326 THR A CA 1
ATOM 2550 C C . THR A 1 326 ? -10.816 0.374 8.825 1.00 89.44 326 THR A C 1
ATOM 2552 O O . THR A 1 326 ? -11.708 0.445 9.670 1.00 89.44 326 THR A O 1
ATOM 2555 N N . ILE A 1 327 ? -9.591 0.858 9.033 1.00 87.69 327 ILE A N 1
ATOM 2556 C CA . ILE A 1 327 ? -9.154 1.560 10.242 1.00 87.69 327 ILE A CA 1
ATOM 2557 C C . ILE A 1 327 ? -9.992 2.823 10.457 1.00 87.69 327 ILE A C 1
ATOM 2559 O O . ILE A 1 327 ? -10.565 2.994 11.531 1.00 87.69 327 ILE A O 1
ATOM 2563 N N . GLU A 1 328 ? -10.097 3.689 9.448 1.00 89.50 328 GLU A N 1
ATOM 2564 C CA . GLU A 1 328 ? -10.873 4.932 9.526 1.00 89.50 328 GLU A CA 1
ATOM 2565 C C . GLU A 1 328 ? -12.340 4.648 9.860 1.00 89.50 328 GLU A C 1
ATOM 2567 O O . GLU A 1 328 ? -12.890 5.243 10.788 1.00 89.50 328 GLU A O 1
ATOM 2572 N N . LYS A 1 329 ? -12.950 3.664 9.189 1.00 89.06 329 LYS A N 1
ATOM 2573 C CA . LYS A 1 329 ? -14.321 3.230 9.470 1.00 89.06 329 LYS A CA 1
ATOM 2574 C C . LYS A 1 329 ? -14.490 2.790 10.930 1.00 89.06 329 LYS A C 1
ATOM 2576 O O . LYS A 1 329 ? -15.342 3.324 11.637 1.00 89.06 329 LYS A O 1
ATOM 2581 N N . MET A 1 330 ? -13.641 1.889 11.419 1.00 86.12 330 MET A N 1
ATOM 2582 C CA . MET A 1 330 ? -13.704 1.406 12.806 1.00 86.12 330 MET A CA 1
ATOM 2583 C C . MET A 1 330 ? -13.404 2.492 13.846 1.00 86.12 330 MET A C 1
ATOM 2585 O O . MET A 1 330 ? -13.874 2.416 14.984 1.00 86.12 330 MET A O 1
ATOM 2589 N N . LEU A 1 331 ? -12.605 3.503 13.499 1.00 86.50 331 LEU A N 1
ATOM 2590 C CA . LEU A 1 331 ? -12.370 4.652 14.371 1.00 86.50 331 LEU A CA 1
ATOM 2591 C C . LEU A 1 331 ? -13.615 5.537 14.469 1.00 86.50 331 LEU A C 1
ATOM 2593 O O . LEU A 1 331 ? -13.900 5.998 15.575 1.00 86.50 331 LEU A O 1
ATOM 2597 N N . THR A 1 332 ? -14.383 5.691 13.385 1.00 87.12 332 THR A N 1
ATOM 2598 C CA . THR A 1 332 ? -15.652 6.445 13.386 1.00 87.12 332 THR A CA 1
ATOM 2599 C C . THR A 1 332 ? -16.814 5.735 14.081 1.00 87.12 332 THR A C 1
ATOM 2601 O O . THR A 1 332 ? -17.697 6.406 14.605 1.00 87.12 332 THR A O 1
ATOM 2604 N N . GLU A 1 333 ? -16.821 4.401 14.125 1.00 85.75 333 GLU A N 1
ATOM 2605 C CA . GLU A 1 333 ? -17.865 3.630 14.813 1.00 85.75 333 GLU A CA 1
ATOM 2606 C C . GLU A 1 333 ? -17.851 3.917 16.324 1.00 85.75 333 GLU A C 1
ATOM 2608 O O . GLU A 1 333 ? -16.820 3.779 16.970 1.00 85.75 333 GLU A O 1
ATOM 2613 N N . GLU A 1 334 ? -18.973 4.314 16.926 1.00 76.00 334 GLU A N 1
ATOM 2614 C CA . GLU A 1 334 ? -19.022 4.662 18.359 1.00 76.00 334 GLU A CA 1
ATOM 2615 C C . GLU A 1 334 ? -18.671 3.466 19.260 1.00 76.00 334 GLU A C 1
ATOM 2617 O O . GLU A 1 334 ? -17.967 3.602 20.264 1.00 76.00 334 GLU A O 1
ATOM 2622 N N . LYS A 1 335 ? -19.088 2.271 18.840 1.00 79.62 335 LYS A N 1
ATOM 2623 C CA . LYS A 1 335 ? -18.882 1.019 19.563 1.00 79.62 335 LYS A CA 1
ATOM 2624 C C . LYS A 1 335 ? -17.891 0.134 18.831 1.00 79.62 335 LYS A C 1
ATOM 2626 O O . LYS A 1 335 ? -17.852 0.108 17.605 1.00 79.62 335 LYS A O 1
ATOM 2631 N N . VAL A 1 336 ? -17.094 -0.615 19.590 1.00 79.06 336 VAL A N 1
ATOM 2632 C CA . VAL A 1 336 ? -15.977 -1.375 19.026 1.00 79.06 336 VAL A CA 1
ATOM 2633 C C . VAL A 1 336 ? -15.962 -2.826 19.467 1.00 79.06 336 VAL A C 1
ATOM 2635 O O . VAL A 1 336 ? -16.240 -3.167 20.617 1.00 79.06 336 VAL A O 1
ATOM 2638 N N . SER A 1 337 ? -15.555 -3.688 18.540 1.00 83.75 337 SER A N 1
ATOM 2639 C CA . SER A 1 337 ? -15.265 -5.094 18.795 1.00 83.75 337 SER A CA 1
ATOM 2640 C C . SER A 1 337 ? -13.767 -5.303 19.035 1.00 83.75 337 SER A C 1
ATOM 2642 O O . SER A 1 337 ? -12.953 -5.180 18.118 1.00 83.75 337 SER A O 1
ATOM 2644 N N . LEU A 1 338 ? -13.389 -5.646 20.272 1.00 83.12 338 LEU A N 1
ATOM 2645 C CA . LEU A 1 338 ? -11.993 -5.902 20.657 1.00 83.12 338 LEU A CA 1
ATOM 2646 C C . LEU A 1 338 ? -11.300 -7.005 19.829 1.00 83.12 338 LEU A C 1
ATOM 2648 O O . LEU A 1 338 ? -10.134 -6.806 19.484 1.00 83.12 338 LEU A O 1
ATOM 2652 N N . PRO A 1 339 ? -11.946 -8.145 19.498 1.00 85.56 339 PRO A N 1
ATOM 2653 C CA . PRO A 1 339 ? -11.351 -9.145 18.609 1.00 85.56 339 PRO A CA 1
ATOM 2654 C C . PRO A 1 339 ? -10.996 -8.570 17.237 1.00 85.56 339 PRO A C 1
ATOM 2656 O O . PRO A 1 339 ? -9.858 -8.693 16.800 1.00 85.56 339 PRO A O 1
ATOM 2659 N N . VAL A 1 340 ? -11.927 -7.837 16.619 1.00 86.56 340 VAL A N 1
ATOM 2660 C CA . VAL A 1 340 ? -11.725 -7.253 15.285 1.00 86.56 340 VAL A CA 1
ATOM 2661 C C . VAL A 1 340 ? -10.590 -6.225 15.305 1.00 86.56 340 VAL A C 1
ATOM 2663 O O . VAL A 1 340 ? -9.760 -6.212 14.401 1.00 86.56 340 VAL A O 1
ATOM 2666 N N . MET A 1 341 ? -10.482 -5.407 16.361 1.00 85.12 341 MET A N 1
ATOM 2667 C CA . MET A 1 341 ? -9.351 -4.478 16.510 1.00 85.12 341 MET A CA 1
ATOM 2668 C C . MET A 1 341 ? -8.003 -5.199 16.587 1.00 85.12 341 MET A C 1
ATOM 2670 O O . MET A 1 341 ? -7.027 -4.726 16.011 1.00 85.12 341 MET A O 1
ATOM 2674 N N . ARG A 1 342 ? -7.931 -6.328 17.304 1.00 86.94 342 ARG A N 1
ATOM 2675 C CA . ARG A 1 342 ? -6.698 -7.123 17.407 1.00 86.94 342 ARG A CA 1
ATOM 2676 C C . ARG A 1 342 ? -6.321 -7.741 16.067 1.00 86.94 342 ARG A C 1
ATOM 2678 O O . ARG A 1 342 ? -5.148 -7.703 15.709 1.00 86.94 342 ARG A O 1
ATOM 2685 N N . ASP A 1 343 ? -7.302 -8.235 15.318 1.00 88.31 343 ASP A N 1
ATOM 2686 C CA . ASP A 1 343 ? -7.080 -8.793 13.983 1.00 88.31 343 ASP A CA 1
ATOM 2687 C C . ASP A 1 343 ? -6.569 -7.723 13.005 1.00 88.31 343 ASP A C 1
ATOM 2689 O O . ASP A 1 343 ? -5.648 -7.978 12.230 1.00 88.31 343 ASP A O 1
ATOM 2693 N N . VAL A 1 344 ? -7.114 -6.503 13.066 1.00 88.06 344 VAL A N 1
ATOM 2694 C CA . VAL A 1 344 ? -6.638 -5.369 12.255 1.00 88.06 344 VAL A CA 1
ATOM 2695 C C . VAL A 1 344 ? -5.215 -4.965 12.644 1.00 88.06 344 VAL A C 1
ATOM 2697 O O . VAL A 1 344 ? -4.383 -4.792 11.757 1.00 88.06 344 VAL A O 1
ATOM 2700 N N . LEU A 1 345 ? -4.888 -4.890 13.939 1.00 86.62 345 LEU A N 1
ATOM 2701 C CA . LEU A 1 345 ? -3.516 -4.627 14.396 1.00 86.62 345 LEU A CA 1
ATOM 2702 C C . LEU A 1 345 ? -2.531 -5.701 13.906 1.00 86.62 345 LEU A C 1
ATOM 2704 O O . LEU A 1 345 ? -1.448 -5.360 13.434 1.00 86.62 345 LEU A O 1
ATOM 2708 N N . ALA A 1 346 ? -2.921 -6.978 13.935 1.00 87.69 346 ALA A N 1
ATOM 2709 C CA . ALA A 1 346 ? -2.098 -8.063 13.406 1.00 87.69 346 ALA A CA 1
ATOM 2710 C C . ALA A 1 346 ? -1.862 -7.931 11.890 1.00 87.69 346 ALA A C 1
ATOM 2712 O O . ALA A 1 346 ? -0.753 -8.172 11.420 1.00 87.69 346 ALA A O 1
ATOM 2713 N N . LYS A 1 347 ? -2.870 -7.501 11.118 1.00 86.56 347 LYS A N 1
ATOM 2714 C CA . LYS A 1 347 ? -2.713 -7.225 9.678 1.00 86.56 347 LYS A CA 1
ATOM 2715 C C . LYS A 1 347 ? -1.808 -6.019 9.411 1.00 86.56 347 LYS A C 1
ATOM 2717 O O . LYS A 1 347 ? -0.959 -6.086 8.528 1.00 86.56 347 LYS A O 1
ATOM 2722 N N . ILE A 1 348 ? -1.926 -4.951 10.202 1.00 85.94 348 ILE A N 1
ATOM 2723 C CA . ILE A 1 348 ? -1.060 -3.760 10.110 1.00 85.94 348 ILE A CA 1
ATOM 2724 C C . ILE A 1 348 ? 0.421 -4.121 10.308 1.00 85.94 348 ILE A C 1
ATOM 2726 O O . ILE A 1 348 ? 1.294 -3.544 9.659 1.00 85.94 348 ILE A O 1
ATOM 2730 N N . GLU A 1 349 ? 0.728 -5.084 11.182 1.00 81.88 349 GLU A N 1
ATOM 2731 C CA . GLU A 1 349 ? 2.106 -5.541 11.391 1.00 81.88 349 GLU A CA 1
ATOM 2732 C C . GLU A 1 349 ? 2.715 -6.223 10.159 1.00 81.88 349 GLU A C 1
ATOM 2734 O O . GLU A 1 349 ? 3.935 -6.163 9.980 1.00 81.88 349 GLU A O 1
ATOM 2739 N N . LEU A 1 350 ? 1.889 -6.848 9.314 1.00 82.88 350 LEU A N 1
ATOM 2740 C CA . LEU A 1 350 ? 2.326 -7.556 8.109 1.00 82.88 350 LEU A CA 1
ATOM 2741 C C . LEU A 1 350 ? 2.572 -6.616 6.924 1.00 82.88 350 LEU A C 1
ATOM 2743 O O . LEU A 1 350 ? 3.370 -6.941 6.046 1.00 82.88 350 LEU A O 1
ATOM 2747 N N . VAL A 1 351 ? 1.922 -5.450 6.903 1.00 83.88 351 VAL A N 1
ATOM 2748 C CA . VAL A 1 351 ? 2.011 -4.513 5.781 1.00 83.88 351 VAL A CA 1
ATOM 2749 C C . VAL A 1 351 ? 3.223 -3.575 5.934 1.00 83.88 351 VAL A C 1
ATOM 2751 O O . VAL A 1 351 ? 3.461 -3.015 7.014 1.00 83.88 351 VAL A O 1
ATOM 2754 N N . PRO A 1 352 ? 3.999 -3.345 4.853 1.00 79.69 352 PRO A N 1
ATOM 2755 C CA . PRO A 1 352 ? 5.192 -2.490 4.849 1.00 79.69 352 PRO A CA 1
ATOM 2756 C C . PRO A 1 352 ? 4.873 -0.979 4.862 1.00 79.69 352 PRO A C 1
ATOM 2758 O O . PRO A 1 352 ? 5.596 -0.173 4.279 1.00 79.69 352 PRO A O 1
ATOM 2761 N N . VAL A 1 353 ? 3.795 -0.565 5.530 1.00 84.81 353 VAL A N 1
ATOM 2762 C CA . VAL A 1 353 ? 3.323 0.827 5.571 1.00 84.81 353 VAL A CA 1
ATOM 2763 C C . VAL A 1 353 ? 3.285 1.330 7.010 1.00 84.81 353 VAL A C 1
ATOM 2765 O O . VAL A 1 353 ? 3.041 0.570 7.951 1.00 84.81 353 VAL A O 1
ATOM 2768 N N . ASN A 1 354 ? 3.590 2.615 7.194 1.00 84.12 354 ASN A N 1
ATOM 2769 C CA . ASN A 1 354 ? 3.476 3.273 8.487 1.00 84.12 354 ASN A CA 1
ATOM 2770 C C . ASN A 1 354 ? 2.009 3.607 8.793 1.00 84.12 354 ASN A C 1
ATOM 2772 O O . ASN A 1 354 ? 1.396 4.390 8.071 1.00 84.12 354 ASN A O 1
ATOM 2776 N N . PHE A 1 355 ? 1.501 3.044 9.887 1.00 84.50 355 PHE A N 1
ATOM 2777 C CA . PHE A 1 355 ? 0.184 3.319 10.461 1.00 84.50 355 PHE A CA 1
ATOM 2778 C C . PHE A 1 355 ? 0.294 3.771 11.930 1.00 84.50 355 PHE A C 1
ATOM 2780 O O . PHE A 1 355 ? -0.626 3.556 12.707 1.00 84.50 355 PHE A O 1
ATOM 2787 N N . GLU A 1 356 ? 1.437 4.315 12.371 1.00 84.75 356 GLU A N 1
ATOM 2788 C CA . GLU A 1 356 ? 1.697 4.663 13.782 1.00 84.75 356 GLU A CA 1
ATOM 2789 C C . GLU A 1 356 ? 0.596 5.541 14.396 1.00 84.75 356 GLU A C 1
ATOM 2791 O O . GLU A 1 356 ? 0.122 5.254 15.494 1.00 84.75 356 GLU A O 1
ATOM 2796 N N . GLN A 1 357 ? 0.131 6.566 13.676 1.00 84.88 357 GLN A N 1
ATOM 2797 C CA . GLN A 1 357 ? -0.908 7.472 14.179 1.00 84.88 357 GLN A CA 1
ATOM 2798 C C . GLN A 1 357 ? -2.247 6.754 14.360 1.00 84.88 357 GLN A C 1
ATOM 2800 O O . GLN A 1 357 ? -2.939 6.939 15.363 1.00 84.88 357 GLN A O 1
ATOM 2805 N N . GLU A 1 358 ? -2.614 5.930 13.387 1.00 85.69 358 GLU A N 1
ATOM 2806 C CA . GLU A 1 358 ? -3.830 5.136 13.395 1.00 85.69 358 GLU A CA 1
ATOM 2807 C C . GLU A 1 358 ? -3.776 4.039 14.468 1.00 85.69 358 GLU A C 1
ATOM 2809 O O . GLU A 1 358 ? -4.750 3.837 15.196 1.00 85.69 358 GLU A O 1
ATOM 2814 N N . VAL A 1 359 ? -2.625 3.379 14.629 1.00 86.69 359 VAL A N 1
ATOM 2815 C CA . VAL A 1 359 ? -2.365 2.378 15.672 1.00 86.69 359 VAL A CA 1
ATOM 2816 C C . VAL A 1 359 ? -2.478 3.003 17.058 1.00 86.69 359 VAL A C 1
ATOM 2818 O O . VAL A 1 359 ? -3.137 2.422 17.918 1.00 86.69 359 VAL A O 1
ATOM 2821 N N . ASP A 1 360 ? -1.926 4.197 17.278 1.00 86.88 360 ASP A N 1
ATOM 2822 C CA . ASP A 1 360 ? -2.054 4.917 18.550 1.00 86.88 360 ASP A CA 1
ATOM 2823 C C . ASP A 1 360 ? -3.522 5.223 18.886 1.00 86.88 360 ASP A C 1
ATOM 2825 O O . ASP A 1 360 ? -3.957 5.087 20.036 1.00 86.88 360 ASP A O 1
ATOM 2829 N N . GLN A 1 361 ? -4.317 5.620 17.888 1.00 87.25 361 GLN A N 1
ATOM 2830 C CA . GLN A 1 361 ? -5.754 5.854 18.061 1.00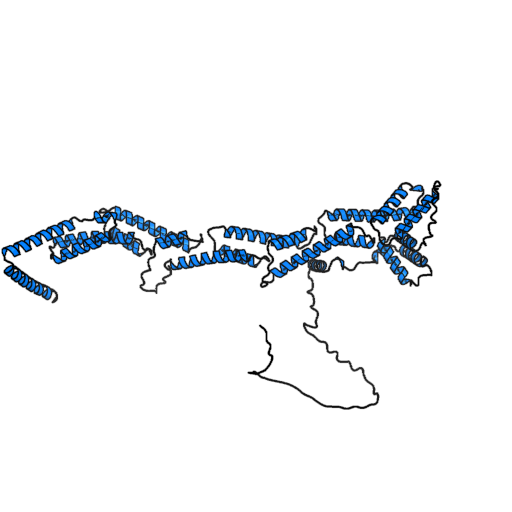 87.25 361 GLN A CA 1
ATOM 2831 C C . GLN A 1 361 ? -6.505 4.551 18.368 1.00 87.25 361 GLN A C 1
ATOM 2833 O O . GLN A 1 361 ? -7.309 4.509 19.306 1.00 87.25 361 GLN A O 1
ATOM 2838 N N . PHE A 1 362 ? -6.192 3.466 17.653 1.00 87.75 362 PHE A N 1
ATOM 2839 C CA . PHE A 1 362 ? -6.727 2.130 17.919 1.00 87.75 362 PHE A CA 1
ATOM 2840 C C . PHE A 1 362 ? -6.383 1.652 19.332 1.00 87.75 362 PHE A C 1
ATOM 2842 O O . PHE A 1 362 ? -7.263 1.188 20.056 1.00 87.75 362 PHE A O 1
ATOM 2849 N N . GLN A 1 363 ? -5.132 1.801 19.765 1.00 88.19 363 GLN A N 1
ATOM 2850 C CA . GLN A 1 363 ? -4.690 1.396 21.097 1.00 88.19 363 GLN A CA 1
ATOM 2851 C C . GLN A 1 363 ? -5.394 2.190 22.198 1.00 88.19 363 GLN A C 1
ATOM 2853 O O . GLN A 1 363 ? -5.833 1.591 23.179 1.00 88.19 363 GLN A O 1
ATOM 2858 N N . LYS A 1 364 ? -5.584 3.507 22.031 1.00 89.69 364 LYS A N 1
ATOM 2859 C CA . LYS A 1 364 ? -6.359 4.333 22.976 1.00 89.69 364 LYS A CA 1
ATOM 2860 C C . LYS A 1 364 ? -7.808 3.862 23.090 1.00 89.69 364 LYS A C 1
ATOM 2862 O O . LYS A 1 364 ? -8.317 3.702 24.199 1.00 89.69 364 LYS A O 1
ATOM 2867 N N . LYS A 1 365 ? -8.463 3.598 21.957 1.00 87.38 365 LYS A N 1
ATOM 2868 C CA . LYS A 1 365 ? -9.858 3.135 21.919 1.00 87.38 365 LYS A CA 1
ATOM 2869 C C . LYS A 1 365 ? -10.001 1.722 22.506 1.00 87.38 365 LYS A C 1
ATOM 2871 O O . LYS A 1 365 ? -10.909 1.462 23.294 1.00 87.38 365 LYS A O 1
ATOM 2876 N N . MET A 1 366 ? -9.034 0.848 22.231 1.00 88.56 366 MET A N 1
ATOM 2877 C CA . MET A 1 366 ? -8.936 -0.491 22.814 1.00 88.56 366 MET A CA 1
ATOM 2878 C C . MET A 1 366 ? -8.713 -0.437 24.333 1.00 88.56 366 MET A C 1
ATOM 2880 O O . MET A 1 366 ? -9.368 -1.169 25.071 1.00 88.56 366 MET A O 1
ATOM 2884 N N . LEU A 1 367 ? -7.817 0.430 24.814 1.00 88.56 367 LEU A N 1
ATOM 2885 C CA . LEU A 1 367 ? -7.551 0.622 26.241 1.00 88.56 367 LEU A CA 1
ATOM 2886 C C . LEU A 1 367 ? -8.790 1.154 26.967 1.00 88.56 367 LEU A C 1
ATOM 2888 O O . LEU A 1 367 ? -9.084 0.702 28.074 1.00 88.56 367 LEU A O 1
ATOM 2892 N N . ASN A 1 368 ? -9.538 2.069 26.343 1.00 88.81 368 ASN A N 1
ATOM 2893 C CA . ASN A 1 368 ? -10.806 2.557 26.880 1.00 88.81 368 ASN A CA 1
ATOM 2894 C C . ASN A 1 368 ? -11.804 1.400 27.061 1.00 88.81 368 ASN A C 1
ATOM 2896 O O . ASN A 1 368 ? -12.298 1.180 28.165 1.00 88.81 368 ASN A O 1
ATOM 2900 N N . ALA A 1 369 ? -11.998 0.577 26.027 1.00 86.94 369 ALA A N 1
ATOM 2901 C CA . ALA A 1 369 ? -12.858 -0.603 26.103 1.00 86.94 369 ALA A CA 1
ATOM 2902 C C . ALA A 1 369 ? -12.378 -1.651 27.125 1.00 86.94 369 ALA A C 1
ATOM 2904 O O . ALA A 1 369 ? -13.187 -2.212 27.860 1.00 86.94 369 ALA A O 1
ATOM 2905 N N . GLN A 1 370 ? -11.070 -1.883 27.254 1.00 87.62 370 GLN A N 1
ATOM 2906 C CA . GLN A 1 370 ? -10.520 -2.770 28.289 1.00 87.62 370 GLN A CA 1
ATOM 2907 C C . GLN A 1 370 ? -10.728 -2.219 29.704 1.00 87.62 370 GLN A C 1
ATOM 2909 O O . GLN A 1 370 ? -11.058 -2.969 30.623 1.00 87.62 370 GLN A O 1
ATOM 2914 N N . THR A 1 371 ? -10.555 -0.909 29.882 1.00 87.88 371 THR A N 1
ATOM 2915 C CA . THR A 1 371 ? -10.787 -0.226 31.159 1.00 87.88 371 THR A CA 1
ATOM 2916 C C . THR A 1 371 ? -12.265 -0.282 31.531 1.00 87.88 371 THR A C 1
ATOM 2918 O O . THR A 1 371 ? -12.593 -0.542 32.690 1.00 87.88 371 THR A O 1
ATOM 2921 N N . TRP A 1 372 ? -13.159 -0.100 30.555 1.00 90.31 372 TRP A N 1
ATOM 2922 C CA . TRP A 1 372 ? -14.593 -0.297 30.736 1.00 90.31 372 TRP A CA 1
ATOM 2923 C C . TRP A 1 372 ? -14.909 -1.743 31.135 1.00 90.31 372 TRP A C 1
ATOM 2925 O O . TRP A 1 372 ? -15.543 -1.940 32.163 1.00 90.31 372 TRP A O 1
ATOM 2935 N N . LEU A 1 373 ? -14.371 -2.756 30.444 1.00 85.94 373 LEU A N 1
ATOM 2936 C CA . LEU A 1 373 ? -14.561 -4.168 30.818 1.00 85.94 373 LEU A CA 1
ATOM 2937 C C . LEU A 1 373 ? -14.057 -4.479 32.232 1.00 85.94 373 LEU A C 1
ATOM 2939 O O . LEU A 1 373 ? -14.685 -5.238 32.965 1.00 85.94 373 LEU A O 1
ATOM 2943 N N . ALA A 1 374 ? -12.932 -3.894 32.648 1.00 86.06 374 ALA A N 1
ATOM 2944 C CA . ALA A 1 374 ? -12.420 -4.061 34.005 1.00 86.06 374 ALA A CA 1
ATOM 2945 C C . ALA A 1 374 ? -13.360 -3.440 35.053 1.00 86.06 374 ALA A C 1
ATOM 2947 O O . ALA A 1 374 ? -13.597 -4.047 36.102 1.00 86.06 374 ALA A O 1
ATOM 2948 N N . LYS A 1 375 ? -13.926 -2.258 34.766 1.00 84.62 375 LYS A N 1
ATOM 2949 C CA . LYS A 1 375 ? -14.973 -1.644 35.597 1.00 84.62 375 LYS A CA 1
ATOM 2950 C C . LYS A 1 375 ? -16.229 -2.514 35.615 1.00 84.62 375 LYS A C 1
ATOM 2952 O O . LYS A 1 375 ? -16.735 -2.785 36.698 1.00 84.62 375 LYS A O 1
ATOM 2957 N N . ALA A 1 376 ? -16.658 -3.015 34.458 1.00 84.31 376 ALA A N 1
ATOM 2958 C CA . ALA A 1 376 ? -17.827 -3.868 34.321 1.00 84.31 376 ALA A CA 1
ATOM 2959 C C . ALA A 1 376 ? -17.690 -5.143 35.160 1.00 84.31 376 ALA A C 1
ATOM 2961 O O . ALA A 1 376 ? -18.509 -5.399 36.032 1.00 84.31 376 ALA A O 1
ATOM 2962 N N . ARG A 1 377 ? -16.576 -5.869 35.026 1.00 83.44 377 ARG A N 1
ATOM 2963 C CA . ARG A 1 377 ? -16.287 -7.069 35.832 1.00 83.44 377 ARG A CA 1
ATOM 2964 C C . ARG A 1 377 ? -16.240 -6.795 37.329 1.00 83.44 377 ARG A C 1
ATOM 2966 O O . ARG A 1 377 ? -16.666 -7.629 38.117 1.00 83.44 377 ARG A O 1
ATOM 2973 N N . LYS A 1 378 ? -15.719 -5.637 37.743 1.00 80.62 378 LYS A N 1
ATOM 2974 C CA . LYS A 1 378 ? -15.711 -5.231 39.157 1.00 80.62 378 LYS A CA 1
ATOM 2975 C C . LYS A 1 378 ? -17.121 -4.919 39.669 1.00 80.62 378 LYS A C 1
ATOM 2977 O O . LYS A 1 378 ? -17.395 -5.114 40.851 1.00 80.62 378 LYS A O 1
ATOM 2982 N N . CYS A 1 379 ? -17.985 -4.440 38.780 1.00 73.81 379 CYS A N 1
ATOM 2983 C CA . CYS A 1 379 ? -19.401 -4.191 39.005 1.00 73.81 379 CYS A CA 1
ATOM 2984 C C . CYS A 1 379 ? -20.286 -5.403 38.675 1.00 73.81 379 CYS A C 1
ATOM 2986 O O . CYS A 1 379 ? -21.488 -5.230 38.576 1.00 73.81 379 CYS A O 1
ATOM 2988 N N . MET A 1 380 ? -19.744 -6.612 38.512 1.00 71.31 380 MET A N 1
ATOM 2989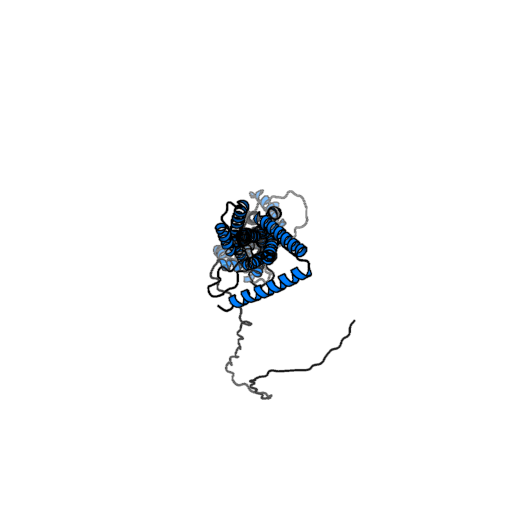 C CA . MET A 1 380 ? -20.543 -7.829 38.359 1.00 71.31 380 MET A CA 1
ATOM 2990 C C . MET A 1 380 ? -20.232 -8.783 39.513 1.00 71.31 380 MET A C 1
ATOM 2992 O O . MET A 1 380 ? -19.057 -9.026 39.810 1.00 71.31 380 MET A O 1
ATOM 2996 N N . PRO A 1 381 ? -21.240 -9.341 40.202 1.00 65.44 381 PRO A N 1
ATOM 2997 C CA . PRO A 1 381 ? -21.005 -10.397 41.175 1.00 65.44 381 PRO A CA 1
ATOM 2998 C C . PRO A 1 381 ? -20.372 -11.601 40.471 1.00 65.44 381 PRO A C 1
ATOM 3000 O O . PRO A 1 381 ? -20.894 -12.100 39.474 1.00 65.44 381 PRO A O 1
ATOM 3003 N N . ASN A 1 382 ? -19.245 -12.097 40.984 1.00 59.06 382 ASN A N 1
ATOM 3004 C CA . ASN A 1 382 ? -18.608 -13.290 40.431 1.00 59.06 382 ASN A CA 1
ATOM 3005 C C . ASN A 1 382 ? -19.565 -14.490 40.543 1.00 59.06 382 ASN A C 1
ATOM 3007 O O . ASN A 1 382 ? -19.687 -15.085 41.613 1.00 59.06 382 ASN A O 1
ATOM 3011 N N . ARG A 1 383 ? -20.164 -14.922 39.421 1.00 54.22 383 ARG A N 1
ATOM 3012 C CA . ARG A 1 383 ? -20.962 -16.167 39.340 1.00 54.22 383 ARG A CA 1
ATOM 3013 C C . ARG A 1 383 ? -20.184 -17.407 39.811 1.00 54.22 383 ARG A C 1
ATOM 3015 O O . ARG A 1 383 ? -20.778 -18.406 40.198 1.00 54.22 383 ARG A O 1
ATOM 3022 N N . ARG 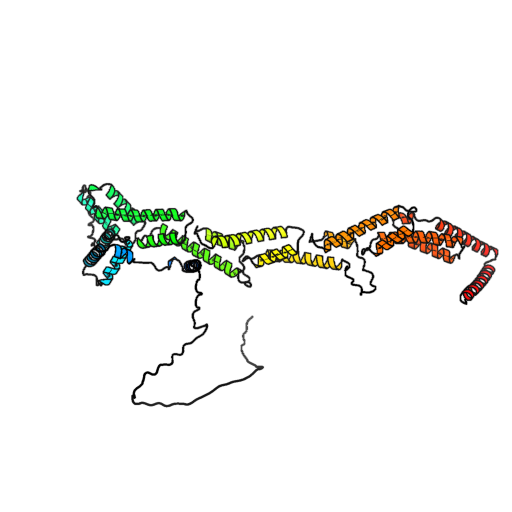A 1 384 ? -18.845 -17.351 39.834 1.00 46.00 384 ARG A N 1
ATOM 3023 C CA . ARG A 1 384 ? -17.967 -18.392 40.395 1.00 46.00 384 ARG A CA 1
ATOM 3024 C C . ARG A 1 384 ? -17.563 -18.113 41.846 1.00 46.00 384 ARG A C 1
ATOM 3026 O O . ARG A 1 384 ? -16.384 -18.179 42.182 1.00 46.00 384 ARG A O 1
ATOM 3033 N N . ALA A 1 385 ? -18.518 -17.889 42.741 1.00 43.47 385 ALA A N 1
ATOM 3034 C CA . ALA A 1 385 ? -18.299 -18.227 44.146 1.00 43.47 385 ALA A CA 1
ATOM 3035 C C . ALA A 1 385 ? -18.334 -19.762 44.270 1.00 43.47 385 ALA A C 1
ATOM 3037 O O . ALA A 1 385 ? -19.328 -20.369 44.660 1.00 43.47 385 ALA A O 1
ATOM 3038 N N . THR A 1 386 ? -17.257 -20.431 43.851 1.00 41.94 386 THR A N 1
ATOM 3039 C CA . THR A 1 386 ? -17.092 -21.878 44.019 1.00 41.94 386 THR A CA 1
ATOM 3040 C C . THR A 1 386 ? -17.108 -22.214 45.505 1.00 41.94 386 THR A C 1
ATOM 3042 O O . THR A 1 386 ? -16.073 -22.077 46.147 1.00 41.94 386 THR A O 1
ATOM 3045 N N . ARG A 1 387 ? -18.276 -22.614 46.029 1.00 45.78 387 ARG A N 1
ATOM 3046 C CA . ARG A 1 387 ? -18.598 -23.521 47.160 1.00 45.78 387 ARG A CA 1
ATOM 3047 C C . ARG A 1 387 ? -17.747 -23.520 48.453 1.00 45.78 387 ARG A C 1
ATOM 3049 O O . ARG A 1 387 ? -18.003 -24.346 49.319 1.00 45.78 387 ARG A O 1
ATOM 3056 N N . ARG A 1 388 ? -16.744 -22.655 48.610 1.00 41.38 388 ARG A N 1
ATOM 3057 C CA . ARG A 1 388 ? -15.760 -22.647 49.711 1.00 41.38 388 ARG A CA 1
ATOM 3058 C C . ARG A 1 388 ? -15.531 -21.273 50.341 1.00 41.38 388 ARG A C 1
ATOM 3060 O O . ARG A 1 388 ? -14.897 -21.214 51.386 1.00 41.38 388 ARG A O 1
ATOM 3067 N N . ALA A 1 389 ? -16.037 -20.188 49.759 1.00 41.03 389 ALA A N 1
ATOM 3068 C CA . ALA A 1 389 ? -15.998 -18.878 50.404 1.00 41.03 389 ALA A CA 1
ATOM 3069 C C . ALA A 1 389 ? -17.282 -18.701 51.221 1.00 41.03 389 ALA A C 1
ATOM 3071 O O . ALA A 1 389 ? -18.336 -18.378 50.680 1.00 41.03 389 ALA A O 1
ATOM 3072 N N . GLY A 1 390 ? -17.199 -19.020 52.510 1.00 39.78 390 GLY A N 1
ATOM 3073 C CA . GLY A 1 390 ? -18.293 -18.819 53.447 1.00 39.78 390 GLY A CA 1
ATOM 3074 C C . GLY A 1 390 ? -18.616 -17.336 53.638 1.00 39.78 390 GLY A C 1
ATOM 3075 O O . GLY A 1 390 ? -17.719 -16.521 53.832 1.00 39.78 390 GLY A O 1
ATOM 3076 N N . GLY A 1 391 ? -19.912 -17.025 53.623 1.00 42.12 391 GLY A N 1
ATOM 3077 C CA . GLY A 1 391 ? -20.516 -16.055 54.538 1.00 42.12 391 GLY A CA 1
ATOM 3078 C C . GLY A 1 391 ? -20.269 -14.563 54.313 1.00 42.12 391 GLY A C 1
ATOM 3079 O O . GLY A 1 391 ? -20.463 -13.809 55.259 1.00 42.12 391 GLY A O 1
ATOM 3080 N N . ALA A 1 392 ? -19.866 -14.113 53.125 1.00 46.72 392 ALA A N 1
ATOM 3081 C CA . ALA A 1 392 ? -19.908 -12.686 52.802 1.00 46.72 392 ALA A CA 1
ATOM 3082 C C . ALA A 1 392 ? -21.150 -12.399 51.952 1.00 46.72 392 ALA A C 1
ATOM 3084 O O . ALA A 1 392 ? -21.225 -12.875 50.818 1.00 46.72 392 ALA A O 1
ATOM 3085 N N . ASP A 1 393 ? -22.105 -11.637 52.499 1.00 53.22 393 ASP A N 1
ATOM 3086 C CA . ASP A 1 393 ? -23.237 -11.111 51.733 1.00 53.22 393 ASP A CA 1
ATOM 3087 C C . ASP A 1 393 ? -22.713 -10.467 50.439 1.00 53.22 393 ASP A C 1
ATOM 3089 O O . ASP A 1 393 ? -21.786 -9.642 50.497 1.00 53.22 393 ASP A O 1
ATOM 3093 N N . PRO A 1 394 ? -23.245 -10.841 49.260 1.00 59.12 394 PRO A N 1
ATOM 3094 C CA . PRO A 1 394 ? -22.820 -10.238 48.010 1.00 59.12 394 PRO A CA 1
ATOM 3095 C C . PRO A 1 394 ? -23.092 -8.739 48.103 1.00 59.12 394 PRO A C 1
ATOM 3097 O O . PRO A 1 394 ? -24.224 -8.308 48.318 1.00 59.12 394 PRO A O 1
ATOM 3100 N N . LYS A 1 395 ? -22.034 -7.932 47.982 1.00 67.81 395 LYS A N 1
ATOM 3101 C CA . LYS A 1 395 ? -22.138 -6.473 48.017 1.00 67.81 395 LYS A CA 1
ATOM 3102 C C . LYS A 1 395 ? -23.115 -6.029 46.926 1.00 67.81 395 LYS A C 1
ATOM 3104 O O . LYS A 1 395 ? -22.745 -6.015 45.754 1.00 67.81 395 LYS A O 1
ATOM 3109 N N . LYS A 1 396 ? -24.340 -5.671 47.324 1.00 72.06 396 LYS A N 1
ATOM 3110 C CA . LYS A 1 396 ? -25.366 -5.167 46.410 1.00 72.06 396 LYS A CA 1
ATOM 3111 C C . LYS A 1 396 ? -24.873 -3.887 45.734 1.00 72.06 396 LYS A C 1
ATOM 3113 O O . LYS A 1 396 ? -24.212 -3.051 46.358 1.00 72.06 396 LYS A O 1
ATOM 3118 N N . MET A 1 397 ? -25.170 -3.756 44.451 1.00 76.00 397 MET A N 1
ATOM 3119 C CA . MET A 1 397 ? -24.668 -2.673 43.602 1.00 76.00 397 MET A CA 1
ATOM 3120 C C . MET A 1 397 ? -25.720 -1.589 43.401 1.00 76.00 397 MET A C 1
ATOM 3122 O O . MET A 1 397 ? -26.907 -1.860 43.498 1.00 76.00 397 MET A O 1
ATOM 3126 N N . ASP A 1 398 ? -25.304 -0.352 43.143 1.00 80.25 398 ASP A N 1
ATOM 3127 C CA . ASP A 1 398 ? -26.250 0.730 42.861 1.00 80.25 398 ASP A CA 1
ATOM 3128 C C . ASP A 1 398 ? -26.779 0.613 41.422 1.00 80.25 398 ASP A C 1
ATOM 3130 O O . ASP A 1 398 ? -26.003 0.661 40.464 1.00 80.25 398 ASP A O 1
ATOM 3134 N N . LEU A 1 399 ? -28.100 0.475 41.274 1.00 80.81 399 LEU A N 1
ATOM 3135 C CA . LEU A 1 399 ? -28.787 0.320 39.989 1.00 80.81 399 LEU A CA 1
ATOM 3136 C C . LEU A 1 399 ? -28.503 1.492 39.038 1.00 80.81 399 LEU A C 1
ATOM 3138 O O . LEU A 1 399 ? -28.306 1.291 37.840 1.00 80.81 399 LEU A O 1
ATOM 3142 N N . LYS A 1 400 ? -28.415 2.720 39.568 1.00 82.00 400 LYS A N 1
ATOM 3143 C CA . LYS A 1 400 ? -28.111 3.916 38.761 1.00 82.00 400 LYS A CA 1
ATOM 3144 C C . LYS A 1 400 ? -26.690 3.885 38.211 1.00 82.00 400 LYS A C 1
ATOM 3146 O O . LYS A 1 400 ? -26.466 4.286 37.073 1.00 82.00 400 LYS A O 1
ATOM 3151 N N . ALA A 1 401 ? -25.745 3.383 39.002 1.00 83.50 401 ALA A N 1
ATOM 3152 C CA . ALA A 1 401 ? -24.358 3.247 38.580 1.00 83.50 401 ALA A CA 1
ATOM 3153 C C . ALA A 1 401 ? -24.194 2.178 37.489 1.00 83.50 401 ALA A C 1
ATOM 3155 O O . ALA A 1 401 ? -23.394 2.372 36.577 1.00 83.50 401 ALA A O 1
ATOM 3156 N N . ILE A 1 402 ? -24.959 1.078 37.554 1.00 83.50 402 ILE A N 1
ATOM 3157 C CA . ILE A 1 402 ? -24.962 0.047 36.504 1.00 83.50 402 ILE A CA 1
ATOM 3158 C C . ILE A 1 402 ? -25.570 0.602 35.210 1.00 83.50 402 ILE A C 1
ATOM 3160 O O . ILE A 1 402 ? -24.955 0.449 34.160 1.00 83.50 402 ILE A O 1
ATOM 3164 N N . ARG A 1 403 ? -26.709 1.312 35.272 1.00 84.25 403 ARG A N 1
ATOM 3165 C CA . ARG A 1 403 ? -27.320 1.945 34.085 1.00 84.25 403 ARG A CA 1
ATOM 3166 C C . ARG A 1 403 ? -26.366 2.899 33.372 1.00 84.25 403 ARG A C 1
ATOM 3168 O O . ARG A 1 403 ? -26.145 2.743 32.179 1.00 84.25 403 ARG A O 1
ATOM 3175 N N . ALA A 1 404 ? -25.747 3.819 34.113 1.00 85.69 404 ALA A N 1
ATOM 3176 C CA . ALA A 1 404 ? -24.774 4.750 33.541 1.00 85.69 404 ALA A CA 1
ATOM 3177 C C . ALA A 1 404 ? -23.585 4.015 32.895 1.00 85.69 404 ALA A C 1
ATOM 3179 O O . ALA A 1 404 ? -23.107 4.400 31.835 1.00 85.69 404 ALA A O 1
ATOM 3180 N N . LEU A 1 405 ? -23.126 2.916 33.505 1.00 86.00 405 LEU A N 1
ATOM 3181 C CA . LEU A 1 405 ? -22.027 2.121 32.963 1.00 86.00 405 LEU A CA 1
ATOM 3182 C C . LEU A 1 405 ? -22.406 1.384 31.668 1.00 86.00 405 LEU A C 1
ATOM 3184 O O . LEU A 1 405 ? -21.551 1.247 30.796 1.00 86.00 405 LEU A O 1
ATOM 3188 N N . VAL A 1 406 ? -23.650 0.914 31.541 1.00 85.88 406 VAL A N 1
ATOM 3189 C CA . VAL A 1 406 ? -24.170 0.283 30.315 1.00 85.88 406 VAL A CA 1
ATOM 3190 C C . VAL A 1 406 ? -24.366 1.312 29.199 1.00 85.88 406 VAL A C 1
ATOM 3192 O O . VAL A 1 406 ? -24.015 1.030 28.056 1.00 85.88 406 VAL A O 1
ATOM 3195 N N . GLU A 1 407 ? -24.861 2.511 29.517 1.00 84.75 407 GLU A N 1
ATOM 3196 C CA . GLU A 1 407 ? -25.012 3.608 28.547 1.00 84.75 407 GLU A CA 1
ATOM 3197 C C . GLU A 1 407 ? -23.656 4.081 27.995 1.00 84.75 407 GLU A C 1
ATOM 3199 O O . GLU A 1 407 ? -23.513 4.261 26.787 1.00 84.75 407 GLU A O 1
ATOM 3204 N N . ASP A 1 408 ? -22.631 4.178 28.848 1.00 84.38 408 ASP A N 1
ATOM 3205 C CA . ASP A 1 408 ? -21.267 4.576 28.470 1.00 84.38 408 ASP A CA 1
ATOM 3206 C C . ASP A 1 408 ? -20.439 3.434 27.833 1.00 84.38 408 ASP A C 1
ATOM 3208 O O . ASP A 1 408 ? -19.210 3.534 27.720 1.00 84.38 408 ASP A O 1
ATOM 3212 N N . ALA A 1 409 ? -21.060 2.307 27.460 1.00 84.25 409 ALA A N 1
ATOM 3213 C CA . ALA A 1 409 ? -20.348 1.128 26.976 1.00 84.25 409 ALA A CA 1
ATOM 3214 C C . ALA A 1 409 ? -19.692 1.361 25.598 1.00 84.25 409 ALA A C 1
ATOM 3216 O O . ALA A 1 409 ? -20.383 1.465 24.584 1.00 84.25 409 ALA A O 1
ATOM 3217 N N . PRO A 1 410 ? -18.347 1.318 25.496 1.00 81.38 410 PRO A N 1
ATOM 3218 C CA . PRO A 1 410 ? -17.639 1.495 24.228 1.00 81.38 410 PRO A CA 1
ATOM 3219 C C . PRO A 1 410 ? -17.636 0.221 23.363 1.00 81.38 410 PRO A C 1
ATOM 3221 O O . PRO A 1 410 ? -16.977 0.180 22.324 1.00 81.38 410 PRO A O 1
ATOM 3224 N N . CYS A 1 411 ? -18.303 -0.856 23.794 1.00 79.12 411 CYS A N 1
ATOM 3225 C CA . CYS A 1 411 ? -18.329 -2.145 23.108 1.00 79.12 411 CYS A CA 1
ATOM 3226 C C . CYS A 1 411 ? -19.724 -2.780 23.149 1.00 79.12 411 CYS A C 1
ATOM 3228 O O . CYS A 1 411 ? -20.327 -2.909 24.210 1.00 79.12 411 CYS A O 1
ATOM 3230 N N . GLU A 1 412 ? -20.206 -3.216 21.985 1.00 70.00 412 GLU A N 1
ATOM 3231 C CA . GLU A 1 412 ? -21.603 -3.629 21.786 1.00 70.00 412 GLU A CA 1
ATOM 3232 C C . GLU A 1 412 ? -21.851 -5.123 22.044 1.00 70.00 412 GLU A C 1
ATOM 3234 O O . GLU A 1 412 ? -22.940 -5.511 22.430 1.00 70.00 412 GLU A O 1
ATOM 3239 N N . ASN A 1 413 ? -20.835 -5.971 21.868 1.00 69.81 413 ASN A N 1
ATOM 3240 C CA . ASN A 1 413 ? -20.994 -7.432 21.889 1.00 69.81 413 ASN A CA 1
ATOM 3241 C C . ASN A 1 413 ? -20.154 -8.091 22.995 1.00 69.81 413 ASN A C 1
ATOM 3243 O O . ASN A 1 413 ? -19.573 -9.157 22.790 1.00 69.81 413 ASN A O 1
ATOM 3247 N N . SER A 1 414 ? -20.011 -7.434 24.150 1.00 78.75 414 SER A N 1
ATOM 3248 C CA . SER A 1 414 ? -19.331 -8.044 25.300 1.00 78.75 414 SER A CA 1
ATOM 3249 C C . SER A 1 414 ? -20.312 -8.862 26.133 1.00 78.75 414 SER A C 1
ATOM 3251 O O . SER A 1 414 ? -21.439 -8.432 26.373 1.00 78.75 414 SER A O 1
ATOM 3253 N N . THR A 1 415 ? -19.871 -10.030 26.603 1.00 82.19 415 THR A N 1
ATOM 3254 C CA . THR A 1 415 ? -20.635 -10.866 27.542 1.00 82.19 415 THR A CA 1
ATOM 3255 C C . THR A 1 415 ? -21.048 -10.079 28.781 1.00 82.19 415 THR A C 1
ATOM 3257 O O . THR A 1 415 ? -22.174 -10.196 29.240 1.00 82.19 415 THR A O 1
ATOM 3260 N N . GLU A 1 416 ? -20.166 -9.211 29.266 1.00 83.12 416 GLU A N 1
ATOM 3261 C CA . GLU A 1 416 ? -20.387 -8.365 30.428 1.00 83.12 416 GLU A CA 1
ATOM 3262 C C . GLU A 1 416 ? -21.494 -7.324 30.194 1.00 83.12 416 GLU A C 1
ATOM 3264 O O . GLU A 1 416 ? -22.261 -7.067 31.114 1.00 83.12 416 GLU A O 1
ATOM 3269 N N . MET A 1 417 ? -21.625 -6.756 28.985 1.00 83.75 417 MET A N 1
ATOM 3270 C CA . MET A 1 417 ? -22.734 -5.842 28.666 1.00 83.75 417 MET A CA 1
ATOM 3271 C C . MET A 1 417 ? -24.076 -6.580 28.679 1.00 83.75 417 MET A C 1
ATOM 3273 O O . MET A 1 417 ? -25.012 -6.111 29.321 1.00 83.75 417 MET A O 1
ATOM 3277 N N . PHE A 1 418 ? -24.149 -7.760 28.053 1.00 84.81 418 PHE A N 1
ATOM 3278 C CA . PHE A 1 418 ? -25.363 -8.583 28.076 1.00 84.81 418 PHE A CA 1
ATOM 3279 C C . PHE A 1 418 ? -25.766 -8.970 29.499 1.00 84.81 418 PHE A C 1
ATOM 3281 O O . PHE A 1 418 ? -26.934 -8.857 29.852 1.00 84.81 418 PHE A O 1
ATOM 3288 N N . GLU A 1 419 ? -24.810 -9.390 30.330 1.00 84.31 419 GLU A N 1
ATOM 3289 C CA . GLU A 1 419 ? -25.099 -9.747 31.720 1.00 84.31 419 GLU A CA 1
ATOM 3290 C C . GLU A 1 419 ? -25.543 -8.533 32.556 1.00 84.31 419 GLU A C 1
ATOM 3292 O O . GLU A 1 419 ? -26.399 -8.673 33.425 1.00 84.31 419 GLU A O 1
ATOM 3297 N N . MET A 1 420 ? -24.998 -7.338 32.303 1.00 84.56 420 MET A N 1
ATOM 3298 C CA . MET A 1 420 ? -25.460 -6.112 32.962 1.00 84.56 420 MET A CA 1
ATOM 3299 C C . MET A 1 420 ? -26.866 -5.709 32.529 1.00 84.56 420 MET A C 1
ATOM 3301 O O . MET A 1 420 ? -27.651 -5.291 33.377 1.00 84.56 420 MET A O 1
ATOM 3305 N N . GLN A 1 421 ? -27.188 -5.846 31.242 1.00 86.25 421 GLN A N 1
ATOM 3306 C CA . GLN A 1 421 ? -28.526 -5.566 30.730 1.00 86.25 421 GLN A CA 1
ATOM 3307 C C . GLN A 1 421 ? -29.554 -6.545 31.310 1.00 86.25 421 GLN A C 1
ATOM 3309 O O . GLN A 1 421 ? -30.569 -6.104 31.831 1.00 86.25 421 GLN A O 1
ATOM 3314 N N . ASP A 1 422 ? -29.243 -7.844 31.339 1.00 86.81 422 ASP A N 1
ATOM 3315 C CA . ASP A 1 422 ? -30.093 -8.884 31.940 1.00 86.81 422 ASP A CA 1
ATOM 3316 C C . ASP A 1 422 ? -30.354 -8.617 33.436 1.00 86.81 422 ASP A C 1
ATOM 3318 O O . ASP A 1 422 ? -31.479 -8.738 33.921 1.00 86.81 422 ASP A O 1
ATOM 3322 N N . LEU A 1 423 ? -29.333 -8.162 34.176 1.00 86.19 423 LEU A N 1
ATOM 3323 C CA . LEU A 1 423 ? -29.499 -7.741 35.571 1.00 86.19 423 LEU A CA 1
ATOM 3324 C C . LEU A 1 423 ? -30.405 -6.514 35.724 1.00 86.19 423 LEU A C 1
ATOM 3326 O O . LEU A 1 423 ? -31.185 -6.462 36.676 1.00 86.19 423 LEU A O 1
ATOM 3330 N N . LEU A 1 424 ? -30.283 -5.524 34.835 1.00 87.31 424 LEU A N 1
ATOM 3331 C CA . LEU A 1 424 ? -31.146 -4.342 34.843 1.00 87.31 424 LEU A CA 1
ATOM 3332 C C . LEU A 1 424 ? -32.595 -4.715 34.524 1.00 87.31 424 LEU A C 1
ATOM 3334 O O . LEU A 1 424 ? -33.492 -4.259 35.229 1.00 87.31 424 LEU A O 1
ATOM 3338 N N . ASP A 1 425 ? -32.810 -5.583 33.540 1.00 88.00 425 ASP A N 1
ATOM 3339 C CA . ASP A 1 425 ? -34.137 -6.047 33.140 1.00 88.00 425 ASP A CA 1
ATOM 3340 C C . ASP A 1 425 ? -34.796 -6.841 34.286 1.00 88.00 425 ASP A C 1
ATOM 3342 O O . ASP A 1 425 ? -35.918 -6.533 34.691 1.00 88.00 425 ASP A O 1
ATOM 3346 N N . CYS A 1 426 ? -34.061 -7.768 34.918 1.00 87.25 426 CYS A N 1
ATOM 3347 C CA . CYS A 1 426 ? -34.526 -8.495 36.107 1.00 87.25 426 CYS A CA 1
ATOM 3348 C C . CYS A 1 426 ? -34.903 -7.553 37.266 1.00 87.25 426 CYS A C 1
ATOM 3350 O O . CYS A 1 426 ? -35.910 -7.760 37.951 1.00 87.25 426 CYS A O 1
ATOM 3352 N N . ALA A 1 427 ? -34.085 -6.526 37.512 1.00 87.50 427 ALA A N 1
ATOM 3353 C CA . ALA A 1 427 ? -34.323 -5.558 38.578 1.00 87.50 427 ALA A CA 1
ATOM 3354 C C . ALA A 1 427 ? -35.544 -4.671 38.288 1.00 87.50 427 ALA A C 1
ATOM 3356 O O . ALA A 1 427 ? -36.344 -4.414 39.190 1.00 87.50 427 ALA A O 1
ATOM 3357 N N . ASP A 1 428 ? -35.723 -4.248 37.037 1.00 87.69 428 ASP A N 1
ATOM 3358 C CA . ASP A 1 428 ? -36.855 -3.430 36.603 1.00 87.69 428 ASP A CA 1
ATOM 3359 C C . ASP A 1 428 ? -38.174 -4.207 36.657 1.00 87.69 428 ASP A C 1
ATOM 3361 O O . ASP A 1 428 ? -39.178 -3.685 37.154 1.00 87.69 428 ASP A O 1
ATOM 3365 N N . GLU A 1 429 ? -38.168 -5.472 36.231 1.00 89.69 429 GLU A N 1
ATOM 3366 C CA . GLU A 1 429 ? -39.318 -6.370 36.358 1.00 89.69 429 GLU A CA 1
ATOM 3367 C C . GLU A 1 429 ? -39.720 -6.578 37.821 1.00 89.69 429 GLU A C 1
ATOM 3369 O O . GLU A 1 429 ? -40.903 -6.494 38.168 1.00 89.69 429 GLU A O 1
ATOM 3374 N N . TRP A 1 430 ? -38.753 -6.827 38.708 1.00 91.75 430 TRP A N 1
ATOM 3375 C CA . TRP A 1 430 ? -39.032 -6.971 40.136 1.00 91.75 430 TRP A CA 1
ATOM 3376 C C . TRP A 1 430 ? -39.538 -5.659 40.750 1.00 91.75 430 TRP A C 1
ATOM 3378 O O . TRP A 1 430 ? -40.535 -5.660 41.475 1.00 91.75 430 TRP A O 1
ATOM 3388 N N . ALA A 1 431 ? -38.926 -4.520 40.414 1.00 87.75 431 ALA A N 1
ATOM 3389 C CA . ALA A 1 431 ? -39.362 -3.212 40.898 1.00 87.75 431 ALA A CA 1
ATOM 3390 C C . ALA A 1 431 ? -40.798 -2.888 40.449 1.00 87.75 431 ALA A C 1
ATOM 3392 O O . ALA A 1 431 ? -41.566 -2.299 41.217 1.00 87.75 431 ALA A O 1
ATOM 3393 N N . ALA A 1 432 ? -41.187 -3.298 39.238 1.00 88.19 432 ALA A N 1
ATOM 3394 C CA . ALA A 1 432 ? -42.561 -3.195 38.755 1.00 88.19 432 ALA A CA 1
ATOM 3395 C C . ALA A 1 432 ? -43.527 -4.064 39.582 1.00 88.19 432 ALA A C 1
ATOM 3397 O O . ALA A 1 432 ? -44.536 -3.543 40.061 1.00 88.19 432 ALA A O 1
ATOM 3398 N N . LYS A 1 433 ? -43.180 -5.335 39.850 1.00 87.69 433 LYS A N 1
ATOM 3399 C CA . LYS A 1 433 ? -43.975 -6.238 40.712 1.00 87.69 433 LYS A CA 1
ATOM 3400 C C . LYS A 1 433 ? -44.170 -5.669 42.119 1.00 87.69 433 LYS A C 1
ATOM 3402 O O . LYS A 1 433 ? -45.263 -5.744 42.676 1.00 87.69 433 LYS A O 1
ATOM 3407 N N . VAL A 1 434 ? -43.127 -5.074 42.702 1.00 87.56 434 VAL A N 1
ATOM 3408 C CA . VAL A 1 434 ? -43.205 -4.448 44.032 1.00 87.56 434 VAL A CA 1
ATOM 3409 C C . VAL A 1 434 ? -44.090 -3.210 44.019 1.00 87.56 434 VAL A C 1
ATOM 3411 O O . VAL A 1 434 ? -44.899 -3.037 44.929 1.00 87.56 434 VAL A O 1
ATOM 3414 N N . LYS A 1 435 ? -43.980 -2.354 42.997 1.00 86.19 435 LYS A N 1
ATOM 3415 C CA . LYS A 1 435 ? -44.860 -1.184 42.851 1.00 86.19 435 LYS A CA 1
ATOM 3416 C C . LYS A 1 435 ? -46.322 -1.604 42.757 1.00 86.19 435 LYS A C 1
ATOM 3418 O O . LYS A 1 435 ? -47.134 -1.072 43.509 1.00 86.19 435 LYS A O 1
ATOM 3423 N N . GLU A 1 436 ? -46.631 -2.601 41.932 1.00 87.00 436 GLU A N 1
ATOM 3424 C CA . GLU A 1 436 ? -47.980 -3.158 41.803 1.00 87.00 436 GLU A CA 1
ATOM 3425 C C . GLU A 1 436 ? -48.486 -3.740 43.134 1.00 87.00 436 GLU A C 1
ATOM 3427 O O . GLU A 1 436 ? -49.588 -3.416 43.577 1.00 87.00 436 GLU A O 1
ATOM 3432 N N . ALA A 1 437 ? -47.660 -4.520 43.839 1.00 84.94 437 ALA A N 1
ATOM 3433 C CA . ALA A 1 437 ? -48.023 -5.106 45.129 1.00 84.94 437 ALA A CA 1
ATOM 3434 C C . ALA A 1 437 ? -48.247 -4.049 46.228 1.00 84.94 437 ALA A C 1
ATOM 3436 O O . ALA A 1 437 ? -49.156 -4.174 47.053 1.00 84.94 437 ALA A O 1
ATOM 3437 N N . ILE A 1 438 ? -47.442 -2.982 46.240 1.00 84.00 438 ILE A N 1
ATOM 3438 C CA . ILE A 1 438 ? -47.623 -1.852 47.157 1.00 84.00 438 ILE A CA 1
ATOM 3439 C C . ILE A 1 438 ? -48.898 -1.078 46.787 1.00 84.00 438 ILE A C 1
ATOM 3441 O O . ILE A 1 438 ? -49.645 -0.681 47.684 1.00 84.00 438 ILE A O 1
ATOM 3445 N N . GLU A 1 439 ? -49.178 -0.845 45.506 1.00 82.25 439 GLU A N 1
ATOM 3446 C CA . GLU A 1 439 ? -50.382 -0.136 45.048 1.00 82.25 439 GLU A CA 1
ATOM 3447 C C . GLU A 1 439 ? -51.675 -0.924 45.298 1.00 82.25 439 GLU A C 1
ATOM 3449 O O . GLU A 1 439 ? -52.665 -0.316 45.709 1.00 82.25 439 GLU A O 1
ATOM 3454 N N . GLY A 1 440 ? -51.640 -2.256 45.187 1.00 78.88 440 GLY A N 1
ATOM 3455 C CA . GLY A 1 440 ? -52.756 -3.155 45.512 1.00 78.88 440 GLY A CA 1
ATOM 3456 C C . GLY A 1 440 ? -53.204 -3.112 46.981 1.00 78.88 440 GLY A C 1
ATOM 3457 O O . GLY A 1 440 ? -54.299 -3.554 47.317 1.00 78.88 440 GLY A O 1
ATOM 3458 N N . GLY A 1 441 ? -52.401 -2.529 47.878 1.00 74.94 441 GLY A N 1
ATOM 3459 C CA . GLY A 1 441 ? -52.836 -2.199 49.235 1.00 74.94 441 GLY A CA 1
ATOM 3460 C C . GLY A 1 441 ? -53.285 -3.421 50.046 1.00 74.94 441 GLY A C 1
ATOM 3461 O O . GLY A 1 441 ? -52.560 -4.412 50.135 1.00 74.94 441 GLY A O 1
ATOM 3462 N N . ALA A 1 442 ? -54.449 -3.329 50.695 1.00 67.12 442 ALA A N 1
ATOM 3463 C CA . ALA A 1 442 ? -54.950 -4.346 51.627 1.00 67.12 442 ALA A CA 1
ATOM 3464 C C . ALA A 1 442 ? -55.323 -5.685 50.962 1.00 67.12 442 ALA A C 1
ATOM 3466 O O . ALA A 1 442 ? -55.428 -6.686 51.668 1.00 67.12 442 ALA A O 1
ATOM 3467 N N . ASP A 1 443 ? -55.477 -5.712 49.636 1.00 69.81 443 ASP A N 1
ATOM 3468 C CA . ASP A 1 443 ? -55.892 -6.904 48.889 1.00 69.81 443 ASP A CA 1
ATOM 3469 C C . ASP A 1 443 ? -54.737 -7.901 48.677 1.00 69.81 443 ASP A C 1
ATOM 3471 O O . ASP A 1 443 ? -54.956 -9.076 48.383 1.00 69.81 443 ASP A O 1
ATOM 3475 N N . VAL A 1 444 ? -53.489 -7.461 48.878 1.00 81.19 444 VAL A N 1
ATOM 3476 C CA . VAL A 1 444 ? -52.296 -8.312 48.772 1.00 81.19 444 VAL A CA 1
ATOM 3477 C C . VAL A 1 444 ? -51.990 -8.951 50.125 1.00 81.19 444 VAL A C 1
ATOM 3479 O O . VAL A 1 444 ? -51.877 -8.257 51.133 1.00 81.19 444 VAL A O 1
ATOM 3482 N N . GLN A 1 445 ? -51.811 -10.270 50.169 1.00 82.88 445 GLN A N 1
ATOM 3483 C CA . GLN A 1 445 ? -51.494 -10.993 51.406 1.00 82.88 445 GLN A CA 1
ATOM 3484 C C . GLN A 1 445 ? -50.077 -10.673 51.919 1.00 82.88 445 GLN A C 1
ATOM 3486 O O . GLN A 1 445 ? -49.154 -10.448 51.138 1.00 82.88 445 GLN A O 1
ATOM 3491 N N . LEU A 1 446 ? -49.889 -10.680 53.248 1.00 83.75 446 LEU A N 1
ATOM 3492 C CA . LEU A 1 446 ? -48.585 -10.419 53.883 1.00 83.75 446 LEU A CA 1
ATOM 3493 C C . LEU A 1 446 ? -47.515 -11.434 53.447 1.00 83.75 446 LEU A C 1
ATOM 3495 O O . LEU A 1 446 ? -46.361 -11.060 53.266 1.00 83.75 446 LEU A O 1
ATOM 3499 N N . GLU A 1 447 ? -47.908 -12.694 53.262 1.00 84.62 447 GLU A N 1
ATOM 3500 C CA . GLU A 1 447 ? -47.037 -13.779 52.792 1.00 84.62 447 GLU A CA 1
ATOM 3501 C C . GLU A 1 447 ? -46.468 -13.461 51.407 1.00 84.62 447 GLU A C 1
ATOM 3503 O O . GLU A 1 447 ? -45.257 -13.483 51.227 1.00 84.62 447 GLU A O 1
ATOM 3508 N N . ARG A 1 448 ? -47.307 -12.981 50.481 1.00 85.44 448 ARG A N 1
ATOM 3509 C CA . ARG A 1 448 ? -46.862 -12.588 49.139 1.00 85.44 448 ARG A CA 1
ATOM 3510 C C . ARG A 1 448 ? -45.849 -11.437 49.150 1.00 85.44 448 ARG A C 1
ATOM 3512 O O . ARG A 1 448 ? -44.956 -11.402 48.309 1.00 85.44 448 ARG A O 1
ATOM 3519 N N . LEU A 1 449 ? -45.970 -10.491 50.087 1.00 85.81 449 LEU A N 1
ATOM 3520 C CA . LEU A 1 449 ? -44.981 -9.417 50.251 1.00 85.81 449 LEU A CA 1
ATOM 3521 C C . LEU A 1 449 ? -43.650 -9.947 50.802 1.00 85.81 449 LEU A C 1
ATOM 3523 O O . LEU A 1 449 ? -42.597 -9.458 50.399 1.00 85.81 449 LEU A O 1
ATOM 3527 N N . LYS A 1 450 ? -43.689 -10.945 51.694 1.00 86.31 450 LYS A N 1
ATOM 3528 C CA . LYS A 1 450 ? -42.486 -11.624 52.197 1.00 86.31 450 LYS A CA 1
ATOM 3529 C C . LYS A 1 450 ? -41.796 -12.422 51.095 1.00 86.31 450 LYS A C 1
ATOM 3531 O O . LYS A 1 450 ? -40.585 -12.293 50.967 1.00 86.31 450 LYS A O 1
ATOM 3536 N N . ASP A 1 451 ? -42.557 -13.112 50.246 1.00 88.00 451 ASP A N 1
ATOM 3537 C CA . ASP A 1 451 ? -42.013 -13.810 49.077 1.00 88.00 451 ASP A CA 1
ATOM 3538 C C . ASP A 1 451 ? -41.282 -12.837 48.138 1.00 88.00 451 ASP A C 1
ATOM 3540 O O . ASP A 1 451 ? -40.152 -13.090 47.737 1.00 88.00 451 ASP A O 1
ATOM 3544 N N . LEU A 1 452 ? -41.880 -11.673 47.842 1.00 87.88 452 LEU A N 1
ATOM 3545 C CA . LEU A 1 452 ? -41.239 -10.637 47.019 1.00 87.88 452 LEU A CA 1
ATOM 3546 C C . LEU A 1 452 ? -39.976 -10.054 47.670 1.00 87.88 452 LEU A C 1
ATOM 3548 O O . LEU A 1 452 ? -39.044 -9.668 46.961 1.00 87.88 452 LEU A O 1
ATOM 3552 N N . LEU A 1 453 ? -39.935 -9.973 49.004 1.00 88.12 453 LEU A N 1
ATOM 3553 C CA . LEU A 1 453 ? -38.746 -9.548 49.742 1.00 88.12 453 LEU A CA 1
ATOM 3554 C C . LEU A 1 453 ? -37.649 -10.620 49.707 1.00 88.12 453 LEU A C 1
ATOM 3556 O O . LEU A 1 453 ? -36.469 -10.277 49.649 1.00 88.12 453 LEU A O 1
ATOM 3560 N N . ASP A 1 454 ? -38.023 -11.897 49.720 1.00 86.38 454 ASP A N 1
ATOM 3561 C CA . ASP A 1 454 ? -37.089 -13.007 49.553 1.00 86.38 454 ASP A CA 1
ATOM 3562 C C . ASP A 1 454 ? -36.528 -13.047 48.122 1.00 86.38 454 ASP A C 1
ATOM 3564 O O . ASP A 1 454 ? -35.308 -13.096 47.974 1.00 86.38 454 ASP A O 1
ATOM 3568 N N . GLU A 1 455 ? -37.359 -12.856 47.087 1.00 86.12 455 GLU A N 1
ATOM 3569 C CA . GLU A 1 455 ? -36.904 -12.659 45.694 1.00 86.12 455 GLU A CA 1
ATOM 3570 C C . GLU A 1 455 ? -35.889 -11.494 45.591 1.00 86.12 455 GLU A C 1
ATOM 3572 O O . GLU A 1 455 ? -34.901 -11.569 44.859 1.00 86.12 455 GLU A O 1
ATOM 3577 N N . ALA A 1 456 ? -36.066 -10.428 46.382 1.00 85.06 456 ALA A N 1
ATOM 3578 C CA . ALA A 1 456 ? -35.158 -9.276 46.416 1.00 85.06 456 ALA A CA 1
ATOM 3579 C C . ALA A 1 456 ? -33.762 -9.591 46.978 1.00 85.06 456 ALA A C 1
ATOM 3581 O O . ALA A 1 456 ? -32.805 -8.849 46.723 1.00 85.06 456 ALA A O 1
ATOM 3582 N N . LYS A 1 457 ? -33.627 -10.634 47.806 1.00 83.69 457 LYS A N 1
ATOM 3583 C CA . LYS A 1 457 ? -32.331 -11.049 48.373 1.00 83.69 457 LYS A CA 1
ATOM 3584 C C . LYS A 1 457 ? -31.443 -11.678 47.307 1.00 83.69 457 LYS A C 1
ATOM 3586 O O . LYS A 1 457 ? -30.230 -11.478 47.357 1.00 83.69 457 LYS A O 1
ATOM 3591 N N . ASP A 1 458 ? -32.054 -12.342 46.331 1.00 82.12 458 ASP A N 1
ATOM 3592 C CA . ASP A 1 458 ? -31.361 -12.991 45.219 1.00 82.12 458 ASP A CA 1
ATOM 3593 C C . ASP A 1 458 ? -30.953 -12.002 44.114 1.00 82.12 458 ASP A C 1
ATOM 3595 O O . ASP A 1 458 ? -30.051 -12.292 43.325 1.00 82.12 458 ASP A O 1
ATOM 3599 N N . ILE A 1 459 ? -31.548 -10.802 44.083 1.00 83.81 459 ILE A N 1
ATOM 3600 C CA . ILE A 1 459 ? -31.172 -9.731 43.152 1.00 83.81 459 ILE A CA 1
ATOM 3601 C C . ILE A 1 459 ? -29.978 -8.942 43.730 1.00 83.81 459 ILE A C 1
ATOM 3603 O O . ILE A 1 459 ? -30.107 -8.277 44.767 1.00 83.81 459 ILE A O 1
ATOM 3607 N N . PRO A 1 460 ? -28.805 -8.940 43.064 1.00 80.69 460 PRO A N 1
ATOM 3608 C CA . PRO A 1 460 ? -27.568 -8.351 43.586 1.00 80.69 460 PRO A CA 1
ATOM 3609 C C . PRO A 1 460 ? -27.504 -6.819 43.435 1.00 80.69 460 PRO A C 1
ATOM 3611 O O . PRO A 1 460 ? -26.428 -6.236 43.282 1.00 80.69 460 PRO A O 1
ATOM 3614 N N . VAL A 1 461 ? -28.650 -6.142 43.480 1.00 82.00 461 VAL A N 1
ATOM 3615 C CA . VAL A 1 461 ? -28.784 -4.706 43.223 1.00 82.00 461 VAL A CA 1
ATOM 3616 C C . VAL A 1 461 ? -29.560 -4.048 44.364 1.00 82.00 461 VAL A C 1
ATOM 3618 O O . VAL A 1 461 ? -30.542 -4.587 44.871 1.00 82.00 461 VAL A O 1
ATOM 3621 N N . VAL A 1 462 ? -29.085 -2.888 44.816 1.00 82.12 462 VAL A N 1
ATOM 3622 C CA . VAL A 1 462 ? -29.765 -2.042 45.797 1.00 82.12 462 VAL A CA 1
ATOM 3623 C C . VAL A 1 462 ? -30.873 -1.289 45.078 1.00 82.12 462 VAL A C 1
ATOM 3625 O O . VAL A 1 462 ? -30.609 -0.511 44.163 1.00 82.12 462 VAL A O 1
ATOM 3628 N N . MET A 1 463 ? -32.105 -1.500 45.527 1.00 83.12 463 MET A N 1
ATOM 3629 C CA . MET A 1 463 ? -33.298 -0.851 44.990 1.00 83.12 463 MET A CA 1
ATOM 3630 C C . MET A 1 463 ? -34.035 -0.145 46.124 1.00 83.12 463 MET A C 1
ATOM 3632 O O . MET A 1 463 ? -34.172 -0.691 47.222 1.00 83.12 463 MET A O 1
ATOM 3636 N N . ASP A 1 464 ? -34.513 1.073 45.879 1.00 85.25 464 ASP A N 1
ATOM 3637 C CA . ASP A 1 464 ? -35.283 1.813 46.883 1.00 85.25 464 ASP A CA 1
ATOM 3638 C C . ASP A 1 464 ? -36.645 1.146 47.134 1.00 85.25 464 ASP A C 1
ATOM 3640 O O . ASP A 1 464 ? -37.148 1.154 48.258 1.00 85.25 464 ASP A O 1
ATOM 3644 N N . GLU A 1 465 ? -37.180 0.456 46.125 1.00 86.06 465 GLU A N 1
ATOM 3645 C CA . GLU A 1 465 ? -38.359 -0.402 46.202 1.00 86.06 465 GLU A CA 1
ATOM 3646 C C . GLU A 1 465 ? -38.239 -1.482 47.289 1.00 86.06 465 GLU A C 1
ATOM 3648 O O . GLU A 1 465 ? -39.232 -1.764 47.959 1.00 86.06 465 GLU A O 1
ATOM 3653 N N . GLN A 1 466 ? -37.037 -2.015 47.560 1.00 87.00 466 GLN A N 1
ATOM 3654 C CA . GLN A 1 466 ? -36.824 -2.979 48.651 1.00 87.00 466 GLN A CA 1
ATOM 3655 C C . GLN A 1 466 ? -37.065 -2.332 50.018 1.00 87.00 466 GLN A C 1
ATOM 3657 O O . GLN A 1 466 ? -37.773 -2.892 50.852 1.00 87.00 466 GLN A O 1
ATOM 3662 N N . LYS A 1 467 ? -36.548 -1.116 50.231 1.00 86.44 467 LYS A N 1
ATOM 3663 C CA . LYS A 1 467 ? -36.758 -0.370 51.483 1.00 86.44 467 LYS A CA 1
ATOM 3664 C C . LYS A 1 467 ? -38.237 -0.041 51.684 1.00 86.44 467 LYS A C 1
ATOM 3666 O O . LYS A 1 467 ? -38.745 -0.121 52.802 1.00 86.44 467 LYS A O 1
ATOM 3671 N N . TYR A 1 468 ? -38.933 0.318 50.604 1.00 87.19 468 TYR A N 1
ATOM 3672 C CA . TYR A 1 468 ? -40.368 0.590 50.653 1.00 87.19 468 TYR A CA 1
ATOM 3673 C C . TYR A 1 468 ? -41.183 -0.669 50.963 1.00 87.19 468 TYR A C 1
ATOM 3675 O O . TYR A 1 468 ? -42.129 -0.590 51.748 1.00 87.19 468 TYR A O 1
ATOM 3683 N N . LEU A 1 469 ? -40.802 -1.821 50.404 1.00 87.12 469 LEU A N 1
ATOM 3684 C CA . LEU A 1 469 ? -41.430 -3.111 50.686 1.00 87.12 469 LEU A CA 1
ATOM 3685 C C . LEU A 1 469 ? -41.222 -3.543 52.147 1.00 87.12 469 LEU A C 1
ATOM 3687 O O . LEU A 1 469 ? -42.182 -3.923 52.813 1.00 87.12 469 LEU A O 1
ATOM 3691 N N . GLU A 1 470 ? -40.002 -3.415 52.677 1.00 88.12 470 GLU A N 1
ATOM 3692 C CA . GLU A 1 470 ? -39.693 -3.695 54.089 1.00 88.12 470 GLU A CA 1
ATOM 3693 C C . GLU A 1 470 ? -40.519 -2.815 55.039 1.00 88.12 470 GLU A C 1
ATOM 3695 O O . GLU A 1 470 ? -41.061 -3.303 56.033 1.00 88.12 470 GLU A O 1
ATOM 3700 N N . ALA A 1 471 ? -40.669 -1.525 54.719 1.00 87.19 471 ALA A N 1
ATOM 3701 C CA . ALA A 1 471 ? -41.494 -0.609 55.500 1.00 87.19 471 ALA A CA 1
ATOM 3702 C C . ALA A 1 471 ? -42.990 -0.971 55.448 1.00 87.19 471 ALA A C 1
ATOM 3704 O O . ALA A 1 471 ? -43.679 -0.859 56.461 1.00 87.19 471 ALA A O 1
ATOM 3705 N N . GLU A 1 472 ? -43.495 -1.431 54.300 1.00 85.75 472 GLU A N 1
ATOM 3706 C CA . GLU A 1 472 ? -44.884 -1.882 54.138 1.00 85.75 472 GLU A CA 1
ATOM 3707 C C . GLU A 1 472 ? -45.153 -3.191 54.908 1.00 85.75 472 GLU A C 1
ATOM 3709 O O . GLU A 1 472 ? -46.183 -3.307 55.576 1.00 85.75 472 GLU A O 1
ATOM 3714 N N . ILE A 1 473 ? -44.222 -4.152 54.895 1.00 87.38 473 ILE A N 1
ATOM 3715 C CA . ILE A 1 473 ? -44.316 -5.381 55.705 1.00 87.38 473 ILE A CA 1
ATOM 3716 C C . ILE A 1 473 ? -44.312 -5.027 57.194 1.00 87.38 473 ILE A C 1
ATOM 3718 O O . ILE A 1 473 ? -45.220 -5.432 57.924 1.00 87.38 473 ILE A O 1
ATOM 3722 N N . ALA A 1 474 ? -43.357 -4.198 57.632 1.00 87.25 474 ALA A N 1
ATOM 3723 C CA . ALA A 1 474 ? -43.267 -3.748 59.018 1.00 87.25 474 ALA A CA 1
ATOM 3724 C C . ALA A 1 474 ? -44.532 -2.998 59.463 1.00 87.25 474 ALA A C 1
ATOM 3726 O O . ALA A 1 474 ? -45.003 -3.189 60.581 1.00 87.25 474 ALA A O 1
ATOM 3727 N N . ALA A 1 475 ? -45.126 -2.181 58.589 1.00 86.25 475 ALA A N 1
ATOM 3728 C CA . ALA A 1 475 ? -46.380 -1.484 58.856 1.00 86.25 475 ALA A CA 1
ATOM 3729 C C . ALA A 1 475 ? -47.547 -2.448 59.120 1.00 86.25 475 ALA A C 1
ATOM 3731 O O . ALA A 1 475 ? -48.346 -2.224 60.036 1.00 86.25 475 ALA A O 1
ATOM 3732 N N . ARG A 1 476 ? -47.646 -3.531 58.344 1.00 85.56 476 ARG A N 1
ATOM 3733 C CA . ARG A 1 476 ? -48.704 -4.543 58.494 1.00 85.56 476 ARG A CA 1
ATOM 3734 C C . ARG A 1 476 ? -48.505 -5.402 59.736 1.00 85.56 476 ARG A C 1
ATOM 3736 O O . ARG A 1 476 ? -49.455 -5.599 60.490 1.00 85.56 476 ARG A O 1
ATOM 3743 N N . GLU A 1 477 ? -47.277 -5.844 59.988 1.00 87.94 477 GLU A N 1
ATOM 3744 C CA . GLU A 1 477 ? -46.917 -6.587 61.203 1.00 87.94 477 GLU A CA 1
ATOM 3745 C C . GLU A 1 477 ? -47.076 -5.736 62.467 1.00 87.94 477 GLU A C 1
ATOM 3747 O O . GLU A 1 477 ? -47.489 -6.229 63.521 1.00 87.94 477 GLU A O 1
ATOM 3752 N N . TRP A 1 478 ? -46.807 -4.433 62.369 1.00 91.44 478 TRP A N 1
ATOM 3753 C CA . TRP A 1 478 ? -47.078 -3.502 63.453 1.00 91.44 478 TRP A CA 1
ATOM 3754 C C . TRP A 1 478 ? -48.576 -3.421 63.740 1.00 91.44 478 TRP A C 1
ATOM 3756 O O . TRP A 1 478 ? -48.958 -3.519 64.901 1.00 91.44 478 TRP A O 1
ATOM 3766 N N . CYS A 1 479 ? -49.437 -3.318 62.719 1.00 85.75 479 CYS A N 1
ATOM 3767 C CA . CYS A 1 479 ? -50.890 -3.258 62.923 1.00 85.75 479 CYS A CA 1
ATOM 3768 C C . CYS A 1 479 ? -51.428 -4.504 63.645 1.00 85.75 479 CYS A C 1
ATOM 3770 O O . CYS A 1 479 ? -52.237 -4.371 64.565 1.00 85.75 479 CYS A O 1
ATOM 3772 N N . THR A 1 480 ? -50.962 -5.703 63.275 1.00 85.69 480 THR A N 1
ATOM 3773 C CA . THR A 1 480 ? -51.378 -6.954 63.934 1.00 85.69 480 THR A CA 1
ATOM 3774 C C . THR A 1 480 ? -50.855 -7.035 65.368 1.00 85.69 480 THR A C 1
ATOM 3776 O O . THR A 1 480 ? -51.617 -7.327 66.292 1.00 85.69 480 THR A O 1
ATOM 3779 N N . THR A 1 481 ? -49.583 -6.695 65.589 1.00 86.56 481 THR A N 1
ATOM 3780 C CA . THR A 1 481 ? -48.961 -6.694 66.923 1.00 86.56 481 THR A CA 1
ATOM 3781 C C . THR A 1 481 ? -49.605 -5.662 67.851 1.00 86.56 481 THR A C 1
ATOM 3783 O O . THR A 1 481 ? -49.877 -5.954 69.016 1.00 86.56 481 THR A O 1
ATOM 3786 N N . ALA A 1 482 ? -49.880 -4.464 67.337 1.00 85.75 482 ALA A N 1
ATOM 3787 C CA . ALA A 1 482 ? -50.523 -3.374 68.058 1.00 85.75 482 ALA A CA 1
ATOM 3788 C C . ALA A 1 482 ? -51.956 -3.744 68.468 1.00 85.75 482 ALA A C 1
ATOM 3790 O O . ALA A 1 482 ? -52.333 -3.516 69.616 1.00 85.75 482 ALA A O 1
ATOM 3791 N N . ALA A 1 483 ? -52.724 -4.390 67.582 1.00 86.00 483 ALA A N 1
ATOM 3792 C CA . ALA A 1 483 ? -54.075 -4.857 67.892 1.00 86.00 483 ALA A CA 1
ATOM 3793 C C . ALA A 1 483 ? -54.069 -5.929 68.995 1.00 86.00 483 ALA A C 1
ATOM 3795 O O . ALA A 1 483 ? -54.859 -5.851 69.937 1.00 86.00 483 ALA A O 1
ATOM 3796 N N . LEU A 1 484 ? -53.137 -6.888 68.929 1.00 86.56 484 LEU A N 1
ATOM 3797 C CA . LEU A 1 484 ? -52.965 -7.914 69.964 1.00 86.56 484 LEU A CA 1
ATOM 3798 C C . LEU A 1 484 ? -52.560 -7.305 71.312 1.00 86.56 484 LEU A C 1
ATOM 3800 O O . LEU A 1 484 ? -53.135 -7.651 72.346 1.00 86.56 484 LEU A O 1
ATOM 3804 N N . LYS A 1 485 ? -51.599 -6.370 71.320 1.00 84.75 485 LYS A N 1
ATOM 3805 C CA . LYS A 1 485 ? -51.164 -5.700 72.553 1.00 84.75 485 LYS A CA 1
ATOM 3806 C C . LYS A 1 485 ? -52.270 -4.839 73.164 1.00 84.75 485 LYS A C 1
ATOM 3808 O O . LYS A 1 485 ? -52.467 -4.919 74.379 1.00 84.75 485 LYS A O 1
ATOM 3813 N N . LEU A 1 486 ? -53.034 -4.115 72.343 1.00 84.44 486 LEU A N 1
ATOM 3814 C CA . LEU A 1 486 ? -54.212 -3.358 72.773 1.00 84.44 486 LEU A CA 1
ATOM 3815 C C . LEU A 1 486 ? -55.279 -4.274 73.391 1.00 84.44 486 LEU A C 1
ATOM 3817 O O . LEU A 1 486 ? -55.760 -3.991 74.487 1.00 84.44 486 LEU A O 1
ATOM 3821 N N . ALA A 1 487 ? -55.590 -5.405 72.750 1.00 83.75 487 ALA A N 1
ATOM 3822 C CA . ALA A 1 487 ? -56.543 -6.385 73.275 1.00 83.75 487 ALA A CA 1
ATOM 3823 C C . ALA A 1 487 ? -56.086 -6.994 74.614 1.00 83.75 487 ALA A C 1
ATOM 3825 O O . ALA A 1 487 ? -56.896 -7.179 75.520 1.00 83.75 487 ALA A O 1
ATOM 3826 N N . SER A 1 488 ? -54.782 -7.244 74.769 1.00 83.81 488 SER A N 1
ATOM 3827 C CA . SER A 1 488 ? -54.196 -7.775 76.010 1.00 83.81 488 SER A CA 1
ATOM 3828 C C . SER A 1 488 ? -54.007 -6.740 77.131 1.00 83.81 488 SER A C 1
ATOM 3830 O O . SER A 1 488 ? -53.537 -7.109 78.204 1.00 83.81 488 SER A O 1
ATOM 3832 N N . ARG A 1 489 ? -54.369 -5.463 76.905 1.00 78.88 489 ARG A N 1
ATOM 3833 C CA . ARG A 1 489 ? -54.295 -4.361 77.889 1.00 78.88 489 ARG A CA 1
ATOM 3834 C C . ARG A 1 489 ? -52.934 -4.258 78.595 1.00 78.88 489 ARG A C 1
ATOM 3836 O O . ARG A 1 489 ? -52.864 -4.202 79.823 1.00 78.88 489 ARG A O 1
ATOM 3843 N N . LYS A 1 490 ? -51.848 -4.260 77.817 1.00 79.12 490 LYS A N 1
ATOM 3844 C CA . LYS A 1 490 ? -50.479 -4.142 78.351 1.00 79.12 490 LYS A CA 1
ATOM 3845 C C . LYS A 1 490 ? -50.219 -2.774 78.997 1.00 79.12 490 LYS A C 1
ATOM 3847 O O . LYS A 1 490 ? -51.051 -1.870 78.929 1.00 79.12 490 LYS A O 1
ATOM 3852 N N . SER A 1 491 ? -49.069 -2.639 79.660 1.00 81.44 491 SER A N 1
ATOM 3853 C CA . SER A 1 491 ? -48.681 -1.409 80.358 1.00 81.44 491 SER A CA 1
ATOM 3854 C C . SER A 1 491 ? -48.621 -0.197 79.417 1.00 81.44 491 SER A C 1
ATOM 3856 O O . SER A 1 491 ? -48.402 -0.326 78.214 1.00 81.44 491 SER A O 1
ATOM 3858 N N . ILE A 1 492 ? -48.799 1.000 79.986 1.00 80.06 492 ILE A N 1
ATOM 3859 C CA . ILE A 1 492 ? -48.756 2.271 79.244 1.00 80.06 492 ILE A CA 1
ATOM 3860 C C . ILE A 1 492 ? -47.386 2.472 78.570 1.00 80.06 492 ILE A C 1
ATOM 3862 O O . ILE A 1 492 ? -47.334 2.906 77.424 1.00 80.06 492 ILE A O 1
ATOM 3866 N N . GLU A 1 493 ? -46.297 2.084 79.237 1.00 82.31 493 GLU A N 1
ATOM 3867 C CA . GLU A 1 493 ? -44.924 2.161 78.712 1.00 82.31 493 GLU A CA 1
ATOM 3868 C C . GLU A 1 493 ? -44.754 1.337 77.422 1.00 82.31 493 GLU A C 1
ATOM 3870 O O . GLU A 1 493 ? -44.257 1.838 76.416 1.00 82.31 493 GLU A O 1
ATOM 3875 N N . GLU A 1 494 ? -45.261 0.099 77.389 1.00 82.19 494 GLU A N 1
ATOM 3876 C CA . GLU A 1 494 ? -45.196 -0.743 76.186 1.00 82.19 494 GLU A CA 1
ATOM 3877 C C . GLU A 1 494 ? -46.035 -0.186 75.020 1.00 82.19 494 GLU A C 1
ATOM 3879 O O . GLU A 1 494 ? -45.728 -0.436 73.850 1.00 82.19 494 GLU A O 1
ATOM 3884 N N . MET A 1 495 ? -47.104 0.557 75.322 1.00 82.44 495 MET A N 1
ATOM 3885 C CA . MET A 1 495 ? -47.939 1.221 74.316 1.00 82.44 495 MET A CA 1
ATOM 3886 C C . MET A 1 495 ? -47.247 2.468 73.742 1.00 82.44 495 MET A C 1
ATOM 3888 O O . MET A 1 495 ? -47.346 2.724 72.541 1.00 82.44 495 MET A O 1
ATOM 3892 N N . GLU A 1 496 ? -46.476 3.196 74.553 1.00 83.75 496 GLU A N 1
ATOM 3893 C CA . GLU A 1 496 ? -45.636 4.320 74.111 1.00 83.75 496 GLU A CA 1
ATOM 3894 C C . GLU A 1 496 ? -44.491 3.868 73.194 1.00 83.75 496 GLU A C 1
ATOM 3896 O O . GLU A 1 496 ? -44.222 4.500 72.164 1.00 83.75 496 GLU A O 1
ATOM 3901 N N . GLU A 1 497 ? -43.858 2.736 73.505 1.00 86.12 497 GLU A N 1
ATOM 3902 C CA . GLU A 1 497 ? -42.866 2.115 72.623 1.00 86.12 497 GLU A CA 1
ATOM 3903 C C . GLU A 1 497 ? -43.471 1.708 71.273 1.00 86.12 497 GLU A C 1
ATOM 3905 O O . GLU A 1 497 ? -42.855 1.918 70.224 1.00 86.12 497 GLU A O 1
ATOM 3910 N N . LEU A 1 498 ? -44.692 1.157 71.264 1.00 86.75 498 LEU A N 1
ATOM 3911 C CA . LEU A 1 498 ? -45.394 0.819 70.022 1.00 86.75 498 LEU A CA 1
ATOM 3912 C C . LEU A 1 498 ? -45.678 2.059 69.167 1.00 86.75 498 LEU A C 1
ATOM 3914 O O . LEU A 1 498 ? -45.476 2.007 67.952 1.00 86.75 498 LEU A O 1
ATOM 3918 N N . LEU A 1 499 ? -46.109 3.167 69.774 1.00 85.62 499 LEU A N 1
ATOM 3919 C CA . LEU A 1 499 ? -46.326 4.432 69.065 1.00 85.62 499 LEU A CA 1
ATOM 3920 C C . LEU A 1 499 ? -45.017 5.028 68.527 1.00 85.62 499 LEU A C 1
ATOM 3922 O O . LEU A 1 499 ? -45.009 5.626 67.450 1.00 85.62 499 LEU A O 1
ATOM 3926 N N . SER A 1 500 ? -43.904 4.842 69.236 1.00 86.19 500 SER A N 1
ATOM 3927 C CA . SER A 1 500 ? -42.579 5.271 68.770 1.00 86.19 500 SER A CA 1
ATOM 3928 C C . SER A 1 500 ? -42.141 4.470 67.540 1.00 86.19 500 SER A C 1
ATOM 3930 O O . SER A 1 500 ? -41.802 5.061 66.514 1.00 86.19 500 SER A O 1
ATOM 3932 N N . LYS A 1 501 ? -42.303 3.139 67.569 1.00 85.62 501 LYS A N 1
ATOM 3933 C CA . LYS A 1 501 ? -42.070 2.258 66.407 1.00 85.62 501 LYS A CA 1
ATOM 3934 C C . LYS A 1 501 ? -42.955 2.617 65.210 1.00 85.62 501 LYS A C 1
ATOM 3936 O O . LYS A 1 501 ? -42.500 2.561 64.071 1.00 85.62 501 LYS A O 1
ATOM 3941 N N . ALA A 1 502 ? -44.199 3.039 65.441 1.00 86.06 502 ALA A N 1
ATOM 3942 C CA . ALA A 1 502 ? -45.079 3.509 64.370 1.00 86.06 502 ALA A CA 1
ATOM 3943 C C . ALA A 1 502 ? -44.522 4.760 63.667 1.00 86.06 502 ALA A C 1
ATOM 3945 O O . ALA A 1 502 ? -44.589 4.863 62.443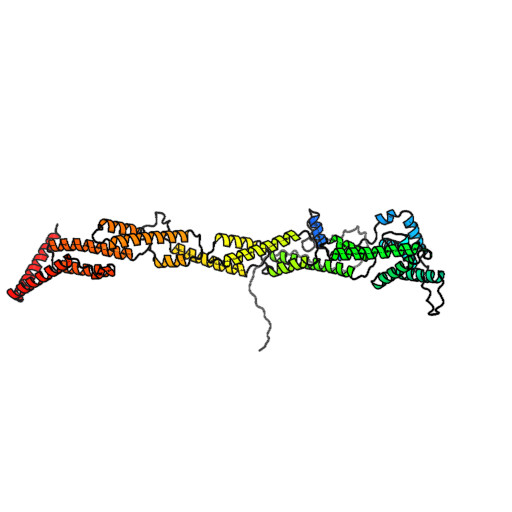 1.00 86.06 502 ALA A O 1
ATOM 3946 N N . LYS A 1 503 ? -43.928 5.703 64.412 1.00 85.19 503 LYS A N 1
ATOM 3947 C CA . LYS A 1 503 ? -43.281 6.888 63.822 1.00 85.19 503 LYS A CA 1
ATOM 3948 C C . LYS A 1 503 ? -42.068 6.499 62.972 1.00 85.19 503 LYS A C 1
ATOM 3950 O O . LYS A 1 503 ? -41.980 6.940 61.830 1.00 85.19 503 LYS A O 1
ATOM 3955 N N . GLU A 1 504 ? -41.215 5.608 63.476 1.00 87.38 504 GLU A N 1
ATOM 3956 C CA . GLU A 1 504 ? -40.037 5.103 62.749 1.00 87.38 504 GLU A CA 1
ATOM 3957 C C . GLU A 1 504 ? -40.395 4.351 61.458 1.00 87.38 504 GLU A C 1
ATOM 3959 O O . GLU A 1 504 ? -39.662 4.409 60.470 1.00 87.38 504 GLU A O 1
ATOM 3964 N N . ILE A 1 505 ? -41.506 3.608 61.455 1.00 87.62 505 ILE A N 1
ATOM 3965 C CA . ILE A 1 505 ? -42.013 2.943 60.248 1.00 87.62 505 ILE A CA 1
ATOM 3966 C C . ILE A 1 505 ? -42.551 3.993 59.267 1.00 87.62 505 ILE A C 1
ATOM 3968 O O . ILE A 1 505 ? -42.237 3.938 58.079 1.00 87.62 505 ILE A O 1
ATOM 3972 N N . ARG A 1 506 ? -43.300 4.996 59.749 1.00 84.94 506 ARG A N 1
ATOM 3973 C CA . ARG A 1 506 ? -43.885 6.056 58.909 1.00 84.94 506 ARG A CA 1
ATOM 3974 C C . ARG A 1 506 ? -42.832 6.854 58.139 1.00 84.94 506 ARG A C 1
ATOM 3976 O O . ARG A 1 506 ? -43.085 7.201 56.992 1.00 84.94 506 ARG A O 1
ATOM 3983 N N . GLU A 1 507 ? -41.665 7.103 58.726 1.00 85.38 507 GLU A N 1
ATOM 3984 C CA . GLU A 1 507 ? -40.547 7.784 58.051 1.00 85.38 507 GLU A CA 1
ATOM 3985 C C . GLU A 1 507 ? -39.954 6.970 56.888 1.00 85.38 507 GLU A C 1
ATOM 3987 O O . GLU A 1 507 ? -39.429 7.544 55.934 1.00 85.38 507 GLU A O 1
ATOM 3992 N N . ARG A 1 508 ? -40.073 5.636 56.937 1.00 82.81 508 ARG A N 1
ATOM 3993 C CA . ARG A 1 508 ? -39.519 4.704 55.939 1.00 82.81 508 ARG A CA 1
ATOM 3994 C C . ARG A 1 508 ? -40.524 4.254 54.877 1.00 82.81 508 ARG A C 1
ATOM 3996 O O . ARG A 1 508 ? -40.120 3.743 53.835 1.00 82.81 508 ARG A O 1
ATOM 4003 N N . ILE A 1 509 ? -41.822 4.456 55.106 1.00 83.19 509 ILE A N 1
ATOM 4004 C CA . ILE A 1 509 ? -42.874 4.192 54.113 1.00 83.19 509 ILE A CA 1
ATOM 4005 C C . ILE A 1 509 ? -42.693 5.108 52.896 1.00 83.19 509 ILE A C 1
ATOM 4007 O O . ILE A 1 509 ? -42.224 6.242 53.009 1.00 83.19 509 ILE A O 1
ATOM 4011 N N . HIS A 1 510 ? -43.118 4.634 51.724 1.00 78.38 510 HIS A N 1
ATOM 4012 C CA . HIS A 1 510 ? -43.095 5.406 50.486 1.00 78.38 510 HIS A CA 1
ATOM 4013 C C . HIS A 1 510 ? -43.713 6.819 50.664 1.00 78.38 510 HIS A C 1
ATOM 4015 O O . HIS A 1 510 ? -44.841 6.919 51.162 1.00 78.38 510 HIS A O 1
ATOM 4021 N N . PRO A 1 511 ? -43.063 7.912 50.200 1.00 79.00 511 PRO A N 1
ATOM 4022 C CA . PRO A 1 511 ? -43.455 9.300 50.495 1.00 79.00 511 PRO A CA 1
ATOM 4023 C C . PRO A 1 511 ? -44.935 9.624 50.252 1.00 79.00 511 PRO A C 1
ATOM 4025 O O . PRO A 1 511 ? -45.588 10.268 51.071 1.00 79.00 511 PRO A O 1
ATOM 4028 N N . LYS A 1 512 ? -45.515 9.101 49.161 1.00 78.81 512 LYS A N 1
ATOM 4029 C CA . LYS A 1 512 ? -46.940 9.302 48.823 1.00 78.81 512 LYS A CA 1
ATOM 4030 C C . LYS A 1 512 ? -47.915 8.719 49.862 1.00 78.81 512 LYS A C 1
ATOM 4032 O O . LYS A 1 512 ? -49.061 9.160 49.934 1.00 78.81 512 LYS A O 1
ATOM 4037 N N . LYS A 1 513 ? -47.490 7.718 50.641 1.00 76.50 513 LYS A N 1
ATOM 4038 C CA . LYS A 1 513 ? -48.309 7.012 51.636 1.00 76.50 513 LYS A CA 1
ATOM 4039 C C . LYS A 1 513 ? -48.045 7.457 53.076 1.00 76.50 513 LYS A C 1
ATOM 4041 O O . LYS A 1 513 ? -48.898 7.207 53.922 1.00 76.50 513 LYS A O 1
ATOM 4046 N N . GLN A 1 514 ? -46.943 8.154 53.362 1.00 80.88 514 GLN A N 1
ATOM 4047 C CA . GLN A 1 514 ? -46.569 8.551 54.731 1.00 80.88 514 GLN A CA 1
ATOM 4048 C C . GLN A 1 514 ? -47.665 9.353 55.452 1.00 80.88 514 GLN A C 1
ATOM 4050 O O . GLN A 1 514 ? -47.955 9.111 56.621 1.00 80.88 514 GLN A O 1
ATOM 4055 N N . SER A 1 515 ? -48.324 10.278 54.748 1.00 74.19 515 SER A N 1
ATOM 4056 C CA . SER A 1 515 ? -49.420 11.090 55.299 1.00 74.19 515 SER A CA 1
ATOM 4057 C C . SER A 1 515 ? -50.745 10.328 55.421 1.00 74.19 515 SER A C 1
ATOM 4059 O O . SER A 1 515 ? -51.583 10.673 56.260 1.00 74.19 515 SER A O 1
ATOM 4061 N N . ARG A 1 516 ? -50.930 9.294 54.591 1.00 78.12 516 ARG A N 1
ATOM 4062 C CA . ARG A 1 516 ? -52.144 8.470 54.518 1.00 78.12 516 ARG A CA 1
ATOM 4063 C C . ARG A 1 516 ? -52.121 7.300 55.499 1.00 78.12 516 ARG A C 1
ATOM 4065 O O . ARG A 1 516 ? -53.182 6.854 55.924 1.00 78.12 516 ARG A O 1
ATOM 4072 N N . TRP A 1 517 ? -50.941 6.817 55.880 1.00 81.94 517 TRP A N 1
ATOM 4073 C CA . TRP A 1 517 ? -50.801 5.703 56.810 1.00 81.94 517 TRP A CA 1
ATOM 4074 C C . TRP A 1 517 ? -51.007 6.156 58.264 1.00 81.94 517 TRP A C 1
ATOM 4076 O O . TRP A 1 517 ? -50.085 6.592 58.961 1.00 81.94 517 TRP A O 1
ATOM 4086 N N . LYS A 1 518 ? -52.271 6.076 58.694 1.00 82.88 518 LYS A N 1
ATOM 4087 C CA . LYS A 1 518 ? -52.747 6.295 60.069 1.00 82.88 518 LYS A CA 1
ATOM 4088 C C . LYS A 1 518 ? -53.711 5.163 60.444 1.00 82.88 518 LYS A C 1
ATOM 4090 O O . LYS A 1 518 ? -54.924 5.336 60.291 1.00 82.88 518 LYS A O 1
ATOM 4095 N N . PRO A 1 519 ? -53.194 3.993 60.851 1.00 83.94 519 PRO A N 1
ATOM 4096 C CA . PRO A 1 519 ? -54.022 2.840 61.185 1.00 83.94 519 PRO A CA 1
ATOM 4097 C C . PRO A 1 519 ? -55.032 3.171 62.288 1.00 83.94 519 PRO A C 1
ATOM 4099 O O . PRO A 1 519 ? -54.714 3.898 63.228 1.00 83.94 519 PRO A O 1
ATOM 4102 N N . GLN A 1 520 ? -56.239 2.607 62.213 1.00 84.12 520 GLN A N 1
ATOM 4103 C CA . GLN A 1 520 ? -57.265 2.834 63.238 1.00 84.12 520 GLN A CA 1
ATOM 4104 C C . GLN A 1 520 ? -56.790 2.373 64.626 1.00 84.12 520 GLN A C 1
ATOM 4106 O O . GLN A 1 520 ? -56.970 3.094 65.599 1.00 84.12 520 GLN A O 1
ATOM 4111 N N . VAL A 1 521 ? -56.045 1.266 64.684 1.00 85.00 521 VAL A N 1
ATOM 4112 C CA . VAL A 1 521 ? -55.428 0.743 65.913 1.00 85.00 521 VAL A CA 1
ATOM 4113 C C . VAL A 1 521 ? -54.510 1.771 66.591 1.00 85.00 521 VAL A C 1
ATOM 4115 O O . VAL A 1 521 ? -54.468 1.840 67.813 1.00 85.00 521 VAL A O 1
ATOM 4118 N N . GLU A 1 522 ? -53.813 2.626 65.832 1.00 86.88 522 GLU A N 1
ATOM 4119 C CA . GLU A 1 522 ? -53.003 3.713 66.406 1.00 86.88 522 GLU A CA 1
ATOM 4120 C C . GLU A 1 522 ? -53.882 4.745 67.125 1.00 86.88 522 GLU A C 1
ATOM 4122 O O . GLU A 1 522 ? -53.530 5.229 68.201 1.00 86.88 522 GLU A O 1
ATOM 4127 N N . ARG A 1 523 ? -55.047 5.077 66.556 1.00 85.94 523 ARG A N 1
ATOM 4128 C CA . ARG A 1 523 ? -56.018 5.979 67.194 1.00 85.94 523 ARG A CA 1
ATOM 4129 C C . ARG A 1 523 ? -56.615 5.346 68.441 1.00 85.94 523 ARG A C 1
ATOM 4131 O O . ARG A 1 523 ? -56.742 6.030 69.450 1.00 85.94 523 ARG A O 1
ATOM 4138 N N . ASP A 1 524 ? -56.923 4.057 68.383 1.00 86.50 524 ASP A N 1
ATOM 4139 C CA . ASP A 1 524 ? -57.518 3.321 69.497 1.00 86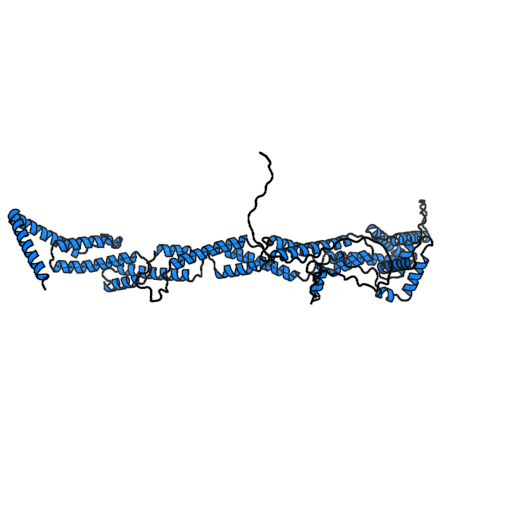.50 524 ASP A CA 1
ATOM 4140 C C . ASP A 1 524 ? -56.525 3.176 70.667 1.00 86.50 524 ASP A C 1
ATOM 4142 O O . ASP A 1 524 ? -56.913 3.322 71.828 1.00 86.50 524 ASP A O 1
ATOM 4146 N N . ILE A 1 525 ? -55.231 2.978 70.375 1.00 86.56 525 ILE A N 1
ATOM 4147 C CA . ILE A 1 525 ? -54.145 3.013 71.370 1.00 86.56 525 ILE A CA 1
ATOM 4148 C C . ILE A 1 525 ? -54.036 4.400 72.005 1.00 86.56 525 ILE A C 1
ATOM 4150 O O . ILE A 1 525 ? -54.037 4.494 73.230 1.00 86.56 525 ILE A O 1
ATOM 4154 N N . ASN A 1 526 ? -53.987 5.469 71.201 1.00 86.62 526 ASN A N 1
ATOM 4155 C CA . ASN A 1 526 ? -53.921 6.839 71.723 1.00 86.62 526 ASN A CA 1
ATOM 4156 C C . ASN A 1 526 ? -55.141 7.169 72.599 1.00 86.62 526 ASN A C 1
ATOM 4158 O O . ASN A 1 526 ? -54.977 7.657 73.712 1.00 86.62 526 ASN A O 1
ATOM 4162 N N . ALA A 1 527 ? -56.353 6.822 72.156 1.00 87.25 527 ALA A N 1
ATOM 4163 C CA . ALA A 1 527 ? -57.577 7.030 72.929 1.00 87.25 527 ALA A CA 1
ATOM 4164 C C . ALA A 1 527 ? -57.573 6.240 74.249 1.00 87.25 527 ALA A C 1
ATOM 4166 O O . ALA A 1 527 ? -57.944 6.772 75.296 1.00 87.25 527 ALA A O 1
ATOM 4167 N N . SER A 1 528 ? -57.110 4.986 74.220 1.00 84.88 528 SER A N 1
ATOM 4168 C CA . SER A 1 528 ? -56.983 4.149 75.419 1.00 84.88 528 SER A CA 1
ATOM 4169 C C . SER A 1 528 ? -55.934 4.696 76.386 1.00 84.88 528 SER A C 1
ATOM 4171 O O . SER A 1 528 ? -56.149 4.690 77.598 1.00 84.88 528 SER A O 1
ATOM 4173 N N . MET A 1 529 ? -54.819 5.213 75.867 1.00 85.75 529 MET A N 1
ATOM 4174 C CA . MET A 1 529 ? -53.792 5.873 76.667 1.00 85.75 529 MET A CA 1
ATOM 4175 C C . MET A 1 529 ? -54.286 7.176 77.290 1.00 85.75 529 MET A C 1
ATOM 4177 O O . MET A 1 529 ? -54.045 7.402 78.473 1.00 85.75 529 MET A O 1
ATOM 4181 N N . ASP A 1 530 ? -54.993 8.017 76.537 1.00 87.12 530 ASP A N 1
ATOM 4182 C CA . ASP A 1 530 ? -55.576 9.255 77.054 1.00 87.12 530 ASP A CA 1
ATOM 4183 C C . ASP A 1 530 ? -56.594 8.958 78.155 1.00 87.12 530 ASP A C 1
ATOM 4185 O O . ASP A 1 530 ? -56.598 9.621 79.193 1.00 87.12 530 ASP A O 1
ATOM 4189 N N . GLN A 1 531 ? -57.416 7.921 77.973 1.00 86.56 531 GLN A N 1
ATOM 4190 C CA . GLN A 1 531 ? -58.362 7.470 78.989 1.00 86.56 531 GLN A CA 1
ATOM 4191 C C . GLN A 1 531 ? -57.646 6.940 80.240 1.00 86.56 531 GLN A C 1
ATOM 4193 O O . GLN A 1 531 ? -58.006 7.317 81.354 1.00 86.56 531 GLN A O 1
ATOM 4198 N N . ALA A 1 532 ? -56.602 6.123 80.075 1.00 84.00 532 ALA A N 1
ATOM 4199 C CA . ALA A 1 532 ? -55.806 5.619 81.191 1.00 84.00 532 ALA A CA 1
ATOM 4200 C C . ALA A 1 532 ? -55.102 6.757 81.948 1.00 84.00 532 ALA A C 1
ATOM 4202 O O . ALA A 1 532 ? -55.115 6.786 83.176 1.00 84.00 532 ALA A O 1
ATOM 4203 N N . ARG A 1 533 ? -54.544 7.740 81.232 1.00 86.44 533 ARG A N 1
ATOM 4204 C CA . ARG A 1 533 ? -53.918 8.935 81.818 1.00 86.44 533 ARG A CA 1
ATOM 4205 C C . ARG A 1 533 ? -54.930 9.802 82.566 1.00 86.44 533 ARG A C 1
ATOM 4207 O O . ARG A 1 533 ? -54.609 10.288 83.648 1.00 86.44 533 ARG A O 1
ATOM 4214 N N . LYS A 1 534 ? -56.148 9.968 82.038 1.00 87.50 534 LYS A N 1
ATOM 4215 C CA . LYS A 1 534 ? -57.248 10.646 82.746 1.00 87.50 534 LYS A CA 1
ATOM 4216 C C . LYS A 1 534 ? -57.591 9.931 84.047 1.00 87.50 534 LYS A C 1
ATOM 4218 O O . LYS A 1 534 ? -57.576 10.578 85.082 1.00 87.50 534 LYS A O 1
ATOM 4223 N N . TRP A 1 535 ? -57.779 8.611 84.019 1.00 84.94 535 TRP A N 1
ATOM 4224 C CA . TRP A 1 535 ? -58.051 7.828 85.229 1.00 84.94 535 TRP A CA 1
ATOM 4225 C C . TRP A 1 535 ? -56.924 7.910 86.258 1.00 84.94 535 TRP A C 1
ATOM 4227 O O . TRP A 1 535 ? -57.193 8.055 87.445 1.00 84.94 535 TRP A O 1
ATOM 4237 N N . VAL A 1 536 ? -55.662 7.854 85.822 1.00 84.00 536 VAL A N 1
ATOM 4238 C CA . VAL A 1 536 ? -54.499 8.030 86.706 1.00 84.00 536 VAL A CA 1
ATOM 4239 C C . VAL A 1 536 ? -54.510 9.413 87.364 1.00 84.00 536 VAL A C 1
ATOM 4241 O O . VAL A 1 536 ? -54.266 9.518 88.565 1.00 84.00 536 VAL A O 1
ATOM 4244 N N . ASN A 1 537 ? -54.823 10.467 86.606 1.00 83.38 537 ASN A N 1
ATOM 4245 C CA . ASN A 1 537 ? -54.921 11.825 87.139 1.00 83.38 537 ASN A CA 1
ATOM 4246 C C . ASN A 1 537 ? -56.122 11.988 88.086 1.00 83.38 537 ASN A C 1
ATOM 4248 O O . ASN A 1 537 ? -55.945 12.526 89.170 1.00 83.38 537 ASN A O 1
ATOM 4252 N N . GLU A 1 538 ? -57.298 11.462 87.741 1.00 85.19 538 GLU A N 1
ATOM 4253 C CA . GLU A 1 538 ? -58.491 11.472 88.603 1.00 85.19 538 GLU A CA 1
ATOM 4254 C C . GLU A 1 538 ? -58.241 10.717 89.918 1.00 85.19 538 GLU A C 1
ATOM 4256 O O . GLU A 1 538 ? -58.555 11.219 90.995 1.00 85.19 538 GLU A O 1
ATOM 4261 N N . LEU A 1 539 ? -57.604 9.540 89.864 1.00 82.19 539 LEU A N 1
ATOM 4262 C CA . LEU A 1 539 ? -57.177 8.793 91.055 1.00 82.19 539 LEU A CA 1
ATOM 4263 C C . LEU A 1 539 ? -56.212 9.609 91.917 1.00 82.19 539 LEU A C 1
ATOM 4265 O O . LEU A 1 539 ? -56.367 9.654 93.138 1.00 82.19 539 LEU A O 1
ATOM 4269 N N . ARG A 1 540 ? -55.230 10.266 91.295 1.00 82.50 540 ARG A N 1
ATOM 4270 C CA . ARG A 1 540 ? -54.283 11.141 91.995 1.00 82.50 540 ARG A CA 1
ATOM 4271 C C . ARG A 1 540 ? -54.990 12.321 92.664 1.00 82.50 540 ARG A C 1
ATOM 4273 O O . ARG A 1 540 ? -54.666 12.642 93.807 1.00 82.50 540 ARG A O 1
ATOM 4280 N N . ASP A 1 541 ? -55.956 12.927 91.985 1.00 82.56 541 ASP A N 1
ATOM 4281 C CA . ASP A 1 541 ? -56.700 14.088 92.474 1.00 82.56 541 ASP A CA 1
ATOM 4282 C C . ASP A 1 541 ? -57.667 13.703 93.612 1.00 82.56 541 ASP A C 1
ATOM 4284 O O . ASP A 1 541 ? -57.804 14.449 94.581 1.00 82.56 541 ASP A O 1
ATOM 4288 N N . HIS A 1 542 ? -58.269 12.508 93.566 1.00 80.44 542 HIS A N 1
ATOM 4289 C CA . HIS A 1 542 ? -59.162 11.999 94.616 1.00 80.44 542 HIS A CA 1
ATOM 4290 C C . HIS A 1 542 ? -58.440 11.467 95.862 1.00 80.44 542 HIS A C 1
ATOM 4292 O O . HIS A 1 542 ? -58.952 11.610 96.972 1.00 80.44 542 HIS A O 1
ATOM 4298 N N . LEU A 1 543 ? -57.271 10.841 95.706 1.00 77.06 543 LEU A N 1
ATOM 4299 C CA . LEU A 1 543 ? -56.494 10.291 96.826 1.00 77.06 543 LEU A CA 1
ATOM 4300 C C . LEU A 1 543 ? -55.593 11.346 97.488 1.00 77.06 543 LEU A C 1
ATOM 4302 O O . LEU A 1 543 ? -55.180 11.174 98.635 1.00 77.06 543 LEU A O 1
ATOM 4306 N N . GLY A 1 544 ? -55.291 12.435 96.777 1.00 74.94 544 GLY A N 1
ATOM 4307 C CA . GLY A 1 544 ? -54.281 13.412 97.161 1.00 74.94 544 GLY A CA 1
ATOM 4308 C C . GLY A 1 544 ? -52.863 12.921 96.844 1.00 74.94 544 GLY A C 1
ATOM 4309 O O . GLY A 1 544 ? -52.540 11.736 96.964 1.00 74.94 544 GLY A O 1
ATOM 4310 N N . PHE A 1 545 ? -51.989 13.858 96.461 1.00 72.00 545 PHE A N 1
ATOM 4311 C CA . PHE A 1 545 ? -50.643 13.584 95.935 1.00 72.00 545 PHE A CA 1
ATOM 4312 C C . PHE A 1 545 ? -49.821 12.616 96.811 1.00 72.00 545 PHE A C 1
ATOM 4314 O O . PHE A 1 545 ? -49.230 11.660 96.316 1.00 72.00 545 PHE A O 1
ATOM 4321 N N . THR A 1 546 ? -49.845 12.800 98.134 1.00 71.25 546 THR A N 1
ATOM 4322 C CA . THR A 1 546 ? -49.032 12.019 99.083 1.00 71.25 546 THR A CA 1
ATOM 4323 C C . THR A 1 546 ? -49.531 10.590 99.314 1.00 71.25 546 THR A C 1
ATOM 4325 O O . THR A 1 546 ? -48.729 9.709 99.633 1.00 71.25 546 THR A O 1
ATOM 4328 N N . ALA A 1 547 ? -50.834 10.333 99.176 1.00 71.38 547 ALA A N 1
ATOM 4329 C CA . ALA A 1 547 ? -51.398 8.990 99.314 1.00 71.38 547 ALA A CA 1
ATOM 4330 C C . ALA A 1 547 ? -51.291 8.202 98.002 1.00 71.38 547 ALA A C 1
ATOM 4332 O O . ALA A 1 547 ? -51.009 7.002 98.031 1.00 71.38 547 ALA A O 1
ATOM 4333 N N . PHE A 1 548 ? -51.443 8.889 96.866 1.00 78.62 548 PHE A N 1
ATOM 4334 C CA . PHE A 1 548 ? -51.244 8.315 95.539 1.00 78.62 548 PHE A CA 1
ATOM 4335 C C . PHE A 1 548 ? -49.804 7.817 95.345 1.00 78.62 548 PHE A C 1
ATOM 4337 O O . PHE A 1 548 ? -49.609 6.656 94.990 1.00 78.62 548 PHE A O 1
ATOM 4344 N N . ASP A 1 549 ? -48.791 8.623 95.685 1.00 73.62 549 ASP A N 1
ATOM 4345 C CA . ASP A 1 549 ? -47.382 8.214 95.560 1.00 73.62 549 ASP A CA 1
ATOM 4346 C C . ASP A 1 549 ? -47.025 7.020 96.456 1.00 73.62 549 ASP A C 1
ATOM 4348 O O . ASP A 1 549 ? -46.322 6.104 96.024 1.00 73.62 549 ASP A O 1
ATOM 4352 N N . LYS A 1 550 ? -47.570 6.957 97.680 1.00 73.69 550 LYS A N 1
ATOM 4353 C CA . LYS A 1 550 ? -47.395 5.794 98.570 1.00 73.69 550 LYS A CA 1
ATOM 4354 C C . LYS A 1 550 ? -48.029 4.524 97.999 1.00 73.69 550 LYS A C 1
ATOM 4356 O O . LYS A 1 550 ? -47.456 3.444 98.146 1.00 73.69 550 LYS A O 1
ATOM 4361 N N . MET A 1 551 ? -49.200 4.633 97.371 1.00 76.06 551 MET A N 1
ATOM 4362 C CA . MET A 1 551 ? -49.869 3.507 96.712 1.00 76.06 551 MET A CA 1
ATOM 4363 C C . MET A 1 551 ? -49.075 3.034 95.493 1.00 76.06 551 MET A C 1
ATOM 4365 O O . MET A 1 551 ? -48.852 1.836 95.333 1.00 76.06 551 MET A O 1
ATOM 4369 N N . ASN A 1 552 ? -48.599 3.972 94.676 1.00 71.00 552 ASN A N 1
ATOM 4370 C CA . ASN A 1 552 ? -47.855 3.666 93.463 1.00 71.00 552 ASN A CA 1
ATOM 4371 C C . ASN A 1 552 ? -46.480 3.048 93.781 1.00 71.00 552 ASN A C 1
ATOM 4373 O O . ASN A 1 552 ? -46.073 2.094 93.124 1.00 71.00 552 ASN A O 1
ATOM 4377 N N . HIS A 1 553 ? -45.805 3.499 94.848 1.00 65.25 553 HIS A N 1
ATOM 4378 C CA . HIS A 1 553 ? -44.594 2.845 95.366 1.00 65.25 553 HIS A CA 1
ATOM 4379 C C . HIS A 1 553 ? -44.862 1.413 95.854 1.00 65.25 553 HIS A C 1
ATOM 4381 O O . HIS A 1 553 ? -44.135 0.500 95.477 1.00 65.25 553 HIS A O 1
ATOM 4387 N N . ARG A 1 554 ? -45.940 1.179 96.619 1.00 64.25 554 ARG A N 1
ATOM 4388 C CA . ARG A 1 554 ? -46.301 -0.177 97.088 1.00 64.25 554 ARG A CA 1
ATOM 4389 C C . ARG A 1 554 ? -46.679 -1.130 95.948 1.00 64.25 554 ARG A C 1
ATOM 4391 O O . ARG A 1 554 ? -46.358 -2.314 96.014 1.00 64.25 554 ARG A O 1
ATOM 4398 N N . LEU A 1 555 ? -47.341 -0.625 94.908 1.00 62.47 555 LEU A N 1
ATOM 4399 C CA . LEU A 1 555 ? -47.658 -1.388 93.695 1.00 62.47 555 LEU A CA 1
ATOM 4400 C C . LEU A 1 555 ? -46.407 -1.656 92.841 1.00 62.47 555 LEU A C 1
ATOM 4402 O O . LEU A 1 555 ? -46.278 -2.742 92.276 1.00 62.47 555 LEU A O 1
ATOM 4406 N N . GLY A 1 556 ? -45.468 -0.707 92.785 1.00 59.38 556 GLY A N 1
ATOM 4407 C CA . GLY A 1 556 ? -44.156 -0.888 92.159 1.00 59.38 556 GLY A CA 1
ATOM 4408 C C . GLY A 1 556 ? -43.305 -1.958 92.853 1.00 59.38 556 GLY A C 1
ATOM 4409 O O . GLY A 1 556 ? -42.700 -2.791 92.176 1.00 59.38 556 GLY A O 1
ATOM 4410 N N . ASP A 1 557 ? -43.328 -2.000 94.188 1.00 54.12 557 ASP A N 1
ATOM 4411 C CA . ASP A 1 557 ? -42.652 -3.038 94.976 1.00 54.12 557 ASP A CA 1
ATOM 4412 C C . ASP A 1 557 ? -43.306 -4.422 94.800 1.00 54.12 557 ASP A C 1
ATOM 4414 O O . ASP A 1 557 ? -42.593 -5.420 94.699 1.00 54.12 557 ASP A O 1
ATOM 4418 N N . CYS A 1 558 ? -44.637 -4.505 94.662 1.00 52.38 558 CYS A N 1
ATOM 4419 C CA . CYS A 1 558 ? -45.322 -5.769 94.341 1.00 52.38 558 CYS A CA 1
ATOM 4420 C C . CYS A 1 558 ? -44.988 -6.286 92.929 1.00 52.38 558 CYS A C 1
ATOM 4422 O O . CYS A 1 558 ? -44.735 -7.478 92.764 1.00 52.38 558 CYS A O 1
ATOM 4424 N N . ARG A 1 559 ? -44.901 -5.408 91.916 1.00 53.72 559 ARG A N 1
ATOM 4425 C CA . ARG A 1 559 ? -44.494 -5.809 90.552 1.00 53.72 559 ARG A CA 1
ATOM 4426 C C . ARG A 1 559 ? -43.059 -6.337 90.482 1.00 53.72 559 ARG A C 1
ATOM 4428 O O . ARG A 1 559 ? -42.791 -7.248 89.703 1.00 53.72 559 ARG A O 1
ATOM 4435 N N . ARG A 1 560 ? -42.141 -5.811 91.304 1.00 51.75 560 ARG A N 1
ATOM 4436 C CA . ARG A 1 560 ? -40.770 -6.349 91.411 1.00 51.75 560 ARG A CA 1
ATOM 4437 C C . ARG A 1 560 ? -40.717 -7.746 92.030 1.00 51.75 560 ARG A C 1
ATOM 4439 O O . ARG A 1 560 ? -39.791 -8.490 91.719 1.00 51.75 560 ARG A O 1
ATOM 4446 N N . TYR A 1 561 ? -41.676 -8.110 92.879 1.00 49.88 561 TYR A N 1
ATOM 4447 C CA . TYR A 1 561 ? -41.767 -9.469 93.418 1.00 49.88 561 TYR A CA 1
ATOM 4448 C C . TYR A 1 561 ? -42.290 -10.466 92.370 1.00 49.88 561 TYR A C 1
ATOM 4450 O O . TYR A 1 561 ? -41.672 -11.511 92.189 1.00 49.88 561 TYR A O 1
ATOM 4458 N N . GLU A 1 562 ? -43.323 -10.118 91.592 1.00 49.66 562 GLU A N 1
ATOM 4459 C CA . GLU A 1 562 ? -43.844 -10.995 90.523 1.00 49.66 562 GLU A CA 1
ATOM 4460 C C . GLU A 1 562 ? -42.846 -11.222 89.369 1.00 49.66 562 GLU A C 1
ATOM 4462 O O . GLU A 1 562 ? -42.769 -12.326 88.832 1.00 49.66 562 GLU A O 1
ATOM 4467 N N . GLN A 1 563 ? -42.027 -10.226 89.003 1.00 48.12 563 GLN A N 1
ATOM 4468 C CA . GLN A 1 563 ? -40.972 -10.415 87.991 1.00 48.12 563 GLN A CA 1
ATOM 4469 C C . GLN A 1 563 ? -39.799 -11.282 88.479 1.00 48.12 563 GLN A C 1
ATOM 4471 O O . GLN A 1 563 ? -39.173 -11.956 87.663 1.00 48.12 563 GLN A O 1
ATOM 4476 N N . ASN A 1 564 ? -39.512 -11.306 89.785 1.00 47.69 564 ASN A N 1
ATOM 4477 C CA . ASN A 1 564 ? -38.445 -12.139 90.346 1.00 47.69 564 ASN A CA 1
ATOM 4478 C C . ASN A 1 564 ? -38.863 -13.610 90.536 1.00 47.69 564 ASN A C 1
ATOM 4480 O O . ASN A 1 564 ? -38.005 -14.487 90.428 1.00 47.69 564 ASN A O 1
ATOM 4484 N N . ASP A 1 565 ? -40.151 -13.906 90.745 1.00 46.75 565 ASP A N 1
ATOM 4485 C CA . ASP A 1 565 ? -40.646 -15.294 90.799 1.00 46.75 565 ASP A CA 1
ATOM 4486 C C . ASP A 1 565 ? -40.753 -15.945 89.406 1.00 46.75 565 ASP A C 1
ATOM 4488 O O . ASP A 1 565 ? -40.512 -17.142 89.261 1.00 46.75 565 ASP A O 1
ATOM 4492 N N . LEU A 1 566 ? -40.981 -15.161 88.346 1.00 45.16 566 LEU A N 1
ATOM 4493 C CA . LEU A 1 566 ? -40.930 -15.629 86.949 1.00 45.16 566 LEU A CA 1
ATOM 4494 C C . LEU A 1 566 ? -39.507 -15.931 86.432 1.00 45.16 566 LEU A C 1
ATOM 4496 O O . LEU A 1 566 ? -39.360 -16.458 85.333 1.00 45.16 566 LEU A O 1
ATOM 4500 N N . HIS A 1 567 ? -38.455 -15.613 87.193 1.00 47.50 567 HIS A N 1
ATOM 4501 C CA . HIS A 1 567 ? -37.060 -15.984 86.894 1.00 47.50 567 HIS A CA 1
ATOM 4502 C C . HIS A 1 567 ? -36.533 -17.144 87.757 1.00 47.50 567 HIS A C 1
ATOM 4504 O O . HIS A 1 567 ? -35.353 -17.489 87.673 1.00 47.50 567 HIS A O 1
ATOM 4510 N N . ARG A 1 568 ? -37.392 -17.770 88.575 1.00 46.72 568 ARG A N 1
ATOM 4511 C CA . ARG A 1 568 ? -37.062 -18.961 89.378 1.00 46.72 568 ARG A CA 1
ATOM 4512 C C . ARG A 1 568 ? -37.681 -20.270 88.869 1.00 46.72 568 ARG A C 1
ATOM 4514 O O . ARG A 1 568 ? -37.573 -21.278 89.568 1.00 46.72 568 ARG A O 1
ATOM 4521 N N . HIS A 1 569 ? -38.240 -20.285 87.658 1.00 36.25 569 HIS A N 1
ATOM 4522 C CA . HIS A 1 569 ? -38.672 -21.504 86.967 1.00 36.25 569 HIS A CA 1
ATOM 4523 C C . HIS A 1 569 ? -37.990 -21.690 85.618 1.00 36.25 569 HIS A C 1
ATOM 4525 O O . HIS A 1 569 ? -37.941 -20.708 84.844 1.00 36.25 569 HIS A O 1
#

pLDDT: mean 77.47, std 16.92, range [28.44, 95.19]